Protein AF-A0A7S1MPA9-F1 (afdb_monomer)

Structure (mmCIF, N/CA/C/O backbone):
data_AF-A0A7S1MPA9-F1
#
_entry.id   AF-A0A7S1MPA9-F1
#
loop_
_atom_site.group_PDB
_atom_site.id
_atom_site.type_symbol
_atom_site.label_atom_id
_atom_site.label_alt_id
_atom_site.label_comp_id
_atom_site.label_asym_id
_atom_site.label_entity_id
_atom_site.label_seq_id
_atom_site.pdbx_PDB_ins_code
_atom_site.Cartn_x
_atom_site.Cartn_y
_atom_site.Cartn_z
_atom_site.occupancy
_atom_site.B_iso_or_equiv
_atom_site.auth_seq_id
_atom_site.auth_comp_id
_atom_site.auth_asym_id
_atom_site.auth_atom_id
_atom_site.pdbx_PDB_model_num
ATOM 1 N N . MET A 1 1 ? 17.372 5.116 -33.083 1.00 78.25 1 MET A N 1
ATOM 2 C CA . MET A 1 1 ? 16.203 4.286 -33.447 1.00 78.25 1 MET A CA 1
ATOM 3 C C . MET A 1 1 ? 15.039 4.753 -32.605 1.00 78.25 1 MET A C 1
ATOM 5 O O . MET A 1 1 ? 15.270 5.101 -31.454 1.00 78.25 1 MET A O 1
ATOM 9 N N . GLY A 1 2 ? 13.842 4.806 -33.176 1.00 79.81 2 GLY A N 1
ATOM 10 C CA . GLY A 1 2 ? 12.630 5.217 -32.470 1.00 79.81 2 GLY A CA 1
ATOM 11 C C . GLY A 1 2 ? 11.453 4.319 -32.814 1.00 79.81 2 GLY A C 1
ATOM 12 O O . GLY A 1 2 ? 11.619 3.307 -33.480 1.00 79.81 2 GLY A O 1
ATOM 13 N N . VAL A 1 3 ? 10.273 4.677 -32.331 1.00 84.25 3 VAL A N 1
ATOM 14 C CA . VAL A 1 3 ? 8.998 4.058 -32.690 1.00 84.25 3 VAL A CA 1
ATOM 15 C C . VAL A 1 3 ? 8.074 5.161 -33.171 1.00 84.25 3 VAL A C 1
ATOM 17 O O . VAL A 1 3 ? 7.999 6.219 -32.551 1.00 84.25 3 VAL A O 1
ATOM 20 N N . GLU A 1 4 ? 7.354 4.909 -34.259 1.00 84.50 4 GLU A N 1
ATOM 21 C CA . GLU A 1 4 ? 6.329 5.813 -34.779 1.00 84.50 4 GLU A CA 1
ATOM 22 C C . GLU A 1 4 ? 4.933 5.193 -34.642 1.00 84.50 4 GLU A C 1
ATOM 24 O O . GLU A 1 4 ? 4.725 4.008 -34.914 1.00 84.50 4 GLU A O 1
ATOM 29 N N . ALA A 1 5 ? 3.958 6.001 -34.221 1.00 85.81 5 ALA A N 1
ATOM 30 C CA . ALA A 1 5 ? 2.558 5.602 -34.217 1.00 85.81 5 ALA A CA 1
ATOM 31 C C . ALA A 1 5 ? 1.963 5.792 -35.616 1.00 85.81 5 ALA A C 1
ATOM 33 O O . ALA A 1 5 ? 2.010 6.889 -36.170 1.00 85.81 5 ALA A O 1
ATOM 34 N N . ARG A 1 6 ? 1.366 4.736 -36.169 1.00 83.94 6 ARG A N 1
ATOM 35 C CA . ARG A 1 6 ? 0.788 4.736 -37.518 1.00 83.94 6 ARG A CA 1
ATOM 36 C C . ARG A 1 6 ? -0.640 4.195 -37.487 1.00 83.94 6 ARG A C 1
ATOM 38 O O . ARG A 1 6 ? -0.978 3.372 -36.634 1.00 83.94 6 ARG A O 1
ATOM 45 N N . GLU A 1 7 ? -1.489 4.702 -38.370 1.00 83.62 7 GLU A N 1
ATOM 46 C CA . GLU A 1 7 ? -2.857 4.237 -38.571 1.00 83.62 7 GLU A CA 1
ATOM 47 C C . GLU A 1 7 ? -3.055 3.754 -40.003 1.00 83.62 7 GLU A C 1
ATOM 49 O O . GLU A 1 7 ? -2.502 4.308 -40.955 1.00 83.62 7 GLU A O 1
ATOM 54 N N . GLN A 1 8 ? -3.890 2.726 -40.154 1.00 80.44 8 GLN A N 1
ATOM 55 C CA . GLN A 1 8 ? -4.339 2.302 -41.468 1.00 80.44 8 GLN A CA 1
ATOM 56 C C . GLN A 1 8 ? -5.696 2.922 -41.774 1.00 80.44 8 GLN A C 1
ATOM 58 O O . GLN A 1 8 ? -6.664 2.706 -41.043 1.00 80.44 8 GLN A O 1
ATOM 63 N N . PHE A 1 9 ? -5.790 3.631 -42.890 1.00 80.19 9 PHE A N 1
ATOM 64 C CA . PHE A 1 9 ? -7.043 4.167 -43.405 1.00 80.19 9 PHE A CA 1
ATOM 65 C C . PHE A 1 9 ? -7.306 3.603 -44.802 1.00 80.19 9 PHE A C 1
ATOM 67 O O . PHE A 1 9 ? -6.406 3.133 -45.492 1.00 80.19 9 PHE A O 1
ATOM 74 N N . LYS A 1 10 ? -8.566 3.602 -45.234 1.00 83.56 10 LYS A N 1
ATOM 75 C CA . LYS A 1 10 ? -8.934 3.118 -46.566 1.00 83.56 10 LYS A CA 1
ATOM 76 C C . LYS A 1 10 ? -8.818 4.264 -47.575 1.00 83.56 10 LYS A C 1
ATOM 78 O O . LYS A 1 10 ? -9.726 5.089 -47.647 1.00 83.56 10 LYS A O 1
ATOM 83 N N . GLY A 1 11 ? -7.712 4.312 -48.310 1.00 88.94 11 GLY A N 1
ATOM 84 C CA . GLY A 1 11 ? -7.498 5.212 -49.442 1.00 88.94 11 GLY A CA 1
ATOM 85 C C . GLY A 1 11 ? -8.030 4.648 -50.765 1.00 88.94 11 GLY A C 1
ATOM 86 O O . GLY A 1 11 ? -8.609 3.556 -50.819 1.00 88.94 11 GLY A O 1
ATOM 87 N N . ASP A 1 12 ? -7.817 5.391 -51.853 1.00 90.38 12 ASP A N 1
ATOM 88 C CA . ASP A 1 12 ? -8.271 5.019 -53.204 1.00 90.38 12 ASP A CA 1
ATOM 89 C C . ASP A 1 12 ? -7.585 3.742 -53.718 1.00 90.38 12 ASP A C 1
ATOM 91 O O . ASP A 1 12 ? -8.139 3.019 -54.550 1.00 90.38 12 ASP A O 1
ATOM 95 N N . SER A 1 13 ? -6.391 3.434 -53.196 1.00 90.25 13 SER A N 1
ATOM 96 C CA . SER A 1 13 ? -5.605 2.254 -53.566 1.00 90.25 13 SER A CA 1
ATOM 97 C C . SER A 1 13 ? -5.806 1.040 -52.644 1.00 90.25 13 SER A C 1
ATOM 99 O O . SER A 1 13 ? -5.215 -0.017 -52.875 1.00 90.25 13 SER A O 1
ATOM 101 N N . GLY A 1 14 ? -6.672 1.146 -51.628 1.00 88.44 14 GLY A N 1
ATOM 102 C CA . GLY A 1 14 ? -6.902 0.101 -50.629 1.00 88.44 14 GLY A CA 1
ATOM 103 C C . GLY A 1 14 ? -6.602 0.582 -49.211 1.00 88.44 14 GLY A C 1
ATOM 104 O O . GLY A 1 14 ? -6.858 1.730 -48.877 1.00 88.44 14 GLY A O 1
ATOM 105 N N . MET A 1 15 ? -6.115 -0.308 -48.344 1.00 79.12 15 MET A N 1
ATOM 106 C CA . MET A 1 15 ? -5.653 0.099 -47.012 1.00 79.12 15 MET A CA 1
ATOM 107 C C . MET A 1 15 ? -4.280 0.757 -47.147 1.00 79.12 15 MET A C 1
ATOM 109 O O . MET A 1 15 ? -3.322 0.109 -47.566 1.00 79.12 15 MET A O 1
ATOM 113 N N . GLU A 1 16 ? -4.207 2.031 -46.799 1.00 83.06 16 GLU A N 1
ATOM 114 C CA . GLU A 1 16 ? -3.007 2.856 -46.802 1.00 83.06 16 GLU A CA 1
ATOM 115 C C . GLU A 1 16 ? -2.575 3.117 -45.360 1.00 83.06 16 GLU A C 1
ATOM 117 O O . GLU A 1 16 ? -3.397 3.175 -44.449 1.00 83.06 16 GLU A O 1
ATOM 122 N N . ASP A 1 17 ? -1.270 3.225 -45.152 1.00 80.81 17 ASP A N 1
ATOM 123 C CA . ASP A 1 17 ? -0.652 3.383 -43.841 1.00 80.81 17 ASP A CA 1
ATOM 124 C C . ASP A 1 17 ? -0.089 4.804 -43.716 1.00 80.81 17 ASP A C 1
ATOM 126 O O . ASP A 1 17 ? 0.689 5.238 -44.569 1.00 80.81 17 ASP A O 1
ATOM 130 N N . SER A 1 18 ? -0.494 5.534 -42.677 1.00 83.75 18 SER A N 1
ATOM 131 C CA . SER A 1 18 ? -0.105 6.929 -42.446 1.00 83.75 18 SER A CA 1
ATOM 132 C C . SER A 1 18 ? 0.300 7.153 -40.993 1.00 83.75 18 SER A C 1
ATOM 134 O O . SER A 1 18 ? -0.305 6.570 -40.095 1.00 83.75 18 SER A O 1
ATOM 136 N N . PRO A 1 19 ? 1.290 8.022 -40.723 1.00 85.81 19 PRO A N 1
ATOM 137 C CA . PRO A 1 19 ? 1.618 8.405 -39.359 1.00 85.81 19 PRO A CA 1
ATOM 138 C C . PRO A 1 19 ? 0.427 9.083 -38.669 1.00 85.81 19 PRO A C 1
ATOM 140 O O . PRO A 1 19 ? -0.269 9.920 -39.252 1.00 85.81 19 PRO A O 1
ATOM 143 N N . LEU A 1 20 ? 0.223 8.744 -37.398 1.00 85.31 20 LEU A N 1
ATOM 144 C CA . LEU A 1 20 ? -0.692 9.450 -36.509 1.00 85.31 20 LEU A CA 1
ATOM 145 C C . LEU A 1 20 ? -0.050 10.787 -36.128 1.00 85.31 20 LEU A C 1
ATOM 147 O O . LEU A 1 20 ? 0.868 10.845 -35.319 1.00 85.31 20 LEU A O 1
ATOM 151 N N . SER A 1 21 ? -0.548 11.881 -36.697 1.00 86.44 21 SER A N 1
ATOM 152 C CA . SER A 1 21 ? 0.024 13.225 -36.506 1.00 86.44 21 SER A CA 1
ATOM 153 C C . SER A 1 21 ? -0.517 13.976 -35.282 1.00 86.44 21 SER A C 1
ATOM 155 O O . SER A 1 21 ? -0.060 15.070 -34.949 1.00 86.44 21 SER A O 1
ATOM 157 N N . ARG A 1 22 ? -1.512 13.412 -34.594 1.00 90.25 22 ARG A N 1
ATOM 158 C CA . ARG A 1 22 ? -2.164 14.045 -33.445 1.00 90.25 22 ARG A CA 1
ATOM 159 C C . ARG A 1 22 ? -1.335 13.882 -32.171 1.00 90.25 22 ARG A C 1
ATOM 161 O O . ARG A 1 22 ? -1.352 12.819 -31.561 1.00 90.25 22 ARG A O 1
ATOM 168 N N . ALA A 1 23 ? -0.697 14.959 -31.716 1.00 91.31 23 ALA A N 1
ATOM 169 C CA . ALA A 1 23 ? 0.114 14.967 -30.490 1.00 91.31 23 ALA A CA 1
ATOM 170 C C . ALA A 1 23 ? -0.669 14.587 -29.211 1.00 91.31 23 ALA A C 1
ATOM 172 O O . ALA A 1 23 ? -0.106 14.093 -28.235 1.00 91.31 23 ALA A O 1
ATOM 173 N N . ASP A 1 24 ? -1.990 14.795 -29.185 1.00 90.56 24 ASP A N 1
ATOM 174 C CA . ASP A 1 24 ? -2.843 14.402 -28.061 1.00 90.56 24 ASP A CA 1
ATOM 175 C C . ASP A 1 24 ? -3.207 12.905 -28.063 1.00 90.56 24 ASP A C 1
ATOM 177 O O . ASP A 1 24 ? -3.719 12.401 -27.058 1.00 90.56 24 ASP A O 1
ATOM 181 N N . HIS A 1 25 ? -2.914 12.185 -29.151 1.00 87.81 25 HIS A N 1
ATOM 182 C CA . HIS A 1 25 ? -3.294 10.791 -29.333 1.00 87.81 25 HIS A CA 1
ATOM 183 C C . HIS A 1 25 ? -2.487 9.847 -28.414 1.00 87.81 25 HIS A C 1
ATOM 185 O O . HIS A 1 25 ? -1.255 9.912 -28.399 1.00 87.81 25 HIS A O 1
ATOM 191 N N . PRO A 1 26 ? -3.129 8.908 -27.685 1.00 84.50 26 PRO A N 1
ATOM 192 C CA . PRO A 1 26 ? -2.435 8.017 -26.748 1.00 84.50 26 PRO A CA 1
ATOM 193 C C . PRO A 1 26 ? -1.303 7.190 -27.370 1.00 84.50 26 PRO A C 1
ATOM 195 O O . PRO A 1 26 ? -0.265 7.014 -26.739 1.00 84.50 26 PRO A O 1
ATOM 198 N N . LEU A 1 27 ? -1.477 6.710 -28.610 1.00 83.19 27 LEU A N 1
ATOM 199 C CA . LEU A 1 27 ? -0.428 5.951 -29.306 1.00 83.19 27 LEU A CA 1
ATOM 200 C C . LEU A 1 27 ? 0.782 6.815 -29.676 1.00 83.19 27 LEU A C 1
ATOM 202 O O . LEU A 1 27 ? 1.897 6.312 -29.630 1.00 83.19 27 LEU A O 1
ATOM 206 N N . VAL A 1 28 ? 0.577 8.097 -30.003 1.00 88.00 28 VAL A N 1
ATOM 207 C CA . VAL A 1 28 ? 1.678 9.020 -30.325 1.00 88.00 28 VAL A CA 1
ATOM 208 C C . VAL A 1 28 ? 2.508 9.271 -29.072 1.00 88.00 28 VAL A C 1
ATOM 210 O O . VAL A 1 28 ? 3.709 9.033 -29.087 1.00 88.00 28 VAL A O 1
ATOM 213 N N . LYS A 1 29 ? 1.857 9.585 -27.945 1.00 89.56 29 LYS A N 1
ATOM 214 C CA . LYS A 1 29 ? 2.532 9.736 -26.644 1.00 89.56 29 LYS A CA 1
ATOM 215 C C . LYS A 1 29 ? 3.289 8.478 -26.221 1.00 89.56 29 LYS A C 1
ATOM 217 O O . LYS A 1 29 ? 4.371 8.567 -25.651 1.00 89.56 29 LYS A O 1
ATOM 222 N N . TYR A 1 30 ? 2.720 7.301 -26.487 1.00 88.38 30 TYR A N 1
ATOM 223 C CA . TYR A 1 30 ? 3.396 6.033 -26.224 1.00 88.38 30 TYR A CA 1
ATOM 224 C C . TYR A 1 30 ? 4.636 5.856 -27.107 1.00 88.38 30 TYR A C 1
ATOM 226 O O . TYR A 1 30 ? 5.687 5.486 -26.597 1.00 88.38 30 TYR A O 1
ATOM 234 N N . ALA A 1 31 ? 4.528 6.131 -28.408 1.00 87.62 31 ALA A N 1
ATOM 235 C CA . ALA A 1 31 ? 5.633 6.032 -29.357 1.00 87.62 31 ALA A CA 1
ATOM 236 C C . ALA A 1 31 ? 6.771 7.016 -29.025 1.00 87.62 31 ALA A C 1
ATOM 238 O O . ALA A 1 31 ? 7.942 6.634 -29.033 1.00 87.62 31 ALA A O 1
ATOM 239 N N . GLU A 1 32 ? 6.431 8.247 -28.639 1.00 91.44 32 GLU A N 1
ATOM 240 C CA . GLU A 1 32 ? 7.377 9.255 -28.148 1.00 91.44 32 GLU A CA 1
ATOM 241 C C . GLU A 1 32 ? 8.082 8.786 -26.870 1.00 91.44 32 GLU A C 1
ATOM 243 O O . GLU A 1 32 ? 9.310 8.782 -26.812 1.00 91.44 32 GLU A O 1
ATOM 248 N N . ALA A 1 33 ? 7.328 8.313 -25.872 1.00 91.56 33 ALA A N 1
ATOM 249 C CA . ALA A 1 33 ? 7.901 7.797 -24.630 1.00 91.56 33 ALA A CA 1
ATOM 250 C C . ALA A 1 33 ? 8.785 6.563 -24.871 1.00 91.56 33 ALA A C 1
ATOM 252 O O . ALA A 1 33 ? 9.872 6.459 -24.307 1.00 91.56 33 ALA A O 1
ATOM 253 N N . PHE A 1 34 ? 8.358 5.637 -25.734 1.00 91.81 34 PHE A N 1
ATOM 254 C CA . PHE A 1 34 ? 9.154 4.465 -26.099 1.00 91.81 34 PHE A CA 1
ATOM 255 C C . PHE A 1 34 ? 10.455 4.874 -26.792 1.00 91.81 34 PHE A C 1
ATOM 257 O O . PHE A 1 34 ? 11.503 4.316 -26.489 1.00 91.81 34 PHE A O 1
ATOM 264 N N . THR A 1 35 ? 10.397 5.853 -27.699 1.00 92.06 35 THR A N 1
ATOM 265 C CA . THR A 1 35 ? 11.577 6.395 -28.387 1.00 92.06 35 THR A CA 1
ATOM 266 C C . THR A 1 35 ? 12.540 7.052 -27.405 1.00 92.06 35 THR A C 1
ATOM 268 O O . THR A 1 35 ? 13.737 6.787 -27.462 1.00 92.06 35 THR A O 1
ATOM 271 N N . HIS A 1 36 ? 12.023 7.856 -26.473 1.00 94.94 36 HIS A N 1
ATOM 272 C CA . HIS A 1 36 ? 12.818 8.502 -25.426 1.00 94.94 36 HIS A CA 1
ATOM 273 C C . HIS A 1 36 ? 13.550 7.477 -24.548 1.00 94.94 36 HIS A C 1
ATOM 275 O O . HIS A 1 36 ? 14.749 7.596 -24.316 1.00 94.94 36 HIS A O 1
ATOM 281 N N . TYR A 1 37 ? 12.860 6.407 -24.142 1.00 95.50 37 TYR A N 1
ATOM 282 C CA . TYR A 1 37 ? 13.434 5.333 -23.325 1.00 95.50 37 TYR A CA 1
ATOM 283 C C . TYR A 1 37 ? 14.062 4.187 -24.137 1.00 95.50 37 TYR A C 1
ATOM 285 O O . TYR A 1 37 ? 14.413 3.157 -23.554 1.00 95.50 37 TYR A O 1
ATOM 293 N N . PHE A 1 38 ? 14.225 4.334 -25.457 1.00 94.12 38 PHE A N 1
ATOM 294 C CA . PHE A 1 38 ? 14.611 3.233 -26.345 1.00 94.12 38 PHE A CA 1
ATOM 295 C C . PHE A 1 38 ? 15.921 2.572 -25.917 1.00 94.12 38 PHE A C 1
ATOM 297 O O . PHE A 1 38 ? 16.005 1.348 -25.888 1.00 94.12 38 PHE A O 1
ATOM 304 N N . ASP A 1 39 ? 16.925 3.366 -25.537 1.00 95.12 39 ASP A N 1
ATOM 305 C CA . ASP A 1 39 ? 18.237 2.850 -25.146 1.00 95.12 39 ASP A CA 1
ATOM 306 C C . ASP A 1 39 ? 18.151 1.968 -23.891 1.00 95.12 39 ASP A C 1
ATOM 308 O O . ASP A 1 39 ? 18.666 0.851 -23.889 1.00 95.12 39 ASP A O 1
ATOM 312 N N . VAL A 1 40 ? 17.420 2.403 -22.860 1.00 96.81 40 VAL A N 1
ATOM 313 C CA . VAL A 1 40 ? 17.195 1.603 -21.642 1.00 96.81 40 VAL A CA 1
ATOM 314 C C . VAL A 1 40 ? 16.353 0.361 -21.940 1.00 96.81 40 VAL A C 1
ATOM 316 O O . VAL A 1 40 ? 16.627 -0.712 -21.402 1.00 96.81 40 VAL A O 1
ATOM 319 N N . ILE A 1 41 ? 15.333 0.479 -22.797 1.00 95.44 41 ILE A N 1
ATOM 320 C CA . ILE A 1 41 ? 14.491 -0.656 -23.198 1.00 95.44 41 ILE A CA 1
ATOM 321 C C . ILE A 1 41 ? 15.322 -1.688 -23.959 1.00 95.44 41 ILE A C 1
ATOM 323 O O . ILE A 1 41 ? 15.221 -2.871 -23.646 1.00 95.44 41 ILE A O 1
ATOM 327 N N . ALA A 1 42 ? 16.153 -1.261 -24.910 1.00 94.69 42 ALA A N 1
ATOM 328 C CA . ALA A 1 42 ? 17.042 -2.135 -25.663 1.00 94.69 42 ALA A CA 1
ATOM 329 C C . ALA A 1 42 ? 18.014 -2.855 -24.726 1.00 94.69 42 ALA A C 1
ATOM 331 O O . ALA A 1 42 ? 18.123 -4.071 -24.791 1.00 94.69 42 ALA A O 1
ATOM 332 N N . GLU A 1 43 ? 18.638 -2.157 -23.776 1.00 97.00 43 GLU A N 1
ATOM 333 C CA . GLU A 1 43 ? 19.522 -2.817 -22.808 1.00 97.00 43 GLU A CA 1
ATOM 334 C C . GLU A 1 43 ? 18.794 -3.744 -21.830 1.00 97.00 43 GLU A C 1
ATOM 336 O O . GLU A 1 43 ? 19.412 -4.606 -21.215 1.00 97.00 43 GLU A O 1
ATOM 341 N N . ARG A 1 44 ? 17.476 -3.624 -21.678 1.00 97.06 44 ARG A N 1
ATOM 342 C CA . ARG A 1 44 ? 16.700 -4.504 -20.799 1.00 97.06 44 ARG A CA 1
ATOM 343 C C . ARG A 1 44 ? 16.064 -5.673 -21.536 1.00 97.06 44 ARG A C 1
ATOM 345 O O . ARG A 1 44 ? 15.983 -6.752 -20.955 1.00 97.06 44 ARG A O 1
ATOM 352 N N . ARG A 1 45 ? 15.635 -5.474 -22.780 1.00 96.06 45 ARG A N 1
ATOM 353 C CA . ARG A 1 45 ? 14.877 -6.437 -23.579 1.00 96.06 45 ARG A CA 1
ATOM 354 C C . ARG A 1 45 ? 15.735 -6.998 -24.695 1.00 96.06 45 ARG A C 1
ATOM 356 O O . ARG A 1 45 ? 15.970 -6.316 -25.688 1.00 96.06 45 ARG A O 1
ATOM 363 N N . SER A 1 46 ? 16.112 -8.265 -24.567 1.00 93.62 46 SER A N 1
ATOM 364 C CA . SER A 1 46 ? 16.940 -9.001 -25.523 1.00 93.62 46 SER A CA 1
ATOM 365 C C . SER A 1 46 ? 16.403 -8.896 -26.954 1.00 93.62 46 SER A C 1
ATOM 367 O O . SER A 1 46 ? 17.138 -8.556 -27.876 1.00 93.62 46 SER A O 1
ATOM 369 N N . VAL A 1 47 ? 15.087 -9.041 -27.148 1.00 91.56 47 VAL A N 1
ATOM 370 C CA . VAL A 1 47 ? 14.467 -8.887 -28.477 1.00 91.56 47 VAL A CA 1
ATOM 371 C C . VAL A 1 47 ? 14.674 -7.488 -29.073 1.00 91.56 47 VAL A C 1
ATOM 373 O O . VAL A 1 47 ? 14.923 -7.361 -30.268 1.00 91.56 47 VAL A O 1
ATOM 376 N N . VAL A 1 48 ? 14.617 -6.433 -28.254 1.00 91.31 48 VAL A N 1
ATOM 377 C CA . VAL A 1 48 ? 14.806 -5.047 -28.710 1.00 91.31 48 VAL A CA 1
ATOM 378 C C . VAL A 1 48 ? 16.290 -4.758 -28.936 1.00 91.31 48 VAL A C 1
ATOM 380 O O . VAL A 1 48 ? 16.633 -4.113 -29.926 1.00 91.31 48 VAL A O 1
ATOM 383 N N . TYR A 1 49 ? 17.170 -5.285 -28.077 1.00 93.88 49 TYR A N 1
ATOM 384 C CA . TYR A 1 49 ? 18.619 -5.268 -28.282 1.00 93.88 49 TYR A CA 1
ATOM 385 C C . TYR A 1 49 ? 18.990 -5.888 -29.631 1.00 93.88 49 TYR A C 1
ATOM 387 O O . TYR A 1 49 ? 19.601 -5.232 -30.470 1.00 93.88 49 TYR A O 1
ATOM 395 N N . HIS A 1 50 ? 18.570 -7.128 -29.879 1.00 91.00 50 HIS A N 1
ATOM 396 C CA . HIS A 1 50 ? 18.896 -7.836 -31.112 1.00 91.00 50 HIS A CA 1
ATOM 397 C C . HIS A 1 50 ? 18.261 -7.183 -32.335 1.00 91.00 50 HIS A C 1
ATOM 399 O O . HIS A 1 50 ? 18.900 -7.126 -33.381 1.00 91.00 50 HIS A O 1
ATOM 405 N N . LEU A 1 51 ? 17.057 -6.615 -32.213 1.00 89.62 51 LEU A N 1
ATOM 406 C CA . LEU A 1 51 ? 16.459 -5.835 -33.293 1.00 89.62 51 LEU A CA 1
ATOM 407 C C . LEU A 1 51 ? 17.291 -4.586 -33.623 1.00 89.62 51 LEU A C 1
ATOM 409 O O . LEU A 1 51 ? 17.460 -4.250 -34.795 1.00 89.62 51 LEU A O 1
ATOM 413 N N . ARG A 1 52 ? 17.843 -3.917 -32.604 1.00 91.00 52 ARG A N 1
ATOM 414 C CA . ARG A 1 52 ? 18.765 -2.787 -32.778 1.00 91.00 52 ARG A CA 1
ATOM 415 C C . ARG A 1 52 ? 20.064 -3.219 -33.453 1.00 91.00 52 ARG A C 1
ATOM 417 O O . ARG A 1 52 ? 20.500 -2.554 -34.391 1.00 91.00 52 ARG A O 1
ATOM 424 N N . GLU A 1 53 ? 20.666 -4.324 -33.024 1.00 90.44 53 GLU A N 1
ATOM 425 C CA . GLU A 1 53 ? 21.896 -4.832 -33.644 1.00 90.44 53 GLU A CA 1
ATOM 426 C C . GLU A 1 53 ? 21.659 -5.325 -35.080 1.00 90.44 53 GLU A C 1
ATOM 428 O O . GLU A 1 53 ? 22.458 -5.034 -35.969 1.00 90.44 53 GLU A O 1
ATOM 433 N N . LEU A 1 54 ? 20.514 -5.959 -35.353 1.00 89.44 54 LEU A N 1
ATOM 434 C CA . LEU A 1 54 ? 20.096 -6.332 -36.704 1.00 89.44 54 LEU A CA 1
ATOM 435 C C . LEU A 1 54 ? 19.890 -5.099 -37.592 1.00 89.44 54 LEU A C 1
ATOM 437 O O . LEU A 1 54 ? 20.308 -5.110 -38.750 1.00 89.44 54 LEU A O 1
ATOM 441 N N . ALA A 1 55 ? 19.295 -4.022 -37.066 1.00 87.44 55 ALA A N 1
ATOM 442 C CA . ALA A 1 55 ? 19.154 -2.763 -37.796 1.00 87.44 55 ALA A CA 1
ATOM 443 C C . ALA A 1 55 ? 20.526 -2.197 -38.185 1.00 87.44 55 ALA A C 1
ATOM 445 O O . ALA A 1 55 ? 20.748 -1.877 -39.352 1.00 87.44 55 ALA A O 1
ATOM 446 N N . LYS A 1 56 ? 21.463 -2.126 -37.228 1.00 88.50 56 LYS A N 1
ATOM 447 C CA . LYS A 1 56 ? 22.840 -1.664 -37.470 1.00 88.50 56 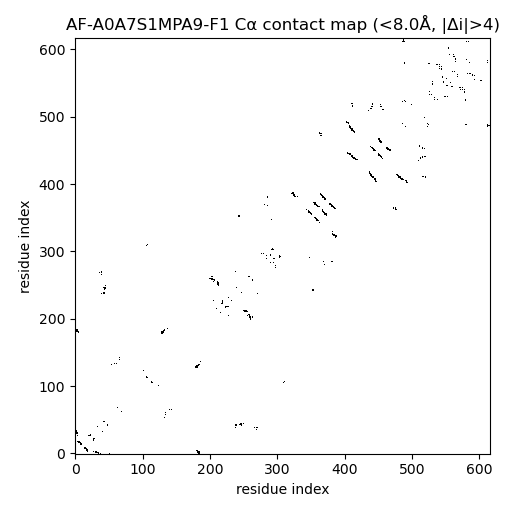LYS A CA 1
ATOM 448 C C . LYS A 1 56 ? 23.532 -2.511 -38.537 1.00 88.50 56 LYS A C 1
ATOM 450 O O . LYS A 1 56 ? 24.096 -1.958 -39.479 1.00 88.50 56 LYS A O 1
ATOM 455 N N . ALA A 1 57 ? 23.448 -3.837 -38.420 1.00 89.25 57 ALA A N 1
ATOM 456 C CA . ALA A 1 57 ? 24.026 -4.765 -39.385 1.00 89.25 57 ALA A CA 1
ATOM 457 C C . ALA A 1 57 ? 23.409 -4.593 -40.781 1.00 89.25 57 ALA A C 1
ATOM 459 O O . ALA A 1 57 ? 24.133 -4.561 -41.771 1.00 89.25 57 ALA A O 1
ATOM 460 N N . SER A 1 58 ? 22.090 -4.406 -40.865 1.00 88.12 58 SER A N 1
ATOM 461 C CA . SER A 1 58 ? 21.383 -4.217 -42.137 1.00 88.12 58 SER A CA 1
ATOM 462 C C . SER A 1 58 ? 21.745 -2.893 -42.812 1.00 88.12 58 SER A C 1
ATOM 464 O O . SER A 1 58 ? 21.949 -2.857 -44.024 1.00 88.12 58 SER A O 1
ATOM 466 N N . VAL A 1 59 ? 21.874 -1.808 -42.040 1.00 86.31 59 VAL A N 1
ATOM 467 C CA . VAL A 1 59 ? 22.340 -0.506 -42.546 1.00 86.31 59 VAL A CA 1
ATOM 468 C C . VAL A 1 59 ? 23.783 -0.603 -43.036 1.00 86.31 59 VAL A C 1
ATOM 470 O O . VAL A 1 59 ? 24.090 -0.103 -44.116 1.00 86.31 59 VAL A O 1
ATOM 473 N N . LEU A 1 60 ? 24.660 -1.283 -42.290 1.00 87.44 60 LEU A N 1
ATOM 474 C CA . LEU A 1 60 ? 26.046 -1.505 -42.699 1.00 87.44 60 LEU A CA 1
ATOM 475 C C . LEU A 1 60 ? 26.130 -2.347 -43.976 1.00 87.44 60 LEU A C 1
ATOM 477 O O . LEU A 1 60 ? 26.835 -1.970 -44.907 1.00 87.44 60 LEU A O 1
ATOM 481 N N . ALA A 1 61 ? 25.386 -3.451 -44.050 1.00 86.69 61 ALA A N 1
ATOM 482 C CA . ALA A 1 61 ? 25.324 -4.294 -45.239 1.00 86.69 61 ALA A CA 1
ATOM 483 C C . ALA A 1 61 ? 24.837 -3.493 -46.452 1.00 86.69 61 ALA A C 1
ATOM 485 O O . ALA A 1 61 ? 25.462 -3.529 -47.511 1.00 86.69 61 ALA A O 1
ATOM 486 N N . LYS A 1 62 ? 23.775 -2.696 -46.280 1.00 86.75 62 LYS A N 1
ATOM 487 C CA . LYS A 1 62 ? 23.276 -1.796 -47.319 1.00 86.75 62 LYS A CA 1
ATOM 488 C C . LYS A 1 62 ? 24.345 -0.792 -47.762 1.00 86.75 62 LYS A C 1
ATOM 490 O O . LYS A 1 62 ? 24.567 -0.647 -48.960 1.00 86.75 62 LYS A O 1
ATOM 495 N N . PHE A 1 63 ? 25.025 -0.141 -46.817 1.00 87.12 63 PHE A N 1
ATOM 496 C CA . PHE A 1 63 ? 26.114 0.793 -47.107 1.00 87.12 63 PHE A CA 1
ATOM 497 C C . PHE A 1 63 ? 27.226 0.122 -47.920 1.00 87.12 63 PHE A C 1
ATOM 499 O O . PHE A 1 63 ? 27.628 0.659 -48.944 1.00 87.12 63 PHE A O 1
ATOM 506 N N . LEU A 1 64 ? 27.697 -1.059 -47.506 1.00 86.06 64 LEU A N 1
ATOM 507 C CA . LEU A 1 64 ? 28.773 -1.783 -48.192 1.00 86.06 64 LEU A CA 1
ATOM 508 C C . LEU A 1 64 ? 28.381 -2.160 -49.627 1.00 86.06 64 LEU A C 1
ATOM 510 O O . LEU A 1 64 ? 29.184 -1.986 -50.545 1.00 86.06 64 LEU A O 1
ATOM 514 N N . MET A 1 65 ? 27.139 -2.616 -49.817 1.00 84.50 65 MET A N 1
ATOM 515 C CA . MET A 1 65 ? 26.590 -2.953 -51.131 1.00 84.50 65 MET A CA 1
ATOM 516 C C . MET A 1 65 ? 26.472 -1.719 -52.033 1.00 84.50 65 MET A C 1
ATOM 518 O O . MET A 1 65 ? 26.936 -1.743 -53.171 1.00 84.50 65 MET A O 1
ATOM 522 N N . GLU A 1 66 ? 25.896 -0.621 -51.538 1.00 85.56 66 GLU A N 1
ATOM 523 C CA . GLU A 1 66 ? 25.715 0.605 -52.329 1.00 85.56 66 GLU A CA 1
ATOM 524 C C . GLU A 1 66 ? 27.035 1.331 -52.608 1.00 85.56 66 GLU A C 1
ATOM 526 O O . GLU A 1 66 ? 27.229 1.863 -53.700 1.00 85.56 66 GLU A O 1
ATOM 531 N N . ALA A 1 67 ? 27.980 1.289 -51.669 1.00 85.94 67 ALA A N 1
ATOM 532 C CA . ALA A 1 67 ? 29.332 1.803 -51.857 1.00 85.94 67 ALA A CA 1
ATOM 533 C C . ALA A 1 67 ? 30.210 0.884 -52.729 1.00 85.94 67 ALA A C 1
ATOM 535 O O . ALA A 1 67 ? 31.362 1.226 -52.999 1.00 85.94 67 ALA A O 1
ATOM 536 N N . SER A 1 68 ? 29.684 -0.265 -53.183 1.00 88.81 68 SER A N 1
ATOM 537 C CA . SER A 1 68 ? 30.414 -1.265 -53.976 1.00 88.81 68 SER A CA 1
ATOM 538 C C . SER A 1 68 ? 31.750 -1.665 -53.335 1.00 88.81 68 SER A C 1
ATOM 540 O O . SER A 1 68 ? 32.762 -1.835 -54.021 1.00 88.81 68 SER A O 1
ATOM 542 N N . VAL A 1 69 ? 31.775 -1.780 -52.002 1.00 88.12 69 VAL A N 1
ATOM 543 C CA . VAL A 1 69 ? 32.961 -2.238 -51.275 1.00 88.12 69 VAL A CA 1
ATOM 544 C C . VAL A 1 69 ? 33.183 -3.704 -51.625 1.00 88.12 69 VAL A C 1
ATOM 546 O O . VAL A 1 69 ? 32.285 -4.527 -51.477 1.00 88.12 69 VAL A O 1
ATOM 549 N N . ASN A 1 70 ? 34.381 -4.034 -52.106 1.00 90.38 70 ASN A N 1
ATOM 550 C CA . ASN A 1 70 ? 34.723 -5.407 -52.458 1.00 90.38 70 ASN A CA 1
ATOM 551 C C . ASN A 1 70 ? 34.864 -6.243 -51.173 1.00 90.38 70 ASN A C 1
ATOM 553 O O . ASN A 1 70 ? 35.867 -6.117 -50.468 1.00 90.38 70 ASN A O 1
ATOM 557 N N . LEU A 1 71 ? 33.842 -7.037 -50.851 1.00 87.81 71 LEU A N 1
ATOM 558 C CA . LEU A 1 71 ? 33.837 -7.979 -49.731 1.00 87.81 71 LEU A CA 1
ATOM 559 C C . LEU A 1 71 ? 34.341 -9.345 -50.205 1.00 87.81 71 LEU A C 1
ATOM 561 O O . LEU A 1 71 ? 34.094 -9.741 -51.341 1.00 87.81 71 LEU A O 1
ATOM 565 N N . GLU A 1 72 ? 35.056 -10.064 -49.344 1.00 90.00 72 GLU A N 1
ATOM 566 C CA . GLU A 1 72 ? 35.490 -11.433 -49.643 1.00 90.00 72 GLU A CA 1
ATOM 567 C C . GLU A 1 72 ? 34.286 -12.387 -49.670 1.00 90.00 72 GLU A C 1
ATOM 569 O O . GLU A 1 72 ? 33.399 -12.265 -48.824 1.00 90.00 72 GLU A O 1
ATOM 574 N N . ASP A 1 73 ? 34.287 -13.371 -50.579 1.00 85.31 73 ASP A N 1
ATOM 575 C CA . ASP A 1 73 ? 33.193 -14.349 -50.753 1.00 85.31 73 ASP A CA 1
ATOM 576 C C . ASP A 1 73 ? 32.791 -15.045 -49.435 1.00 85.31 73 ASP A C 1
ATOM 578 O O . ASP A 1 73 ? 31.614 -15.294 -49.187 1.00 85.31 73 ASP A O 1
ATOM 582 N N . GLN A 1 74 ? 33.753 -15.236 -48.523 1.00 84.44 74 GLN A N 1
ATOM 583 C CA . GLN A 1 74 ? 33.533 -15.836 -47.202 1.00 84.44 74 GLN A CA 1
ATOM 584 C C . GLN A 1 74 ? 32.481 -15.099 -46.360 1.00 84.44 74 GLN A C 1
ATOM 586 O O . GLN A 1 74 ? 31.837 -15.721 -45.521 1.00 84.44 74 GLN A O 1
ATOM 591 N N . TRP A 1 75 ? 32.289 -13.789 -46.561 1.00 79.31 75 TRP A N 1
ATOM 592 C CA . TRP A 1 75 ? 31.248 -13.029 -45.860 1.00 79.31 75 TRP A CA 1
ATOM 593 C C . TRP A 1 75 ? 29.837 -13.437 -46.276 1.00 79.31 75 TRP A C 1
ATOM 595 O O . TRP A 1 75 ? 28.921 -13.363 -45.458 1.00 79.31 75 TRP A O 1
ATOM 605 N N . PHE A 1 76 ? 29.672 -13.876 -47.523 1.00 78.38 76 PHE A N 1
ATOM 606 C CA . PHE A 1 76 ? 28.408 -14.379 -48.047 1.00 78.38 76 PHE A CA 1
ATOM 607 C C . PHE A 1 76 ? 28.206 -15.849 -47.656 1.00 78.38 76 PHE A C 1
ATOM 609 O O . PHE A 1 76 ? 27.101 -16.225 -47.273 1.00 78.38 76 PHE A O 1
ATOM 616 N N . ASP A 1 77 ? 29.288 -16.633 -47.612 1.00 80.50 77 ASP A N 1
ATOM 617 C CA . ASP A 1 77 ? 29.259 -18.048 -47.212 1.00 80.50 77 ASP A CA 1
ATOM 618 C C . ASP A 1 77 ? 28.939 -18.259 -45.715 1.00 80.50 77 ASP A C 1
ATOM 620 O O . ASP A 1 77 ? 28.527 -19.347 -45.310 1.00 80.50 77 ASP A O 1
ATOM 624 N N . MET A 1 78 ? 29.099 -17.236 -44.860 1.00 71.25 78 MET A N 1
ATOM 625 C CA . MET A 1 78 ? 28.723 -17.317 -43.437 1.00 71.25 78 MET A CA 1
ATOM 626 C C . MET A 1 78 ? 27.217 -17.549 -43.223 1.00 71.25 78 MET A C 1
ATOM 628 O O . MET A 1 78 ? 26.838 -18.091 -42.183 1.00 71.25 78 MET A O 1
ATOM 632 N N . ALA A 1 79 ? 26.364 -17.149 -44.174 1.00 63.31 79 ALA A N 1
ATOM 633 C CA . ALA A 1 79 ? 24.917 -17.353 -44.086 1.00 63.31 79 ALA A CA 1
ATOM 634 C C . ALA A 1 79 ? 24.522 -18.826 -44.311 1.00 63.31 79 ALA A C 1
ATOM 636 O O . ALA A 1 79 ? 23.646 -19.335 -43.615 1.00 63.31 79 ALA A O 1
ATOM 637 N N . ASP A 1 80 ? 25.234 -19.527 -45.197 1.00 58.94 80 ASP A N 1
ATOM 638 C CA . ASP A 1 80 ? 24.929 -20.907 -45.607 1.00 58.94 80 ASP A CA 1
ATOM 639 C C . ASP A 1 80 ? 25.305 -21.956 -44.536 1.00 58.94 80 ASP A C 1
ATOM 641 O O . ASP A 1 80 ? 24.916 -23.122 -44.607 1.00 58.94 80 ASP A O 1
ATOM 645 N N . GLY A 1 81 ? 26.061 -21.565 -43.503 1.00 58.56 81 GLY A N 1
ATOM 646 C CA . GLY A 1 81 ? 26.446 -22.445 -42.393 1.00 58.56 81 GLY A CA 1
ATOM 647 C C . GLY A 1 81 ? 25.354 -22.679 -41.339 1.00 58.56 81 GLY A C 1
ATOM 648 O O . GLY A 1 81 ? 25.501 -23.575 -40.501 1.00 58.56 81 GLY A O 1
ATOM 649 N N . VAL A 1 82 ? 24.272 -21.891 -41.353 1.00 57.22 82 VAL A N 1
ATOM 650 C CA . VAL A 1 82 ? 23.222 -21.912 -40.312 1.00 57.22 82 VAL A CA 1
ATOM 651 C C . VAL A 1 82 ? 22.149 -22.981 -40.575 1.00 57.22 82 VAL A C 1
ATOM 653 O O . VAL A 1 82 ? 21.481 -23.417 -39.638 1.00 57.22 82 VAL A O 1
ATOM 656 N N . ASP A 1 83 ? 22.079 -23.525 -41.794 1.00 54.25 83 ASP A N 1
ATOM 657 C CA . ASP A 1 83 ? 21.093 -24.536 -42.228 1.00 54.25 83 ASP A CA 1
ATOM 658 C C . ASP A 1 83 ? 21.194 -25.901 -41.508 1.00 54.25 83 ASP A C 1
ATOM 660 O O . ASP A 1 83 ? 20.411 -26.817 -41.763 1.00 54.25 83 ASP A O 1
ATOM 664 N N . THR A 1 84 ? 22.156 -26.081 -40.595 1.00 52.34 84 THR A N 1
ATOM 665 C CA . THR A 1 84 ? 22.365 -27.351 -39.875 1.00 52.34 84 THR A CA 1
ATOM 666 C C . THR A 1 84 ? 21.744 -27.407 -38.479 1.00 52.34 84 THR A C 1
ATOM 668 O O . THR A 1 84 ? 21.676 -28.493 -37.895 1.00 52.34 84 THR A O 1
ATOM 671 N N . VAL A 1 85 ? 21.237 -26.292 -37.943 1.00 53.75 85 VAL A N 1
ATOM 672 C CA . VAL A 1 85 ? 20.402 -26.322 -36.734 1.00 53.75 85 VAL A CA 1
ATOM 673 C C . VAL A 1 85 ? 18.979 -26.594 -37.198 1.00 53.75 85 VAL A C 1
ATOM 675 O O . VAL A 1 85 ? 18.353 -25.723 -37.788 1.00 53.75 85 VAL A O 1
ATOM 678 N N . GLY A 1 86 ? 18.516 -27.834 -37.012 1.00 54.59 86 GLY A N 1
ATOM 679 C CA . GLY A 1 86 ? 17.261 -28.340 -37.567 1.00 54.59 86 GLY A CA 1
ATOM 680 C C . GLY A 1 86 ? 16.131 -27.308 -37.553 1.00 54.59 86 GLY A C 1
ATOM 681 O O . GLY A 1 86 ? 15.708 -26.850 -36.495 1.00 54.59 86 GLY A O 1
ATOM 682 N N . GLU A 1 87 ? 15.628 -27.007 -38.749 1.00 48.66 87 GLU A N 1
ATOM 683 C CA . GLU A 1 87 ? 14.541 -26.072 -39.084 1.00 48.66 87 GLU A CA 1
ATOM 684 C C . GLU A 1 87 ? 13.255 -26.270 -38.244 1.00 48.66 87 GLU A C 1
ATOM 686 O O . GLU A 1 87 ? 12.370 -25.422 -38.234 1.00 48.66 87 GLU A O 1
ATOM 691 N N . ALA A 1 88 ? 13.162 -27.376 -37.500 1.00 50.75 88 ALA A N 1
ATOM 692 C CA . ALA A 1 88 ? 12.034 -27.748 -36.657 1.00 50.75 88 ALA A CA 1
ATOM 693 C C . ALA A 1 88 ? 11.974 -27.053 -35.279 1.00 50.75 88 ALA A C 1
ATOM 695 O O . ALA A 1 88 ? 10.908 -27.087 -34.674 1.00 50.75 88 ALA A O 1
ATOM 696 N N . ASP A 1 89 ? 13.051 -26.430 -34.777 1.00 53.50 89 ASP A N 1
ATOM 697 C CA . ASP A 1 89 ? 13.075 -25.915 -33.388 1.00 53.50 89 ASP A CA 1
ATOM 698 C C . ASP A 1 89 ? 13.065 -24.377 -33.251 1.00 53.50 89 ASP A C 1
ATOM 700 O O . ASP A 1 89 ? 12.949 -23.878 -32.131 1.00 53.50 89 ASP A O 1
ATOM 704 N N . LEU A 1 90 ? 13.177 -23.597 -34.339 1.00 51.62 90 LEU A N 1
ATOM 705 C CA . LEU A 1 90 ? 13.452 -22.151 -34.224 1.00 51.62 90 LEU A CA 1
ATOM 706 C C . LEU A 1 90 ? 12.329 -21.174 -34.614 1.00 51.62 90 LEU A C 1
ATOM 708 O O . LEU A 1 90 ? 12.462 -19.999 -34.275 1.00 51.62 90 LEU A O 1
ATOM 712 N N . VAL A 1 91 ? 11.232 -21.565 -35.278 1.00 47.28 91 VAL A N 1
ATOM 713 C CA . VAL A 1 91 ? 10.281 -20.554 -35.807 1.00 47.28 91 VAL A CA 1
ATOM 714 C C . VAL A 1 91 ? 8.814 -21.018 -35.881 1.00 47.28 91 VAL A C 1
ATOM 716 O O . VAL A 1 91 ? 8.203 -20.928 -36.938 1.00 47.28 91 VAL A O 1
ATOM 719 N N . ASP A 1 92 ? 8.201 -21.445 -34.775 1.00 39.16 92 ASP A N 1
ATOM 720 C CA . ASP A 1 92 ? 6.719 -21.515 -34.711 1.00 39.16 92 ASP A CA 1
ATOM 721 C C . ASP A 1 92 ? 6.089 -20.522 -33.719 1.00 39.16 92 ASP A C 1
ATOM 723 O O . ASP A 1 92 ? 4.917 -20.172 -33.853 1.00 39.16 92 ASP A O 1
ATOM 727 N N . ASP A 1 93 ? 6.871 -19.948 -32.802 1.00 44.62 93 ASP A N 1
ATOM 728 C CA . ASP A 1 93 ? 6.374 -18.996 -31.803 1.00 44.62 93 ASP A CA 1
ATOM 729 C C . ASP A 1 93 ? 6.871 -17.570 -32.079 1.00 44.62 93 ASP A C 1
ATOM 731 O O . ASP A 1 93 ? 7.446 -16.917 -31.209 1.00 44.62 93 ASP A O 1
ATOM 735 N N . VAL A 1 94 ? 6.630 -17.024 -33.281 1.00 43.69 94 VAL A N 1
ATOM 736 C CA . VAL A 1 94 ? 6.588 -15.553 -33.398 1.00 43.69 94 VAL A CA 1
ATOM 737 C C . VAL A 1 94 ? 5.453 -15.110 -32.476 1.00 43.69 94 VAL A C 1
ATOM 739 O O . VAL A 1 94 ? 4.310 -15.474 -32.763 1.00 43.69 94 VAL A O 1
ATOM 742 N N . PRO A 1 95 ? 5.705 -14.363 -31.381 1.00 40.12 95 PRO A N 1
ATOM 743 C CA . PRO A 1 95 ? 4.664 -14.029 -30.423 1.00 40.12 95 PRO A CA 1
ATOM 744 C C . PRO A 1 95 ? 3.624 -13.157 -31.117 1.00 40.12 95 PRO A C 1
ATOM 746 O O . PRO A 1 95 ? 3.777 -11.945 -31.273 1.00 40.12 95 PRO A O 1
ATOM 749 N N . GLN A 1 96 ? 2.555 -13.788 -31.584 1.00 41.59 96 GLN A N 1
ATOM 750 C CA . GLN A 1 96 ? 1.437 -13.087 -32.166 1.00 41.59 96 GLN A CA 1
ATOM 751 C C . GLN A 1 96 ? 0.794 -12.306 -31.023 1.00 41.59 96 GLN A C 1
ATOM 753 O O . GLN A 1 96 ? 0.190 -12.875 -30.113 1.00 41.59 96 GLN A O 1
ATOM 758 N N . LEU A 1 97 ? 0.906 -10.977 -31.072 1.00 44.62 97 LEU A N 1
ATOM 759 C CA . LEU A 1 97 ? 0.260 -10.039 -30.143 1.00 44.62 97 LEU A CA 1
ATOM 760 C C . LEU A 1 97 ? -1.286 -10.154 -30.134 1.00 44.62 97 LEU A C 1
ATOM 762 O O . LEU A 1 97 ? -1.956 -9.371 -29.464 1.00 44.62 97 LEU A O 1
ATOM 766 N N . TRP A 1 98 ? -1.870 -11.155 -30.810 1.00 43.16 98 TRP A N 1
ATOM 767 C CA . TRP A 1 98 ? -3.300 -11.482 -30.838 1.00 43.16 98 TRP A CA 1
ATOM 768 C C . TRP A 1 98 ? -3.918 -11.804 -29.470 1.00 43.16 98 TRP A C 1
ATOM 770 O O . TRP A 1 98 ? -5.140 -11.851 -29.348 1.00 43.16 98 TRP A O 1
ATOM 780 N N . ASN A 1 99 ? -3.125 -11.910 -28.405 1.00 37.06 99 ASN A N 1
ATOM 781 C CA . ASN A 1 99 ? -3.625 -12.169 -27.061 1.00 37.06 99 ASN A CA 1
ATOM 782 C C . ASN A 1 99 ? -3.741 -10.902 -26.194 1.00 37.06 99 ASN A C 1
ATOM 784 O O . ASN A 1 99 ? -3.154 -10.853 -25.114 1.00 37.06 99 ASN A O 1
ATOM 788 N N . LYS A 1 100 ? -4.537 -9.893 -26.596 1.00 43.69 100 LYS A N 1
ATOM 789 C CA . LYS A 1 100 ? -5.213 -8.998 -25.623 1.00 43.69 100 LYS A CA 1
ATOM 790 C C . LYS A 1 100 ? -6.408 -8.204 -26.184 1.00 43.69 100 LYS A C 1
ATOM 792 O O . LYS A 1 100 ? -6.280 -7.107 -26.706 1.00 43.69 100 LYS A O 1
ATOM 797 N N . ARG A 1 101 ? -7.585 -8.792 -25.928 1.00 47.38 101 ARG A N 1
ATOM 798 C CA . ARG A 1 101 ? -8.871 -8.201 -25.496 1.00 47.38 101 ARG A CA 1
ATOM 799 C C . ARG A 1 101 ? -9.408 -7.004 -26.294 1.00 47.38 101 ARG A C 1
ATOM 801 O O . ARG A 1 101 ? -9.219 -5.852 -25.919 1.00 47.38 101 ARG A O 1
ATOM 808 N N . CYS A 1 102 ? -10.247 -7.311 -27.284 1.00 39.06 102 CYS A N 1
ATOM 809 C CA . CYS A 1 102 ? -11.342 -6.420 -27.660 1.00 39.06 102 CYS A CA 1
ATOM 810 C C . CYS A 1 102 ? -12.258 -6.241 -26.439 1.00 39.06 102 CYS A C 1
ATOM 812 O O . CYS A 1 102 ? -12.872 -7.204 -25.976 1.00 39.06 102 CYS A O 1
ATOM 814 N N . TYR A 1 103 ? -12.338 -5.027 -25.898 1.00 47.69 103 TYR A N 1
ATOM 815 C CA . TYR A 1 103 ? -13.371 -4.671 -24.932 1.00 47.69 103 TYR A CA 1
ATOM 816 C C . TYR A 1 103 ? -14.678 -4.502 -25.707 1.00 47.69 103 TYR A C 1
ATOM 818 O O . TYR A 1 103 ? -14.948 -3.439 -26.258 1.00 47.69 103 TYR A O 1
ATOM 826 N N . ALA A 1 104 ? -15.482 -5.560 -25.795 1.00 50.16 104 ALA A N 1
ATOM 827 C CA . ALA A 1 104 ? -16.884 -5.373 -26.132 1.00 50.16 104 ALA A CA 1
ATOM 828 C C . ALA A 1 104 ? -17.533 -4.663 -24.939 1.00 50.16 104 ALA A C 1
ATOM 830 O O . ALA A 1 104 ? -17.510 -5.178 -23.819 1.00 50.16 104 ALA A O 1
ATOM 831 N N . GLN A 1 105 ? -18.072 -3.464 -25.158 1.00 49.44 105 GLN A N 1
ATOM 832 C CA . GLN A 1 105 ? -18.901 -2.781 -24.172 1.00 49.44 105 GLN A CA 1
ATOM 833 C C . GLN A 1 105 ? -20.212 -3.570 -24.046 1.00 49.44 105 GLN A C 1
ATOM 835 O O . GLN A 1 105 ? -21.185 -3.305 -24.746 1.00 49.44 105 GLN A O 1
ATOM 840 N N . LEU A 1 106 ? -20.207 -4.605 -23.205 1.00 56.75 106 LEU A N 1
ATOM 841 C CA . LEU A 1 106 ? -21.372 -5.447 -22.954 1.00 56.75 106 LEU A CA 1
ATOM 842 C C . LEU A 1 106 ? -22.393 -4.636 -22.153 1.00 56.75 106 LEU A C 1
ATOM 844 O O . LEU A 1 106 ? -22.221 -4.418 -20.955 1.00 56.75 106 LEU A O 1
ATOM 848 N N . ARG A 1 107 ? -23.458 -4.179 -22.816 1.00 56.88 107 ARG A N 1
ATOM 849 C CA . ARG A 1 107 ? -24.620 -3.600 -22.138 1.00 56.88 107 ARG A CA 1
ATOM 850 C C . ARG A 1 107 ? -25.550 -4.731 -21.713 1.00 56.88 107 ARG A C 1
ATOM 852 O O . ARG A 1 107 ? -26.076 -5.469 -22.544 1.00 56.88 107 ARG A O 1
ATOM 859 N N . VAL A 1 108 ? -25.737 -4.873 -20.406 1.00 62.66 108 VAL A N 1
ATOM 860 C CA . VAL A 1 108 ? -26.709 -5.804 -19.824 1.00 62.66 108 VAL A CA 1
ATOM 861 C C . VAL A 1 108 ? -27.876 -4.979 -19.301 1.00 62.66 108 VAL A C 1
ATOM 863 O O . VAL A 1 108 ? -27.681 -4.116 -18.448 1.00 62.66 108 VAL A O 1
ATOM 866 N N . GLN A 1 109 ? -29.080 -5.238 -19.800 1.00 67.06 109 GLN A N 1
ATOM 867 C CA . GLN A 1 109 ? -30.310 -4.593 -19.345 1.00 67.06 109 GLN A CA 1
ATOM 868 C C . GLN A 1 109 ? -31.343 -5.696 -19.072 1.00 67.06 109 GLN A C 1
ATOM 870 O O . GLN A 1 109 ? -31.507 -6.623 -19.862 1.00 67.06 109 GLN A O 1
ATOM 875 N N . ASP A 1 110 ? -31.941 -5.658 -17.878 1.00 75.56 110 ASP A N 1
ATOM 876 C CA . ASP A 1 110 ? -32.921 -6.637 -17.373 1.00 75.56 110 ASP A CA 1
ATOM 877 C C . ASP A 1 110 ? -32.451 -8.106 -17.374 1.00 75.56 110 ASP A C 1
ATOM 879 O O . ASP A 1 110 ? -33.219 -9.037 -17.604 1.00 75.56 110 ASP A O 1
ATOM 883 N N . GLY A 1 111 ? -31.158 -8.335 -17.118 1.00 75.56 111 GLY A N 1
ATOM 884 C CA . GLY A 1 111 ? -30.563 -9.679 -17.108 1.00 75.56 111 GLY A CA 1
ATOM 885 C C . GLY A 1 111 ? -30.339 -10.288 -18.499 1.00 75.56 111 GLY A C 1
ATOM 886 O O . GLY A 1 111 ? -29.782 -11.381 -18.591 1.00 75.56 111 GLY A O 1
ATOM 887 N N . GLY A 1 112 ? -30.707 -9.580 -19.573 1.00 65.38 112 GLY A N 1
ATOM 888 C CA . GLY A 1 112 ? -30.377 -9.915 -20.956 1.00 65.38 112 GLY A CA 1
ATOM 889 C C . GLY A 1 112 ? -29.193 -9.095 -21.474 1.00 65.38 112 GLY A C 1
ATOM 890 O O . GLY A 1 112 ? -29.065 -7.905 -21.184 1.00 65.38 112 GLY A O 1
ATOM 891 N N . MET A 1 113 ? -28.308 -9.719 -22.256 1.00 62.22 113 MET A N 1
ATOM 892 C CA . MET A 1 113 ? -27.325 -8.980 -23.056 1.00 62.22 113 MET A CA 1
ATOM 893 C C . MET A 1 113 ? -28.068 -8.333 -24.224 1.00 62.22 113 MET A C 1
ATOM 895 O O . MET A 1 113 ? -28.562 -9.040 -25.103 1.00 62.22 113 MET A O 1
ATOM 899 N N . ILE A 1 114 ? -28.189 -7.007 -24.210 1.00 64.38 114 ILE A N 1
ATOM 900 C CA . ILE A 1 114 ? -28.851 -6.279 -25.289 1.00 64.38 114 ILE A CA 1
ATOM 901 C C . ILE A 1 114 ? -27.813 -6.011 -26.378 1.00 64.38 114 ILE A C 1
ATOM 903 O O . ILE A 1 114 ? -26.785 -5.391 -26.123 1.00 64.38 114 ILE A O 1
ATOM 907 N N . ASP A 1 115 ? -28.133 -6.476 -27.586 1.00 56.00 115 ASP A N 1
ATOM 908 C CA . ASP A 1 115 ? -27.510 -6.095 -28.859 1.00 56.00 115 ASP A CA 1
ATOM 909 C C . ASP A 1 115 ? -26.242 -6.849 -29.318 1.00 56.00 115 ASP A C 1
ATOM 911 O O . ASP A 1 115 ? -25.195 -6.257 -29.585 1.00 56.00 115 ASP A O 1
ATOM 915 N N . MET A 1 116 ? -26.349 -8.175 -29.493 1.00 55.12 116 MET A N 1
ATOM 916 C CA . MET A 1 116 ? -25.394 -8.920 -30.339 1.00 55.12 116 MET A CA 1
ATOM 917 C C . MET A 1 116 ? -25.797 -8.973 -31.823 1.00 55.12 116 MET A C 1
ATOM 919 O O . MET A 1 116 ? -24.934 -9.192 -32.668 1.00 55.12 116 MET A O 1
ATOM 923 N N . GLU A 1 117 ? -27.079 -8.797 -32.164 1.00 51.19 117 GLU A N 1
ATOM 924 C CA . GLU A 1 117 ? -27.569 -9.077 -33.526 1.00 51.19 117 GLU A CA 1
ATOM 925 C C . GLU A 1 117 ? -27.666 -7.849 -34.450 1.00 51.19 117 GLU A C 1
ATOM 927 O O . GLU A 1 117 ? -27.585 -8.034 -35.664 1.00 51.19 117 GLU A O 1
ATOM 932 N N . ALA A 1 118 ? -27.757 -6.603 -33.951 1.00 53.94 118 ALA A N 1
ATOM 933 C CA . ALA A 1 118 ? -27.802 -5.415 -34.823 1.00 53.94 118 ALA A CA 1
ATOM 934 C C . ALA A 1 118 ? -26.432 -4.727 -35.026 1.00 53.94 118 ALA A C 1
ATOM 936 O O . ALA A 1 118 ? -26.295 -3.843 -35.872 1.00 53.94 118 ALA A O 1
ATOM 937 N N . SER A 1 119 ? -25.392 -5.163 -34.309 1.00 47.56 119 SER A N 1
ATOM 938 C CA . SER A 1 119 ? -24.057 -4.548 -34.256 1.00 47.56 119 SER A CA 1
ATOM 939 C C . SER A 1 119 ? -22.985 -5.261 -35.108 1.00 47.56 119 SER A C 1
ATOM 941 O O . SER A 1 119 ? -21.789 -5.026 -34.944 1.00 47.56 119 SER A O 1
ATOM 943 N N . LEU A 1 120 ? -23.390 -6.050 -36.114 1.00 45.91 120 LEU A N 1
ATOM 944 C CA . LEU A 1 120 ? -22.511 -6.705 -37.112 1.00 45.91 120 LEU A CA 1
ATOM 945 C C . LEU A 1 120 ? -21.681 -5.739 -37.996 1.00 45.91 120 LEU A C 1
ATOM 947 O O . LEU A 1 120 ? -20.967 -6.179 -38.894 1.00 45.91 120 LEU A O 1
ATOM 951 N N . GLY A 1 121 ? -21.752 -4.428 -37.743 1.00 46.69 121 GLY A N 1
ATOM 952 C CA . GLY A 1 121 ? -20.945 -3.386 -38.382 1.00 46.69 121 GLY A CA 1
ATOM 953 C C . GLY A 1 121 ? -19.965 -2.664 -37.450 1.00 46.69 121 GLY A C 1
ATOM 954 O O . GLY A 1 121 ? -19.437 -1.623 -37.838 1.00 46.69 121 GLY A O 1
ATOM 955 N N . VAL A 1 122 ? -19.719 -3.149 -36.226 1.00 48.38 122 VAL A N 1
ATOM 956 C CA . VAL A 1 122 ? -18.651 -2.581 -35.388 1.00 48.38 122 VAL A CA 1
ATOM 957 C C . VAL A 1 122 ? -17.314 -2.986 -36.002 1.00 48.38 122 VAL A C 1
ATOM 959 O O . VAL A 1 122 ? -16.861 -4.115 -35.844 1.00 48.38 122 VAL A O 1
ATOM 962 N N . SER A 1 123 ? -16.709 -2.057 -36.746 1.00 46.41 123 SER A N 1
ATOM 963 C CA . SER A 1 123 ? -15.340 -2.149 -37.254 1.00 46.41 123 SER A CA 1
ATOM 964 C C . SER A 1 123 ? -14.401 -2.550 -36.114 1.00 46.41 123 SER A C 1
ATOM 966 O O . SER A 1 123 ? -14.026 -1.730 -35.270 1.00 46.41 123 SER A O 1
ATOM 968 N N . THR A 1 124 ? -14.047 -3.832 -36.050 1.00 44.16 124 THR A N 1
ATOM 969 C CA . THR A 1 124 ? -12.979 -4.325 -35.188 1.00 44.16 124 THR A CA 1
ATOM 970 C C . THR A 1 124 ? -11.679 -3.734 -35.711 1.00 44.16 124 THR A C 1
ATOM 972 O O . THR A 1 124 ? -11.141 -4.195 -36.717 1.00 44.16 124 THR A O 1
ATOM 975 N N . HIS A 1 125 ? -11.190 -2.690 -35.047 1.00 48.38 125 HIS A N 1
ATOM 976 C CA . HIS A 1 125 ? -9.876 -2.131 -35.325 1.00 48.38 125 HIS A CA 1
ATOM 977 C C . HIS A 1 125 ? -8.842 -3.102 -34.750 1.00 48.38 125 HIS A C 1
ATOM 979 O O . HIS A 1 125 ? -8.578 -3.116 -33.549 1.00 48.38 125 HIS A O 1
ATOM 985 N N . GLY A 1 126 ? -8.316 -3.983 -35.600 1.00 48.81 126 GLY A N 1
ATOM 986 C CA . GLY A 1 126 ? -7.160 -4.801 -35.259 1.00 48.81 126 GLY A CA 1
ATOM 987 C C . GLY A 1 126 ? -5.909 -3.931 -35.277 1.00 48.81 126 GLY A C 1
ATOM 988 O O . GLY A 1 126 ? -5.604 -3.322 -36.298 1.00 48.81 126 GLY A O 1
ATOM 989 N N . VAL A 1 127 ? -5.183 -3.868 -34.161 1.00 51.66 127 VAL A N 1
ATOM 990 C CA . VAL A 1 127 ? -3.823 -3.318 -34.146 1.00 51.66 127 VAL A CA 1
ATOM 991 C C . VAL A 1 127 ? -2.894 -4.434 -34.603 1.00 51.66 127 VAL A C 1
ATOM 993 O O . VAL A 1 127 ? -2.755 -5.448 -33.920 1.00 51.66 127 VAL A O 1
ATOM 996 N N . TYR A 1 128 ? -2.287 -4.276 -35.773 1.00 53.88 128 TYR A N 1
ATOM 997 C CA . TYR A 1 128 ? -1.331 -5.237 -36.309 1.00 53.88 128 TYR A CA 1
ATOM 998 C C . TYR A 1 128 ? 0.090 -4.709 -36.093 1.00 53.88 128 TYR A C 1
ATOM 1000 O O . TYR A 1 128 ? 0.424 -3.610 -36.525 1.00 53.88 128 TYR A O 1
ATOM 1008 N N . GLY A 1 129 ? 0.917 -5.489 -35.396 1.00 56.75 129 GLY A N 1
ATOM 1009 C CA . GLY A 1 129 ? 2.339 -5.205 -35.212 1.00 56.75 129 GLY A CA 1
ATOM 1010 C C . GLY A 1 129 ? 3.187 -5.880 -36.293 1.00 56.75 129 GLY A C 1
ATOM 1011 O O . GLY A 1 129 ? 2.921 -7.013 -36.676 1.00 56.75 129 GLY A O 1
ATOM 1012 N N . GLY A 1 130 ? 4.222 -5.192 -36.756 1.00 64.19 130 GLY A N 1
ATOM 1013 C CA . GLY A 1 130 ? 5.234 -5.634 -37.714 1.00 64.19 130 GLY A CA 1
ATOM 1014 C C . GLY A 1 130 ? 6.372 -4.617 -37.688 1.00 64.19 130 GLY A C 1
ATOM 1015 O O . GLY A 1 130 ? 6.104 -3.457 -37.402 1.00 64.19 130 GLY A O 1
ATOM 1016 N N . VAL A 1 131 ? 7.621 -5.024 -37.909 1.00 68.56 131 VAL A N 1
ATOM 1017 C CA . VAL A 1 131 ? 8.762 -4.097 -37.863 1.00 68.56 131 VAL A CA 1
ATOM 1018 C C . VAL A 1 131 ? 9.167 -3.710 -39.278 1.00 68.56 131 VAL A C 1
ATOM 1020 O O . VAL A 1 131 ? 9.503 -4.582 -40.077 1.00 68.56 131 VAL A O 1
ATOM 1023 N N . GLN A 1 132 ? 9.160 -2.414 -39.590 1.00 74.12 132 GLN A N 1
ATOM 1024 C CA . GLN A 1 132 ? 9.744 -1.891 -40.825 1.00 74.12 132 GLN A CA 1
ATOM 1025 C C . GLN A 1 132 ? 11.028 -1.129 -40.482 1.00 74.12 132 GLN A C 1
ATOM 1027 O O . GLN A 1 132 ? 11.003 -0.168 -39.722 1.00 74.12 132 GLN A O 1
ATOM 1032 N N . PHE A 1 133 ? 12.161 -1.557 -41.049 1.00 74.62 133 PHE A N 1
ATOM 1033 C CA . PHE A 1 133 ? 13.443 -0.859 -40.872 1.00 74.62 133 PHE A CA 1
ATOM 1034 C C . PHE A 1 133 ? 13.552 0.415 -41.722 1.00 74.62 133 PHE A C 1
ATOM 1036 O O . PHE A 1 133 ? 14.462 1.205 -41.516 1.00 74.62 133 PHE A O 1
ATOM 1043 N N . GLY A 1 134 ? 12.674 0.595 -42.713 1.00 74.88 134 GLY A N 1
ATOM 1044 C CA . GLY A 1 134 ? 12.708 1.751 -43.612 1.00 74.88 134 GLY A CA 1
ATOM 1045 C C . GLY A 1 134 ? 13.933 1.781 -44.528 1.00 74.88 134 GLY A C 1
ATOM 1046 O O . GLY A 1 134 ? 14.230 2.820 -45.102 1.00 74.88 134 GLY A O 1
ATOM 1047 N N . LEU A 1 135 ? 14.657 0.660 -44.682 1.00 79.00 135 LEU A N 1
ATOM 1048 C CA . LEU A 1 135 ? 15.881 0.604 -45.489 1.00 79.00 135 LEU A CA 1
ATOM 1049 C C . LEU A 1 135 ? 15.651 1.088 -46.922 1.00 79.00 135 LEU A C 1
ATOM 1051 O O . LEU A 1 135 ? 16.562 1.636 -47.518 1.00 79.00 135 LEU A O 1
ATOM 1055 N N . ASP A 1 136 ? 14.451 0.929 -47.468 1.00 79.69 136 ASP A N 1
ATOM 1056 C CA . ASP A 1 136 ? 14.037 1.412 -48.785 1.00 79.69 136 ASP A CA 1
ATOM 1057 C C . ASP A 1 136 ? 14.048 2.944 -48.933 1.00 79.69 136 ASP A C 1
ATOM 1059 O O . ASP A 1 136 ? 14.121 3.437 -50.055 1.00 79.69 136 ASP A O 1
ATOM 1063 N N . ARG A 1 137 ? 14.024 3.697 -47.827 1.00 74.94 137 ARG A N 1
ATOM 1064 C CA . ARG A 1 137 ? 13.983 5.169 -47.822 1.00 74.94 137 ARG A CA 1
ATOM 1065 C C . ARG A 1 137 ? 15.364 5.833 -47.867 1.00 74.94 137 ARG A C 1
ATOM 1067 O O . ARG A 1 137 ? 15.449 7.020 -48.162 1.00 74.94 137 ARG A O 1
ATOM 1074 N N . PHE A 1 138 ? 16.439 5.088 -47.599 1.00 70.75 138 PHE A N 1
ATOM 1075 C CA . PHE A 1 138 ? 17.811 5.616 -47.628 1.00 70.75 138 PHE A CA 1
ATOM 1076 C C . PHE A 1 138 ? 18.418 5.484 -49.021 1.00 70.75 138 PHE A C 1
ATOM 1078 O O . PHE A 1 138 ? 18.484 4.378 -49.541 1.00 70.75 138 PHE A O 1
ATOM 1085 N N . GLU A 1 139 ? 18.964 6.554 -49.586 1.00 69.25 139 GLU A N 1
ATOM 1086 C CA . GLU A 1 139 ? 19.933 6.461 -50.684 1.00 69.25 139 GLU A CA 1
ATOM 1087 C C . GLU A 1 139 ? 21.331 6.659 -50.090 1.00 69.25 139 GLU A C 1
ATOM 1089 O O . GLU A 1 139 ? 21.764 7.783 -49.848 1.00 69.25 139 GLU A O 1
ATOM 1094 N N . VAL A 1 140 ? 22.036 5.570 -49.787 1.00 66.44 140 VAL A N 1
ATOM 1095 C CA . VAL A 1 140 ? 23.367 5.614 -49.163 1.00 66.44 140 VAL A CA 1
ATOM 1096 C C . VAL A 1 140 ? 24.460 5.831 -50.226 1.00 66.44 140 VAL A C 1
ATOM 1098 O O . VAL A 1 140 ? 25.495 6.433 -49.950 1.00 66.44 140 VAL A O 1
ATOM 1101 N N . GLY A 1 141 ? 24.215 5.412 -51.472 1.00 57.50 141 GLY A N 1
ATOM 1102 C CA . GLY A 1 141 ? 25.195 5.447 -52.565 1.00 57.50 141 GLY A CA 1
ATOM 1103 C C . GLY A 1 141 ? 25.313 6.744 -53.382 1.00 57.50 141 GLY A C 1
ATOM 1104 O O . GLY A 1 141 ? 26.273 6.886 -54.139 1.00 57.50 141 GLY A O 1
ATOM 1105 N N . ALA A 1 142 ? 24.394 7.711 -53.275 1.00 56.50 142 ALA A N 1
ATOM 1106 C CA . ALA A 1 142 ? 24.352 8.835 -54.228 1.00 56.50 142 ALA A CA 1
ATOM 1107 C C . ALA A 1 142 ? 25.465 9.894 -54.036 1.00 56.50 142 ALA A C 1
ATOM 1109 O O . ALA A 1 142 ? 25.692 10.721 -54.920 1.00 56.50 142 ALA A O 1
ATOM 1110 N N . GLY A 1 143 ? 26.173 9.876 -52.900 1.00 55.41 143 GLY A N 1
ATOM 1111 C CA . GLY A 1 143 ? 27.126 10.921 -52.506 1.00 55.41 143 GLY A CA 1
ATOM 1112 C C . GLY A 1 143 ? 28.609 10.544 -52.538 1.00 55.41 143 GLY A C 1
ATOM 1113 O O . GLY A 1 143 ? 29.431 11.380 -52.163 1.00 55.41 143 GLY A O 1
ATOM 1114 N N . ALA A 1 144 ? 28.985 9.326 -52.951 1.00 52.19 144 ALA A N 1
ATOM 1115 C CA . ALA A 1 144 ? 30.385 8.899 -52.960 1.00 52.19 144 ALA A CA 1
ATOM 1116 C C . ALA A 1 144 ? 31.200 9.695 -54.000 1.00 52.19 144 ALA A C 1
ATOM 1118 O O . ALA A 1 144 ? 31.343 9.310 -55.161 1.00 52.19 144 ALA A O 1
ATOM 1119 N N . VAL A 1 145 ? 31.740 10.838 -53.570 1.00 49.72 145 VAL A N 1
ATOM 1120 C CA . VAL A 1 145 ? 32.745 11.611 -54.297 1.00 49.72 145 VAL A CA 1
ATOM 1121 C C . VAL A 1 145 ? 33.905 10.671 -54.589 1.00 49.72 145 VAL A C 1
ATOM 1123 O O . VAL A 1 145 ? 34.558 10.180 -53.670 1.00 49.72 145 VAL A O 1
ATOM 1126 N N . ALA A 1 146 ? 34.142 10.412 -55.875 1.00 44.66 146 ALA A N 1
ATOM 1127 C CA . ALA A 1 146 ? 35.257 9.610 -56.350 1.00 44.66 146 ALA A CA 1
ATOM 1128 C C . ALA A 1 146 ? 36.564 10.134 -55.737 1.00 44.66 146 ALA A C 1
ATOM 1130 O O . ALA A 1 146 ? 37.108 11.157 -56.165 1.00 44.66 146 ALA A O 1
ATOM 1131 N N . VAL A 1 147 ? 37.070 9.433 -54.721 1.00 46.91 147 VAL A N 1
ATOM 1132 C CA . VAL A 1 147 ? 38.403 9.676 -54.181 1.00 46.91 147 VAL A CA 1
ATOM 1133 C C . VAL A 1 147 ? 39.368 9.356 -55.317 1.00 46.91 147 VAL A C 1
ATOM 1135 O O . VAL A 1 147 ? 39.560 8.200 -55.685 1.00 46.91 147 VAL A O 1
ATOM 1138 N N . SER A 1 148 ? 39.912 10.403 -55.940 1.00 44.41 148 SER A N 1
ATOM 1139 C CA . SER A 1 148 ? 40.879 10.303 -57.033 1.00 44.41 148 SER A CA 1
ATOM 1140 C C . SER A 1 148 ? 42.177 9.681 -56.517 1.00 44.41 148 SER A C 1
ATOM 1142 O O . SER A 1 148 ? 43.107 10.376 -56.116 1.00 44.41 148 SER A O 1
ATOM 1144 N N . GLY A 1 149 ? 42.221 8.350 -56.510 1.00 40.88 149 GLY A N 1
ATOM 1145 C CA . GLY A 1 149 ? 43.401 7.538 -56.255 1.00 40.88 149 GLY A CA 1
ATOM 1146 C C . GLY A 1 149 ? 44.092 7.169 -57.566 1.00 40.88 149 GLY A C 1
ATOM 1147 O O . GLY A 1 149 ? 43.522 6.502 -58.421 1.00 40.88 149 GLY A O 1
ATOM 1148 N N . VAL A 1 150 ? 45.320 7.660 -57.706 1.00 40.44 150 VAL A N 1
ATOM 1149 C CA . VAL A 1 150 ? 46.328 7.441 -58.754 1.00 40.44 150 VAL A CA 1
ATOM 1150 C C . VAL A 1 150 ? 46.151 6.168 -59.604 1.00 40.44 150 VAL A C 1
ATOM 1152 O O . VAL A 1 150 ? 46.291 5.041 -59.142 1.00 40.44 150 VAL A O 1
ATOM 1155 N N . SER A 1 151 ? 45.953 6.394 -60.905 1.00 40.00 151 SER A N 1
ATOM 1156 C CA . SER A 1 151 ? 45.950 5.399 -61.980 1.00 40.00 151 SER A CA 1
ATOM 1157 C C . SER A 1 151 ? 47.335 4.769 -62.194 1.00 40.00 151 SER A C 1
ATOM 1159 O O . SER A 1 151 ? 48.200 5.378 -62.829 1.00 40.00 151 SER A O 1
ATOM 1161 N N . THR A 1 152 ? 47.507 3.502 -61.821 1.00 36.97 152 THR A N 1
ATOM 1162 C CA . THR A 1 152 ? 48.473 2.593 -62.460 1.00 36.97 152 THR A CA 1
ATOM 1163 C C . THR A 1 152 ? 47.736 1.673 -63.430 1.00 36.97 152 THR A C 1
ATOM 1165 O O . THR A 1 152 ? 47.004 0.764 -63.053 1.00 36.97 152 THR A O 1
ATOM 1168 N N . ARG A 1 153 ? 47.928 1.938 -64.727 1.00 38.47 153 ARG A N 1
ATOM 1169 C CA . ARG A 1 153 ? 47.423 1.111 -65.826 1.00 38.47 153 ARG A CA 1
ATOM 1170 C C . ARG A 1 153 ? 48.152 -0.230 -65.848 1.00 38.47 153 ARG A C 1
ATOM 1172 O O . ARG A 1 153 ? 49.330 -0.269 -66.193 1.00 38.47 153 ARG A O 1
ATOM 1179 N N . VAL A 1 154 ? 47.426 -1.316 -65.613 1.00 36.97 154 VAL A N 1
ATOM 1180 C CA . VAL A 1 154 ? 47.743 -2.637 -66.166 1.00 36.97 154 VAL A CA 1
ATOM 1181 C C . VAL A 1 154 ? 46.440 -3.223 -66.698 1.00 36.97 154 VAL A C 1
ATOM 1183 O O . VAL A 1 154 ? 45.474 -3.384 -65.960 1.00 36.97 154 VAL A O 1
ATOM 1186 N N . ALA A 1 155 ? 46.397 -3.477 -68.003 1.00 42.78 155 ALA A N 1
ATOM 1187 C CA . ALA A 1 155 ? 45.294 -4.173 -68.650 1.00 42.78 155 ALA A CA 1
ATOM 1188 C C . ALA A 1 155 ? 45.370 -5.678 -68.352 1.00 42.78 155 ALA A C 1
ATOM 1190 O O . ALA A 1 155 ? 46.468 -6.237 -68.414 1.00 42.78 155 ALA A O 1
ATOM 1191 N N . PRO A 1 156 ? 44.226 -6.358 -68.177 1.00 42.44 156 PRO A N 1
ATOM 1192 C CA . PRO A 1 156 ? 44.133 -7.768 -68.507 1.00 42.44 156 PRO A CA 1
ATOM 1193 C C . PRO A 1 156 ? 43.132 -8.029 -69.636 1.00 42.44 156 PRO A C 1
ATOM 1195 O O . PRO A 1 156 ? 42.103 -7.369 -69.783 1.00 42.44 156 PRO A O 1
ATOM 1198 N N . LEU A 1 157 ? 43.496 -9.022 -70.446 1.00 35.44 157 LEU A N 1
ATOM 1199 C CA . LEU A 1 157 ? 42.696 -9.595 -71.514 1.00 35.44 157 LEU A CA 1
ATOM 1200 C C . LEU A 1 157 ? 41.382 -10.176 -70.983 1.00 35.44 157 LEU A C 1
ATOM 1202 O O . LEU A 1 157 ? 41.354 -10.890 -69.983 1.00 35.44 157 LEU A O 1
ATOM 1206 N N . SER A 1 158 ? 40.321 -9.933 -71.747 1.00 33.78 158 SER A N 1
ATOM 1207 C CA . SER A 1 158 ? 39.019 -10.576 -71.629 1.00 33.78 158 SER A CA 1
ATOM 1208 C C . SER A 1 158 ? 39.096 -12.090 -71.841 1.00 33.78 158 SER A C 1
ATOM 1210 O O . SER A 1 158 ? 39.410 -12.561 -72.934 1.00 33.78 158 SER A O 1
ATOM 1212 N N . THR A 1 159 ? 38.662 -12.845 -70.839 1.00 34.25 159 THR A N 1
ATOM 1213 C CA . THR A 1 159 ? 38.030 -14.155 -71.017 1.00 34.25 159 THR A CA 1
ATOM 1214 C C . THR A 1 159 ? 36.622 -14.069 -70.446 1.00 34.25 159 THR A C 1
ATOM 1216 O O . THR A 1 159 ? 36.410 -14.041 -69.238 1.00 34.25 159 THR A O 1
ATOM 1219 N N . ALA A 1 160 ? 35.647 -13.980 -71.350 1.00 32.97 160 ALA A N 1
ATOM 1220 C CA . ALA A 1 160 ? 34.232 -14.006 -71.030 1.00 32.97 160 ALA A CA 1
ATOM 1221 C C . ALA A 1 160 ? 33.861 -15.369 -70.426 1.00 32.97 160 ALA A C 1
ATOM 1223 O O . ALA A 1 160 ? 33.889 -16.391 -71.113 1.00 32.97 160 ALA A O 1
ATOM 1224 N N . ARG A 1 161 ? 33.490 -15.376 -69.146 1.00 29.92 161 ARG A N 1
ATOM 1225 C CA . ARG A 1 161 ? 32.603 -16.389 -68.575 1.00 29.92 161 ARG A CA 1
ATOM 1226 C C . ARG A 1 161 ? 31.276 -15.702 -68.291 1.00 29.92 161 ARG A C 1
ATOM 1228 O O . ARG A 1 161 ? 31.203 -14.799 -67.469 1.00 29.92 161 ARG A O 1
ATOM 1235 N N . TYR A 1 162 ? 30.264 -16.116 -69.045 1.00 29.25 162 TYR A N 1
ATOM 1236 C CA . TYR A 1 162 ? 28.857 -15.888 -68.745 1.00 29.25 162 TYR A CA 1
ATOM 1237 C C . TYR A 1 162 ? 28.590 -16.498 -67.362 1.00 29.25 162 TYR A C 1
ATOM 1239 O O . TYR A 1 162 ? 28.590 -17.720 -67.223 1.00 29.25 162 TYR A O 1
ATOM 1247 N N . ILE A 1 163 ? 28.447 -15.653 -66.344 1.00 30.64 163 ILE A N 1
ATOM 1248 C CA . ILE A 1 163 ? 27.765 -16.011 -65.104 1.00 30.64 163 ILE A CA 1
ATOM 1249 C C . ILE A 1 163 ? 26.391 -15.372 -65.228 1.00 30.64 163 ILE A C 1
ATOM 1251 O O . ILE A 1 163 ? 26.260 -14.154 -65.350 1.00 30.64 163 ILE A O 1
ATOM 1255 N N . ASP A 1 164 ? 25.405 -16.251 -65.320 1.00 27.27 164 ASP A N 1
ATOM 1256 C CA . ASP A 1 164 ? 23.982 -15.962 -65.341 1.00 27.27 164 ASP A CA 1
ATOM 1257 C C . ASP A 1 164 ? 23.644 -15.162 -64.075 1.00 27.27 164 ASP A C 1
ATOM 1259 O O . ASP A 1 164 ? 23.855 -15.636 -62.958 1.00 27.27 164 ASP A O 1
ATOM 1263 N N . GLN A 1 165 ? 23.204 -13.913 -64.236 1.00 29.45 165 GLN A N 1
ATOM 1264 C CA . GLN A 1 165 ? 22.642 -13.153 -63.124 1.00 29.45 165 GLN A CA 1
ATOM 1265 C C . GLN A 1 165 ? 21.336 -13.846 -62.722 1.00 29.45 165 GLN A C 1
ATOM 1267 O O . GLN A 1 165 ? 20.453 -13.975 -63.574 1.00 29.45 165 GLN A O 1
ATOM 1272 N N . PRO A 1 166 ? 21.139 -14.256 -61.457 1.00 26.67 166 PRO A N 1
ATOM 1273 C CA . PRO A 1 166 ? 19.813 -14.638 -61.017 1.00 26.67 166 PRO A CA 1
ATOM 1274 C C . PRO A 1 166 ? 18.931 -13.389 -61.081 1.00 26.67 166 PRO A C 1
ATOM 1276 O O . PRO A 1 166 ? 19.046 -12.463 -60.279 1.00 26.67 166 PRO A O 1
ATOM 1279 N N . HIS A 1 167 ? 18.051 -13.354 -62.079 1.00 26.39 167 HIS A N 1
ATOM 1280 C CA . HIS A 1 167 ? 16.916 -12.452 -62.110 1.00 26.39 167 HIS A CA 1
ATOM 1281 C C . HIS A 1 167 ? 16.076 -12.715 -60.856 1.00 26.39 167 HIS A C 1
ATOM 1283 O O . HIS A 1 167 ? 15.280 -13.652 -60.815 1.00 26.39 167 HIS A O 1
ATOM 1289 N N . LEU A 1 168 ? 16.248 -11.879 -59.830 1.00 27.47 168 LEU A N 1
ATOM 1290 C CA . LEU A 1 168 ? 15.283 -11.736 -58.748 1.00 27.47 168 LEU A CA 1
ATOM 1291 C C . LEU A 1 168 ? 13.960 -11.301 -59.381 1.00 27.47 168 LEU A C 1
ATOM 1293 O O . LEU A 1 168 ? 13.762 -10.146 -59.759 1.00 27.47 168 LEU A O 1
ATOM 1297 N N . VAL A 1 169 ? 13.071 -12.271 -59.569 1.00 25.98 169 VAL A N 1
ATOM 1298 C CA . VAL A 1 169 ? 11.709 -12.037 -60.029 1.00 25.98 169 VAL A CA 1
ATOM 1299 C C . VAL A 1 169 ? 11.017 -11.220 -58.935 1.00 25.98 169 VAL A C 1
ATOM 1301 O O . VAL A 1 169 ? 10.957 -11.687 -57.796 1.00 25.98 169 VAL A O 1
ATOM 1304 N N . PRO A 1 170 ? 10.491 -10.014 -59.219 1.00 30.25 170 PRO A N 1
ATOM 1305 C CA . PRO A 1 170 ? 9.713 -9.292 -58.230 1.00 30.25 170 PRO A CA 1
ATOM 1306 C C . PRO A 1 170 ? 8.479 -10.136 -57.922 1.00 30.25 170 PRO A C 1
ATOM 1308 O O . PRO A 1 170 ? 7.665 -10.419 -58.806 1.00 30.25 170 PRO A O 1
ATOM 1311 N N . PHE A 1 171 ? 8.369 -10.566 -56.669 1.00 28.66 171 PHE A N 1
ATOM 1312 C CA . PHE A 1 171 ? 7.239 -11.319 -56.145 1.00 28.66 171 PHE A CA 1
ATOM 1313 C C . PHE A 1 171 ? 5.980 -10.438 -56.248 1.00 28.66 171 PHE A C 1
ATOM 1315 O O . PHE A 1 171 ? 5.639 -9.684 -55.341 1.00 28.66 171 PHE A O 1
ATOM 1322 N N . LYS A 1 172 ? 5.288 -10.477 -57.394 1.00 31.80 172 LYS A N 1
ATOM 1323 C CA . LYS A 1 172 ? 3.967 -9.860 -57.591 1.00 31.80 172 LYS A CA 1
ATOM 1324 C C . LYS A 1 172 ? 2.908 -10.734 -56.916 1.00 31.80 172 LYS A C 1
ATOM 1326 O O . LYS A 1 172 ? 2.099 -11.381 -57.573 1.00 31.80 172 LYS A O 1
ATOM 1331 N N . GLY A 1 173 ? 2.924 -10.754 -55.587 1.00 32.84 173 GLY A N 1
ATOM 1332 C CA . GLY A 1 173 ? 1.761 -11.158 -54.809 1.00 32.84 173 GLY A CA 1
ATOM 1333 C C . GLY A 1 173 ? 0.675 -10.094 -54.963 1.00 32.84 173 GLY A C 1
ATOM 1334 O O . GLY A 1 173 ? 0.943 -8.904 -54.811 1.00 32.84 173 GLY A O 1
ATOM 1335 N N . THR A 1 174 ? -0.548 -10.498 -55.295 1.00 34.09 174 THR A N 1
ATOM 1336 C CA . THR A 1 174 ? -1.731 -9.629 -55.269 1.00 34.09 174 THR A CA 1
ATOM 1337 C C . THR A 1 174 ? -1.890 -9.055 -53.861 1.00 34.09 174 THR A C 1
ATOM 1339 O O . THR A 1 174 ? -2.262 -9.770 -52.930 1.00 34.09 174 THR A O 1
ATOM 1342 N N . GLY A 1 175 ? -1.518 -7.783 -53.710 1.00 39.03 175 GLY A N 1
ATOM 1343 C CA . GLY A 1 175 ? -1.294 -7.125 -52.431 1.00 39.03 175 GLY A CA 1
ATOM 1344 C C . GLY A 1 175 ? -2.559 -6.988 -51.598 1.00 39.03 175 GLY A C 1
ATOM 1345 O O . GLY A 1 175 ? -3.353 -6.073 -51.792 1.00 39.03 175 GLY A O 1
ATOM 1346 N N . ARG A 1 176 ? -2.694 -7.839 -50.581 1.00 41.62 176 ARG A N 1
ATOM 1347 C CA . ARG A 1 176 ? -3.174 -7.329 -49.297 1.00 41.62 176 ARG A CA 1
ATOM 1348 C C . ARG A 1 176 ? -2.073 -6.411 -48.782 1.00 41.62 176 ARG A C 1
ATOM 1350 O O . ARG A 1 176 ? -0.935 -6.862 -48.674 1.00 41.62 176 ARG A O 1
ATOM 1357 N N . ALA A 1 177 ? -2.391 -5.144 -48.521 1.00 46.91 177 ALA A N 1
ATOM 1358 C CA . ALA A 1 177 ? -1.480 -4.251 -47.819 1.00 46.91 177 ALA A CA 1
ATOM 1359 C C . ALA A 1 177 ? -1.108 -4.936 -46.499 1.00 46.91 177 ALA A C 1
ATOM 1361 O O . ALA A 1 177 ? -1.950 -5.072 -45.610 1.00 46.91 177 ALA A O 1
ATOM 1362 N N . ALA A 1 178 ? 0.109 -5.483 -46.435 1.00 50.53 178 ALA A N 1
ATOM 1363 C CA . ALA A 1 178 ? 0.624 -6.108 -45.231 1.00 50.53 178 ALA A CA 1
ATOM 1364 C C . ALA A 1 178 ? 0.555 -5.049 -44.141 1.00 50.53 178 ALA A C 1
ATOM 1366 O O . ALA A 1 178 ? 1.014 -3.925 -44.352 1.00 50.53 178 ALA A O 1
ATOM 1367 N N . ALA A 1 179 ? -0.102 -5.368 -43.033 1.00 43.75 179 ALA A N 1
ATOM 1368 C CA . ALA A 1 179 ? -0.254 -4.400 -41.975 1.00 43.75 179 ALA A CA 1
ATOM 1369 C C . ALA A 1 179 ? 1.136 -4.040 -41.436 1.00 43.75 179 ALA A C 1
ATOM 1371 O O . ALA A 1 179 ? 1.905 -4.914 -41.035 1.00 43.75 179 ALA A O 1
ATOM 1372 N N . ARG A 1 180 ? 1.482 -2.759 -41.557 1.00 54.22 180 ARG A N 1
ATOM 1373 C CA . ARG A 1 180 ? 2.792 -2.217 -41.203 1.00 54.22 180 ARG A CA 1
ATOM 1374 C C . ARG A 1 180 ? 2.678 -1.760 -39.756 1.00 54.22 180 ARG A C 1
ATOM 1376 O O . ARG A 1 180 ? 1.802 -0.963 -39.450 1.00 54.22 180 ARG A O 1
ATOM 1383 N N . GLY A 1 181 ? 3.459 -2.352 -38.859 1.00 58.41 181 GLY A N 1
ATOM 1384 C CA . GLY A 1 181 ? 3.416 -1.986 -37.445 1.00 58.41 181 GLY A CA 1
ATOM 1385 C C . GLY A 1 181 ? 4.436 -0.906 -37.097 1.00 58.41 181 GLY A C 1
ATOM 1386 O O . GLY A 1 181 ? 4.453 0.159 -37.698 1.00 58.41 181 GLY A O 1
ATOM 1387 N N . VAL A 1 182 ? 5.269 -1.194 -36.097 1.00 61.31 182 VAL A N 1
ATOM 1388 C CA . VAL A 1 182 ? 6.334 -0.336 -35.573 1.00 61.31 182 VAL A CA 1
ATOM 1389 C C . VAL A 1 182 ? 7.381 -0.025 -36.654 1.00 61.31 182 VAL A C 1
ATOM 1391 O O . VAL A 1 182 ? 8.141 -0.898 -37.074 1.00 61.31 182 VAL A O 1
ATOM 1394 N N . ASP A 1 183 ? 7.439 1.235 -37.081 1.00 65.50 183 ASP A N 1
ATOM 1395 C CA . ASP A 1 183 ? 8.537 1.781 -37.888 1.00 65.50 183 ASP A CA 1
ATOM 1396 C C . ASP A 1 183 ? 9.676 2.202 -36.948 1.00 65.50 183 ASP A C 1
ATOM 1398 O O . ASP A 1 183 ? 9.440 2.934 -35.982 1.00 65.50 183 ASP A O 1
ATOM 1402 N N . LEU A 1 184 ? 10.898 1.724 -37.212 1.00 67.00 184 LEU A N 1
ATOM 1403 C CA . LEU A 1 184 ? 12.075 2.058 -36.401 1.00 67.00 184 LEU A CA 1
ATOM 1404 C C . LEU A 1 184 ? 12.642 3.460 -36.677 1.00 67.00 184 LEU A C 1
ATOM 1406 O O . LEU A 1 184 ? 13.626 3.852 -36.034 1.00 67.00 184 LEU A O 1
ATOM 1410 N N . ASN A 1 185 ? 12.024 4.181 -37.623 1.00 69.06 185 ASN A N 1
ATOM 1411 C CA . ASN A 1 185 ? 12.360 5.519 -38.095 1.00 69.06 185 ASN A CA 1
ATOM 1412 C C . ASN A 1 185 ? 13.873 5.747 -38.132 1.00 69.06 185 ASN A C 1
ATOM 1414 O O . ASN A 1 185 ? 14.464 6.425 -37.285 1.00 69.06 185 ASN A O 1
ATOM 1418 N N . LEU A 1 186 ? 14.512 5.133 -39.123 1.00 71.44 186 LEU A N 1
ATOM 1419 C CA . LEU A 1 186 ? 15.926 5.358 -39.376 1.00 71.44 186 LEU A CA 1
ATOM 1420 C C . LEU A 1 186 ? 16.165 6.695 -40.106 1.00 71.44 186 LEU A C 1
ATOM 1422 O O . LEU A 1 186 ? 17.319 7.034 -40.330 1.00 71.44 186 LEU A O 1
ATOM 1426 N N . ASP A 1 187 ? 15.119 7.447 -40.498 1.00 69.94 187 ASP A N 1
ATOM 1427 C CA . ASP A 1 187 ? 15.192 8.549 -41.484 1.00 69.94 187 ASP A CA 1
ATOM 1428 C C . ASP A 1 187 ? 16.051 9.730 -40.985 1.00 69.94 187 ASP A C 1
ATOM 1430 O O . ASP A 1 187 ? 16.515 10.562 -41.761 1.00 69.94 187 ASP A O 1
ATOM 1434 N N . GLN A 1 188 ? 16.312 9.779 -39.675 1.00 69.69 188 GLN A N 1
ATOM 1435 C CA . GLN A 1 188 ? 17.200 10.750 -39.028 1.00 69.69 188 GLN A CA 1
ATOM 1436 C C . GLN A 1 188 ? 18.687 10.360 -39.082 1.00 69.69 188 GLN A C 1
ATOM 1438 O O . GLN A 1 188 ? 19.548 11.147 -38.688 1.00 69.69 188 GLN A O 1
ATOM 1443 N N . PHE A 1 189 ? 19.011 9.145 -39.526 1.00 69.69 189 PHE A N 1
ATOM 1444 C CA . PHE A 1 189 ? 20.378 8.648 -39.582 1.00 69.69 189 PHE A CA 1
ATOM 1445 C C . PHE A 1 189 ? 21.059 9.120 -40.870 1.00 69.69 189 PHE A C 1
ATOM 1447 O O . PHE A 1 189 ? 20.834 8.576 -41.950 1.00 69.69 189 PHE A O 1
ATOM 1454 N N . ASN A 1 190 ? 21.894 10.155 -40.757 1.00 69.38 190 ASN A N 1
ATOM 1455 C CA . ASN A 1 190 ? 22.610 10.705 -41.899 1.00 69.38 190 ASN A CA 1
ATOM 1456 C C . ASN A 1 190 ? 23.984 10.034 -42.087 1.00 69.38 190 ASN A C 1
ATOM 1458 O O . ASN A 1 190 ? 24.900 10.255 -41.300 1.00 69.38 190 ASN A O 1
ATOM 1462 N N . LEU A 1 191 ? 24.131 9.253 -43.161 1.00 69.62 191 LEU A N 1
ATOM 1463 C CA . LEU A 1 191 ? 25.399 8.640 -43.583 1.00 69.62 191 LEU A CA 1
ATOM 1464 C C . LEU A 1 191 ? 26.186 9.485 -44.599 1.00 69.62 191 LEU A C 1
ATOM 1466 O O . LEU A 1 191 ? 27.275 9.083 -45.007 1.00 69.62 191 LEU A O 1
ATOM 1470 N N . SER A 1 192 ? 25.662 10.639 -45.030 1.00 71.69 192 SER A N 1
ATOM 1471 C CA . SER A 1 192 ? 26.315 11.471 -46.048 1.00 71.69 192 SER A CA 1
ATOM 1472 C C . SER A 1 192 ? 27.610 12.118 -45.554 1.00 71.69 192 SER A C 1
ATOM 1474 O O . SER A 1 192 ? 28.448 12.516 -46.359 1.00 71.69 192 SER A O 1
ATOM 1476 N N . GLU A 1 193 ? 27.781 12.238 -44.237 1.00 70.06 193 GLU A N 1
ATOM 1477 C CA . GLU A 1 193 ? 28.969 12.804 -43.608 1.00 70.06 193 GLU A CA 1
ATOM 1478 C C . GLU A 1 193 ? 29.725 11.706 -42.859 1.00 70.06 193 GLU A C 1
ATOM 1480 O O . GLU A 1 193 ? 29.395 11.343 -41.731 1.00 70.06 193 GLU A O 1
ATOM 1485 N N . ALA A 1 194 ? 30.771 11.167 -43.489 1.00 64.31 194 ALA A N 1
ATOM 1486 C CA . ALA A 1 194 ? 31.707 10.275 -42.818 1.00 64.31 194 ALA A CA 1
ATOM 1487 C C . ALA A 1 194 ? 32.528 11.078 -41.795 1.00 64.31 194 ALA A C 1
ATOM 1489 O O . ALA A 1 194 ? 33.596 11.611 -42.104 1.00 64.31 194 ALA A O 1
ATOM 1490 N N . ALA A 1 195 ? 32.023 11.192 -40.569 1.00 67.88 195 ALA A N 1
ATOM 1491 C CA . ALA A 1 195 ? 32.788 11.748 -39.468 1.00 67.88 195 ALA A CA 1
ATOM 1492 C C . ALA A 1 195 ? 33.850 10.728 -39.033 1.00 67.88 195 ALA A C 1
ATOM 1494 O O . ALA A 1 195 ? 33.527 9.599 -38.658 1.00 67.88 195 ALA A O 1
ATOM 1495 N N . GLN A 1 196 ? 35.130 11.116 -39.057 1.00 68.25 196 GLN A N 1
ATOM 1496 C CA . GLN A 1 196 ? 36.148 10.377 -38.313 1.00 68.25 196 GLN A CA 1
ATOM 1497 C C . GLN A 1 196 ? 35.810 10.517 -36.830 1.00 68.25 196 GLN A C 1
ATOM 1499 O O . GLN A 1 196 ? 36.091 11.549 -36.220 1.00 68.25 196 GLN A O 1
ATOM 1504 N N . ALA A 1 197 ? 35.168 9.496 -36.262 1.00 64.50 197 ALA A N 1
ATOM 1505 C CA . ALA A 1 197 ? 34.951 9.433 -34.831 1.00 64.50 197 ALA A CA 1
ATOM 1506 C C . ALA A 1 197 ? 36.328 9.441 -34.158 1.00 64.50 197 ALA A C 1
ATOM 1508 O O . ALA A 1 197 ? 37.133 8.525 -34.352 1.00 64.50 197 ALA A O 1
ATOM 1509 N N . ALA A 1 198 ? 36.623 10.499 -33.397 1.00 75.44 198 ALA A N 1
ATOM 1510 C CA . ALA A 1 198 ? 37.734 10.455 -32.459 1.00 75.44 198 ALA A CA 1
ATOM 1511 C C . ALA A 1 198 ? 37.542 9.211 -31.575 1.00 75.44 198 ALA A C 1
ATOM 1513 O O . ALA A 1 198 ? 36.390 8.889 -31.265 1.00 75.44 198 ALA A O 1
ATOM 1514 N N . PRO A 1 199 ? 38.616 8.492 -31.197 1.00 76.69 199 PRO A N 1
ATOM 1515 C CA . PRO A 1 199 ? 38.490 7.324 -30.336 1.00 76.69 199 PRO A CA 1
ATOM 1516 C C . PRO A 1 199 ? 37.706 7.739 -29.094 1.00 76.69 199 PRO A C 1
ATOM 1518 O O . PRO A 1 199 ? 38.177 8.561 -28.308 1.00 76.69 199 PRO A O 1
ATOM 1521 N N . ALA A 1 200 ? 36.473 7.239 -28.985 1.00 77.50 200 ALA A N 1
ATOM 1522 C CA . ALA A 1 200 ? 35.586 7.613 -27.903 1.00 77.50 200 ALA A CA 1
ATOM 1523 C C . ALA A 1 200 ? 36.265 7.210 -26.595 1.00 77.50 200 ALA A C 1
ATOM 1525 O O . ALA A 1 200 ? 36.701 6.067 -26.436 1.00 77.50 200 ALA A O 1
ATOM 1526 N N . GLU A 1 201 ? 36.401 8.161 -25.673 1.00 88.25 201 GLU A N 1
ATOM 1527 C CA . GLU A 1 201 ? 36.923 7.853 -24.349 1.00 88.25 201 GLU A CA 1
ATOM 1528 C C . GLU A 1 201 ? 35.968 6.848 -23.692 1.00 88.25 201 GLU A C 1
ATOM 1530 O O . GLU A 1 201 ? 34.809 7.161 -23.408 1.00 88.25 201 GLU A O 1
ATOM 1535 N N . SER A 1 202 ? 36.451 5.621 -23.492 1.00 87.69 202 SER A N 1
ATOM 1536 C CA . SER A 1 202 ? 35.736 4.597 -22.734 1.00 87.69 202 SER A CA 1
ATOM 1537 C C . SER A 1 202 ? 35.746 5.009 -21.267 1.00 87.69 202 SER A C 1
ATOM 1539 O O . SER A 1 202 ? 36.805 5.024 -20.640 1.00 87.69 202 SER A O 1
ATOM 1541 N N . VAL A 1 203 ? 34.579 5.348 -20.724 1.00 92.75 203 VAL A N 1
ATOM 1542 C CA . VAL A 1 203 ? 34.430 5.788 -19.327 1.00 92.75 203 VAL A CA 1
ATOM 1543 C C . VAL A 1 203 ? 34.012 4.634 -18.425 1.00 92.75 203 VAL A C 1
ATOM 1545 O O . VAL A 1 203 ? 34.449 4.577 -17.279 1.00 92.75 203 VAL A O 1
ATOM 1548 N N . GLY A 1 204 ? 33.218 3.692 -18.941 1.00 89.50 204 GLY A N 1
ATOM 1549 C CA . GLY A 1 204 ? 32.765 2.540 -18.164 1.00 89.50 204 GLY A CA 1
ATOM 1550 C C . GLY A 1 204 ? 33.918 1.608 -17.781 1.00 89.50 204 GLY A C 1
ATOM 1551 O O . GLY A 1 204 ? 34.706 1.189 -18.634 1.00 89.50 204 GLY A O 1
ATOM 1552 N N . SER A 1 205 ? 33.984 1.214 -16.506 1.00 92.31 205 SER A N 1
ATOM 1553 C CA . SER A 1 205 ? 34.938 0.208 -16.004 1.00 92.31 205 SER A CA 1
ATOM 1554 C C . SER A 1 205 ? 34.698 -1.201 -16.566 1.00 92.31 205 SER A C 1
ATOM 1556 O O . SER A 1 205 ? 35.528 -2.089 -16.375 1.00 92.31 205 SER A O 1
ATOM 1558 N N . TRP A 1 206 ? 33.602 -1.401 -17.307 1.00 91.88 206 TRP A N 1
ATOM 1559 C CA . TRP A 1 206 ? 33.284 -2.615 -18.062 1.00 91.88 206 TRP A CA 1
ATOM 1560 C C . TRP A 1 206 ? 33.706 -2.540 -19.547 1.00 91.88 206 TRP A C 1
ATOM 1562 O O . TRP A 1 206 ? 33.099 -3.187 -20.396 1.00 91.88 206 TRP A O 1
ATOM 1572 N N . GLY A 1 207 ? 34.748 -1.759 -19.865 1.00 83.38 207 GLY A N 1
ATOM 1573 C CA . GLY A 1 207 ? 35.300 -1.595 -21.222 1.00 83.38 207 GLY A CA 1
ATOM 1574 C C . GLY A 1 207 ? 35.864 -2.879 -21.852 1.00 83.38 207 GLY A C 1
ATOM 1575 O O . GLY A 1 207 ? 35.736 -3.944 -21.278 1.00 83.38 207 GLY A O 1
ATOM 1576 N N . PRO A 1 208 ? 36.538 -2.829 -23.013 1.00 67.69 208 PRO A N 1
ATOM 1577 C CA . PRO A 1 208 ? 36.848 -3.994 -23.868 1.00 67.69 208 PRO A CA 1
ATOM 1578 C C . PRO A 1 208 ? 37.654 -5.153 -23.243 1.00 67.69 208 PRO A C 1
ATOM 1580 O O . PRO A 1 208 ? 37.735 -6.224 -23.837 1.00 67.69 208 PRO A O 1
ATOM 1583 N N . SER A 1 209 ? 38.238 -4.985 -22.052 1.00 67.81 209 SER A N 1
ATOM 1584 C CA . SER A 1 209 ? 38.786 -6.096 -21.255 1.00 67.81 209 SER A CA 1
ATOM 1585 C C . SER A 1 209 ? 37.743 -6.787 -20.369 1.00 67.81 209 SER A C 1
ATOM 1587 O O . SER A 1 209 ? 38.097 -7.621 -19.534 1.00 67.81 209 SER A O 1
ATOM 1589 N N . ALA A 1 210 ? 36.484 -6.370 -20.457 1.00 69.19 210 ALA A N 1
ATOM 1590 C CA . ALA A 1 210 ? 35.437 -6.787 -19.562 1.00 69.19 210 ALA A CA 1
ATOM 1591 C C . ALA A 1 210 ? 35.045 -8.220 -19.812 1.00 69.19 210 ALA A C 1
ATOM 1593 O O . ALA A 1 210 ? 35.135 -8.789 -20.898 1.00 69.19 210 ALA A O 1
ATOM 1594 N N . VAL A 1 211 ? 34.593 -8.789 -18.717 1.00 82.88 211 VAL A N 1
ATOM 1595 C CA . VAL A 1 211 ? 34.087 -10.130 -18.667 1.00 82.88 211 VAL A CA 1
ATOM 1596 C C . VAL A 1 211 ? 32.752 -10.138 -19.407 1.00 82.88 211 VAL A C 1
ATOM 1598 O O . VAL A 1 211 ? 31.830 -9.439 -19.004 1.00 82.88 211 VAL A O 1
ATOM 1601 N N . VAL A 1 212 ? 32.688 -10.880 -20.511 1.00 90.38 212 VAL A N 1
ATOM 1602 C CA . VAL A 1 212 ? 31.492 -11.074 -21.346 1.00 90.38 212 VAL A CA 1
ATOM 1603 C C . VAL A 1 212 ? 30.727 -12.304 -20.843 1.00 90.38 212 VAL A C 1
ATOM 1605 O O . VAL A 1 212 ? 31.278 -13.129 -20.104 1.00 90.38 212 VAL A O 1
ATOM 1608 N N . GLY A 1 213 ? 29.454 -12.425 -21.212 1.00 93.19 213 GLY A N 1
ATOM 1609 C CA . GLY A 1 213 ? 28.693 -13.644 -20.969 1.00 93.19 213 GLY A CA 1
ATOM 1610 C C . GLY A 1 213 ? 28.386 -13.904 -19.491 1.00 93.19 213 GLY A C 1
ATOM 1611 O O . GLY A 1 213 ? 28.125 -12.985 -18.709 1.00 93.19 213 GLY A O 1
ATOM 1612 N N . SER A 1 214 ? 28.447 -15.169 -19.059 1.00 92.81 214 SER A N 1
ATOM 1613 C CA . SER A 1 214 ? 28.021 -15.553 -17.699 1.00 92.81 214 SER A CA 1
ATOM 1614 C C . SER A 1 214 ? 28.881 -14.948 -16.593 1.00 92.81 214 SER A C 1
ATOM 1616 O O . SER A 1 214 ? 28.433 -14.747 -15.457 1.00 92.81 214 SER A O 1
ATOM 1618 N N . ALA A 1 215 ? 30.139 -14.659 -16.909 1.00 93.50 215 ALA A N 1
ATOM 1619 C CA . ALA A 1 215 ? 31.079 -14.148 -15.940 1.00 93.50 215 ALA A CA 1
ATOM 1620 C C . ALA A 1 215 ? 30.849 -12.643 -15.660 1.00 93.50 215 ALA A C 1
ATOM 1622 O O . ALA A 1 215 ? 31.142 -12.208 -14.544 1.00 93.50 215 ALA A O 1
ATOM 1623 N N . PHE A 1 216 ? 30.205 -11.895 -16.573 1.00 95.25 216 PHE A N 1
ATOM 1624 C CA . PHE A 1 216 ? 29.665 -10.554 -16.303 1.00 95.25 216 PHE A CA 1
ATOM 1625 C C . PHE A 1 216 ? 28.645 -10.603 -15.158 1.00 95.25 216 PHE A C 1
ATOM 1627 O O . PHE A 1 216 ? 28.757 -9.904 -14.149 1.00 95.25 216 PHE A O 1
ATOM 1634 N N . TRP A 1 217 ? 27.669 -11.508 -15.272 1.00 95.06 217 TRP A N 1
ATOM 1635 C CA . TRP A 1 217 ? 26.565 -11.624 -14.321 1.00 95.06 217 TRP A CA 1
ATOM 1636 C C . TRP A 1 217 ? 27.013 -12.035 -12.923 1.00 95.06 217 TRP A C 1
ATOM 1638 O O . TRP A 1 217 ? 26.461 -11.546 -11.936 1.00 95.06 217 TRP A O 1
ATOM 1648 N N . LYS A 1 218 ? 28.044 -12.884 -12.829 1.00 93.69 218 LYS A N 1
ATOM 1649 C CA . LYS A 1 218 ? 28.660 -13.259 -11.547 1.00 93.69 218 LYS A CA 1
ATOM 1650 C C . LYS A 1 218 ? 29.223 -12.045 -10.811 1.00 93.69 218 LYS A C 1
ATOM 1652 O O . LYS A 1 218 ? 29.097 -11.982 -9.594 1.00 93.69 218 LYS A O 1
ATOM 1657 N N . GLN A 1 219 ? 29.799 -11.080 -11.528 1.00 94.25 219 GLN A N 1
ATOM 1658 C CA . GLN A 1 219 ? 30.338 -9.854 -10.928 1.00 94.25 219 GLN A CA 1
ATOM 1659 C C . GLN A 1 219 ? 29.245 -8.879 -10.480 1.00 94.25 219 GLN A C 1
ATOM 1661 O O . GLN A 1 219 ? 29.462 -8.105 -9.551 1.00 94.25 219 GLN A O 1
ATOM 1666 N N . LEU A 1 220 ? 28.063 -8.939 -11.100 1.00 93.88 220 LEU A N 1
ATOM 1667 C CA . LEU A 1 220 ? 26.929 -8.075 -10.766 1.00 93.88 220 LEU A CA 1
ATOM 1668 C C . LEU A 1 220 ? 26.118 -8.565 -9.548 1.00 93.88 220 LEU A C 1
ATOM 1670 O O . LEU A 1 220 ? 25.243 -7.844 -9.060 1.00 93.88 220 LEU A O 1
ATOM 1674 N N . GLY A 1 221 ? 26.396 -9.777 -9.056 1.00 91.31 221 GLY A N 1
ATOM 1675 C CA . GLY A 1 221 ? 25.715 -10.380 -7.909 1.00 91.31 221 GLY A CA 1
ATOM 1676 C C . GLY A 1 221 ? 25.850 -9.568 -6.606 1.00 91.31 221 GLY A C 1
ATOM 1677 O O . GLY A 1 221 ? 26.777 -8.767 -6.466 1.00 91.31 221 GLY A O 1
ATOM 1678 N N . PRO A 1 222 ? 24.934 -9.764 -5.637 1.00 87.69 222 PRO A N 1
ATOM 1679 C CA . PRO A 1 222 ? 24.928 -9.019 -4.373 1.00 87.69 222 PRO A CA 1
ATOM 1680 C C . PRO A 1 222 ? 26.166 -9.294 -3.505 1.00 87.69 222 PRO A C 1
ATOM 1682 O O . PRO A 1 222 ? 26.647 -8.383 -2.837 1.00 87.69 222 PRO A O 1
ATOM 1685 N N . ASP A 1 223 ? 26.713 -10.511 -3.571 1.00 86.56 223 ASP A N 1
ATOM 1686 C CA . ASP A 1 223 ? 27.828 -10.966 -2.726 1.00 86.56 223 ASP A CA 1
ATOM 1687 C C . ASP A 1 223 ? 29.197 -10.913 -3.429 1.00 86.56 223 ASP A C 1
ATOM 1689 O O . ASP A 1 223 ? 30.213 -11.337 -2.874 1.00 86.56 223 ASP A O 1
ATOM 1693 N N . ALA A 1 224 ? 29.248 -10.434 -4.674 1.00 82.81 224 ALA A N 1
ATOM 1694 C CA . ALA A 1 224 ? 30.473 -10.444 -5.459 1.00 82.81 224 ALA A CA 1
ATOM 1695 C C . ALA A 1 224 ? 31.385 -9.267 -5.089 1.00 82.81 224 ALA A C 1
ATOM 1697 O O . ALA A 1 224 ? 30.951 -8.113 -5.038 1.00 82.81 224 ALA A O 1
ATOM 1698 N N . SER A 1 225 ? 32.683 -9.539 -4.921 1.00 84.38 225 SER A N 1
ATOM 1699 C CA . SER A 1 225 ? 33.718 -8.505 -4.999 1.00 84.38 225 SER A CA 1
ATOM 1700 C C . SER A 1 225 ? 33.768 -7.994 -6.442 1.00 84.38 225 SER A C 1
ATOM 1702 O O . SER A 1 225 ? 34.484 -8.541 -7.283 1.00 84.38 225 SER A O 1
ATOM 1704 N N . SER A 1 226 ? 32.913 -7.018 -6.744 1.00 81.50 226 SER A N 1
ATOM 1705 C CA . SER A 1 226 ? 32.753 -6.446 -8.079 1.00 81.50 226 SER A CA 1
ATOM 1706 C C . SER A 1 226 ? 34.079 -5.875 -8.579 1.00 81.50 226 SER A C 1
ATOM 1708 O O . SER A 1 226 ? 34.735 -5.114 -7.872 1.00 81.50 226 SER A O 1
ATOM 1710 N N . VAL A 1 227 ? 34.451 -6.230 -9.811 1.00 91.44 227 VAL A N 1
ATOM 1711 C CA . VAL A 1 227 ? 35.578 -5.609 -10.528 1.00 91.44 227 VAL A CA 1
ATOM 1712 C C . VAL A 1 227 ? 35.188 -4.213 -11.029 1.00 91.44 227 VAL A C 1
ATOM 1714 O O . VAL A 1 227 ? 36.053 -3.363 -11.226 1.00 91.44 227 VAL A O 1
ATOM 1717 N N . PHE A 1 228 ? 33.886 -3.956 -11.188 1.00 93.38 228 PHE A N 1
ATOM 1718 C CA . PHE A 1 228 ? 33.363 -2.654 -11.587 1.00 93.38 228 PHE A CA 1
ATOM 1719 C C . PHE A 1 228 ? 33.540 -1.618 -10.481 1.00 93.38 228 PHE A C 1
ATOM 1721 O O . PHE A 1 228 ? 33.388 -1.929 -9.292 1.00 93.38 228 PHE A O 1
ATOM 1728 N N . ALA A 1 229 ? 33.775 -0.371 -10.892 1.00 94.06 229 ALA A N 1
ATOM 1729 C CA . ALA A 1 229 ? 33.692 0.779 -10.003 1.00 94.06 229 ALA A CA 1
ATOM 1730 C C . ALA A 1 229 ? 32.318 0.827 -9.308 1.00 94.06 229 ALA A C 1
ATOM 1732 O O . ALA A 1 229 ? 31.319 0.348 -9.841 1.00 94.06 229 ALA A O 1
ATOM 1733 N N . SER A 1 230 ? 32.253 1.403 -8.104 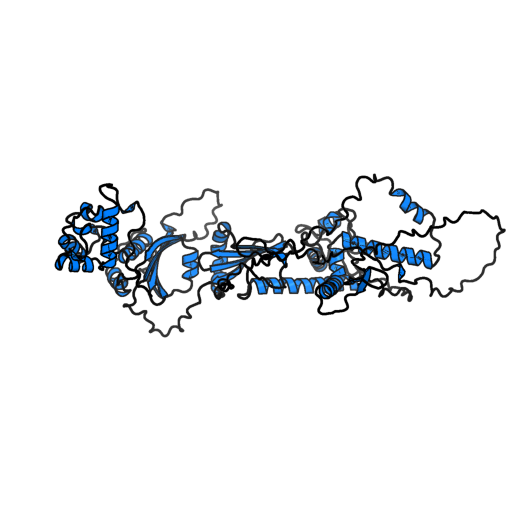1.00 94.00 230 SER A N 1
ATOM 1734 C CA . SER A 1 230 ? 31.021 1.407 -7.295 1.00 94.00 230 SER A CA 1
ATOM 1735 C C . SER A 1 230 ? 29.826 2.035 -8.026 1.00 94.00 230 SER A C 1
ATOM 1737 O O . SER A 1 230 ? 28.730 1.472 -7.999 1.00 94.00 230 SER A O 1
ATOM 1739 N N . GLU A 1 231 ? 30.040 3.165 -8.705 1.00 95.56 231 GLU A N 1
ATOM 1740 C CA . GLU A 1 231 ? 28.988 3.860 -9.463 1.00 95.56 231 GLU A CA 1
ATOM 1741 C C . GLU A 1 231 ? 28.534 3.046 -10.679 1.00 95.56 231 GLU A C 1
ATOM 1743 O O . GLU A 1 231 ? 27.340 2.828 -10.869 1.00 95.56 231 GLU A O 1
ATOM 1748 N N . ASP A 1 232 ? 29.480 2.480 -11.424 1.00 95.31 232 ASP A N 1
ATOM 1749 C CA . ASP A 1 232 ? 29.211 1.601 -12.563 1.00 95.31 232 ASP A CA 1
ATOM 1750 C C . ASP A 1 232 ? 28.431 0.350 -12.147 1.00 95.31 232 ASP A C 1
ATOM 1752 O O . ASP A 1 232 ? 27.440 -0.023 -12.771 1.00 95.31 232 ASP A O 1
ATOM 1756 N N . ALA A 1 233 ? 28.817 -0.280 -11.036 1.00 94.62 233 ALA A N 1
ATOM 1757 C CA . ALA A 1 233 ? 28.101 -1.425 -10.489 1.00 94.62 233 ALA A CA 1
ATOM 1758 C C . ALA A 1 233 ? 26.664 -1.052 -10.091 1.00 94.62 233 ALA A C 1
ATOM 1760 O O . ALA A 1 233 ? 25.745 -1.852 -10.266 1.00 94.62 233 ALA A O 1
ATOM 1761 N N . LYS A 1 234 ? 26.448 0.150 -9.541 1.00 95.12 234 LYS A N 1
ATOM 1762 C CA . LYS A 1 234 ? 25.112 0.654 -9.195 1.00 95.12 234 LYS A CA 1
ATOM 1763 C C . LYS A 1 234 ? 24.269 0.884 -10.453 1.00 95.12 234 LYS A C 1
ATOM 1765 O O . LYS A 1 234 ? 23.131 0.414 -10.492 1.00 95.12 234 LYS A O 1
ATOM 1770 N N . LEU A 1 235 ? 24.839 1.524 -11.475 1.00 96.75 235 LEU A N 1
ATOM 1771 C CA . LEU A 1 235 ? 24.202 1.749 -12.773 1.00 96.75 235 LEU A CA 1
ATOM 1772 C C . LEU A 1 235 ? 23.802 0.421 -13.430 1.00 96.75 235 LEU A C 1
ATOM 1774 O O . LEU A 1 235 ? 22.632 0.216 -13.742 1.00 96.75 235 LEU A O 1
ATOM 1778 N N . LEU A 1 236 ? 24.741 -0.520 -13.562 1.00 96.75 236 LEU A N 1
ATOM 1779 C CA . LEU A 1 236 ? 24.507 -1.820 -14.195 1.00 96.75 236 LEU A CA 1
ATOM 1780 C C . LEU A 1 236 ? 23.486 -2.668 -13.421 1.00 96.75 236 LEU A C 1
ATOM 1782 O O . LEU A 1 236 ? 22.676 -3.360 -14.035 1.00 96.75 236 LEU A O 1
ATOM 1786 N N . ARG A 1 237 ? 23.459 -2.606 -12.081 1.00 95.31 237 ARG A N 1
ATOM 1787 C CA . ARG A 1 237 ? 22.425 -3.294 -11.282 1.00 95.31 237 ARG A CA 1
ATOM 1788 C C . ARG A 1 237 ? 21.038 -2.700 -11.511 1.00 95.31 237 ARG A C 1
ATOM 1790 O O . ARG A 1 237 ? 20.070 -3.455 -11.573 1.00 95.31 237 ARG A O 1
ATOM 1797 N N . ALA A 1 238 ? 20.940 -1.376 -11.631 1.00 95.50 238 ALA A N 1
ATOM 1798 C CA . ALA A 1 238 ? 19.683 -0.696 -11.934 1.00 95.50 238 ALA A CA 1
ATOM 1799 C C . ALA A 1 238 ? 19.211 -0.975 -13.372 1.00 95.50 238 ALA A C 1
ATOM 1801 O O . ALA A 1 238 ? 18.018 -1.190 -13.605 1.00 95.50 238 ALA A O 1
ATOM 1802 N N . LEU A 1 239 ? 20.143 -1.020 -14.327 1.00 97.06 239 LEU A N 1
ATOM 1803 C CA . LEU A 1 239 ? 19.865 -1.343 -15.722 1.00 97.06 239 LEU A CA 1
ATOM 1804 C C . LEU A 1 239 ? 19.377 -2.790 -15.856 1.00 97.06 239 LEU A C 1
ATOM 1806 O O . LEU A 1 239 ? 18.280 -3.019 -16.358 1.00 97.06 239 LEU A O 1
ATOM 1810 N N . PHE A 1 240 ? 20.120 -3.749 -15.301 1.00 96.69 240 PHE A N 1
ATOM 1811 C CA . PHE A 1 240 ? 19.843 -5.184 -15.394 1.00 96.69 240 PHE A CA 1
ATOM 1812 C C . PHE A 1 240 ? 19.102 -5.744 -14.172 1.00 96.69 240 PHE A C 1
ATOM 1814 O O . PHE A 1 240 ? 19.453 -6.809 -13.643 1.00 96.69 240 PHE A O 1
ATOM 1821 N N . ASN A 1 241 ? 18.068 -5.040 -13.706 1.00 95.00 241 ASN A N 1
ATOM 1822 C CA . ASN A 1 241 ? 17.159 -5.564 -12.685 1.00 95.00 241 ASN A CA 1
ATOM 1823 C C . ASN A 1 241 ? 16.481 -6.851 -13.217 1.00 95.00 241 ASN A C 1
ATOM 1825 O O . ASN A 1 241 ? 15.890 -6.794 -14.295 1.00 95.00 241 ASN A O 1
ATOM 1829 N N . PRO A 1 242 ? 16.512 -7.987 -12.490 1.00 94.56 242 PRO A N 1
ATOM 1830 C CA . PRO A 1 242 ? 15.949 -9.264 -12.950 1.00 94.56 242 PRO A CA 1
ATOM 1831 C C . PRO A 1 242 ? 14.460 -9.259 -13.337 1.00 94.56 242 PRO A C 1
ATOM 1833 O O . PRO A 1 242 ? 14.012 -10.168 -14.023 1.00 94.56 242 PRO A O 1
ATOM 1836 N N . HIS A 1 243 ? 13.669 -8.277 -12.893 1.00 92.06 243 HIS A N 1
ATOM 1837 C CA . HIS A 1 243 ? 12.265 -8.138 -13.305 1.00 92.06 243 HIS A CA 1
ATOM 1838 C C . HIS A 1 243 ? 12.068 -7.245 -14.531 1.00 92.06 243 HIS A C 1
ATOM 1840 O O . HIS A 1 243 ? 11.090 -7.403 -15.264 1.00 92.06 243 HIS A O 1
ATOM 1846 N N . LEU A 1 244 ? 12.998 -6.317 -14.761 1.00 94.19 244 LEU A N 1
ATOM 1847 C CA . LEU A 1 244 ? 12.942 -5.397 -15.894 1.00 94.19 244 LEU A CA 1
ATOM 1848 C C . LEU A 1 244 ? 13.683 -5.937 -17.108 1.00 94.19 244 LEU A C 1
ATOM 1850 O O . LEU A 1 244 ? 13.300 -5.603 -18.228 1.00 94.19 244 LEU A O 1
ATOM 1854 N N . SER A 1 245 ? 14.718 -6.749 -16.882 1.00 96.31 245 SER A N 1
ATOM 1855 C CA . SER A 1 245 ? 15.605 -7.239 -17.922 1.00 96.31 245 SER A CA 1
ATOM 1856 C C . SER A 1 245 ? 15.588 -8.754 -18.057 1.00 96.31 245 SER A C 1
ATOM 1858 O O . SER A 1 245 ? 15.819 -9.469 -17.085 1.00 96.31 245 SER A O 1
ATOM 1860 N N . ASP A 1 246 ? 15.386 -9.212 -19.289 1.00 96.75 246 ASP A N 1
ATOM 1861 C CA . ASP A 1 246 ? 15.530 -10.611 -19.710 1.00 96.75 246 ASP A CA 1
ATOM 1862 C C . ASP A 1 246 ? 16.901 -10.891 -20.357 1.00 96.75 246 ASP A C 1
ATOM 1864 O O . ASP A 1 246 ? 17.246 -12.043 -20.591 1.00 96.75 246 ASP A O 1
ATOM 1868 N N . ARG A 1 247 ? 17.755 -9.874 -20.555 1.00 96.38 247 ARG A N 1
ATOM 1869 C CA . ARG A 1 247 ? 19.110 -10.048 -21.121 1.00 96.38 247 ARG A CA 1
ATOM 1870 C C . ARG A 1 247 ? 20.020 -10.963 -20.299 1.00 96.38 247 ARG A C 1
ATOM 1872 O O . ARG A 1 247 ? 21.031 -11.441 -20.799 1.00 96.38 247 ARG A O 1
ATOM 1879 N N . ARG A 1 248 ? 19.673 -11.243 -19.039 1.00 94.81 248 ARG A N 1
ATOM 1880 C CA . ARG A 1 248 ? 20.372 -12.243 -18.213 1.00 94.81 248 ARG A CA 1
ATOM 1881 C C . ARG A 1 248 ? 20.245 -13.657 -18.778 1.00 94.81 248 ARG A C 1
ATOM 1883 O O . ARG A 1 248 ? 21.167 -14.453 -18.602 1.00 94.81 248 ARG A O 1
ATOM 1890 N N . ASP A 1 249 ? 19.150 -13.936 -19.478 1.00 94.94 249 ASP A N 1
ATOM 1891 C CA . ASP A 1 249 ? 18.865 -15.241 -20.073 1.00 94.94 249 ASP A CA 1
ATOM 1892 C C . ASP A 1 249 ? 19.721 -15.500 -21.326 1.00 94.94 249 ASP A C 1
ATOM 1894 O O . ASP A 1 249 ? 19.875 -16.646 -21.739 1.00 94.94 249 ASP A O 1
ATOM 1898 N N . GLU A 1 250 ? 20.374 -14.465 -21.876 1.00 94.12 250 GLU A N 1
ATOM 1899 C CA . GLU A 1 250 ? 21.348 -14.587 -22.974 1.00 94.12 250 GLU A CA 1
ATOM 1900 C C . GLU A 1 250 ? 22.606 -15.376 -22.561 1.00 94.12 250 GLU A C 1
ATOM 1902 O O . GLU A 1 250 ? 23.344 -15.876 -23.409 1.00 94.12 250 GLU A O 1
ATOM 1907 N N . GLY A 1 251 ? 22.876 -15.522 -21.260 1.00 94.00 251 GLY A N 1
ATOM 1908 C CA . GLY A 1 251 ? 23.961 -16.371 -20.770 1.00 94.00 251 GLY A CA 1
ATOM 1909 C C . GLY A 1 251 ? 25.327 -15.965 -21.329 1.00 94.00 251 GLY A C 1
ATOM 1910 O O . GLY A 1 251 ? 25.814 -14.878 -21.030 1.00 94.00 251 GLY A O 1
ATOM 1911 N N . GLU A 1 252 ? 25.961 -16.849 -22.106 1.00 94.25 252 GLU A N 1
ATOM 1912 C CA . GLU A 1 252 ? 27.299 -16.626 -22.677 1.00 94.25 252 GLU A CA 1
ATOM 1913 C C . GLU A 1 252 ? 27.314 -15.715 -23.910 1.00 94.25 252 GLU A C 1
ATOM 1915 O O . GLU A 1 252 ? 28.359 -15.146 -24.218 1.00 94.25 252 GLU A O 1
ATOM 1920 N N . VAL A 1 253 ? 26.181 -15.543 -24.600 1.00 92.12 253 VAL A N 1
ATOM 1921 C CA . VAL A 1 253 ? 26.100 -14.649 -25.771 1.00 92.12 253 VAL A CA 1
ATOM 1922 C C . VAL A 1 253 ? 25.797 -13.201 -25.385 1.00 92.12 253 VAL A C 1
ATOM 1924 O O . VAL A 1 253 ? 25.712 -12.336 -26.254 1.00 92.12 253 VAL A O 1
ATOM 1927 N N . PHE A 1 254 ? 25.661 -12.924 -24.085 1.00 95.38 254 PHE A N 1
ATOM 1928 C CA . PHE A 1 254 ? 25.418 -11.581 -23.581 1.00 95.38 254 PHE A CA 1
ATOM 1929 C C . PHE A 1 254 ? 26.574 -10.636 -23.914 1.00 95.38 254 PHE A C 1
ATOM 1931 O O . PHE A 1 254 ? 27.713 -10.862 -23.500 1.00 95.38 254 PHE A O 1
ATOM 1938 N N . ILE A 1 255 ? 26.244 -9.526 -24.573 1.00 94.12 255 ILE A N 1
ATOM 1939 C CA . ILE A 1 255 ? 27.160 -8.422 -24.872 1.00 94.12 255 ILE A CA 1
ATOM 1940 C C . ILE A 1 255 ? 26.806 -7.222 -23.975 1.00 94.12 255 ILE A C 1
ATOM 1942 O O . ILE A 1 255 ? 25.645 -6.786 -24.003 1.00 94.12 255 ILE A O 1
ATOM 1946 N N . PRO A 1 256 ? 27.770 -6.674 -23.201 1.00 95.44 256 PRO A N 1
ATOM 1947 C CA . PRO A 1 256 ? 27.520 -5.543 -22.314 1.00 95.44 256 PRO A CA 1
ATOM 1948 C C . PRO A 1 256 ? 27.226 -4.243 -23.088 1.00 95.44 256 PRO A C 1
ATOM 1950 O O . PRO A 1 256 ? 27.570 -4.140 -24.268 1.00 95.44 256 PRO A O 1
ATOM 1953 N N . PRO A 1 257 ? 26.618 -3.237 -22.432 1.00 95.50 257 PRO A N 1
ATOM 1954 C CA . PRO A 1 257 ? 26.357 -1.936 -23.042 1.00 95.50 257 PRO A CA 1
ATOM 1955 C C . PRO A 1 257 ? 27.650 -1.234 -23.479 1.00 95.50 257 PRO A C 1
ATOM 1957 O O . PRO A 1 257 ? 28.702 -1.422 -22.860 1.00 95.50 257 PRO A O 1
ATOM 1960 N N . ASP A 1 258 ? 27.545 -0.375 -24.494 1.00 93.25 258 ASP A N 1
ATOM 1961 C CA . ASP A 1 258 ? 28.641 0.478 -24.970 1.00 93.25 258 ASP A CA 1
ATOM 1962 C C . ASP A 1 258 ? 29.230 1.324 -23.816 1.00 93.25 258 ASP A C 1
ATOM 1964 O O . ASP A 1 258 ? 28.499 1.822 -22.956 1.00 93.25 258 ASP A O 1
ATOM 1968 N N . THR A 1 259 ? 30.560 1.456 -23.759 1.00 94.88 259 THR A N 1
ATOM 1969 C CA . THR A 1 259 ? 31.271 2.177 -22.686 1.00 94.88 259 THR A CA 1
ATOM 1970 C C . THR A 1 259 ? 31.651 3.613 -23.022 1.00 94.88 259 THR A C 1
ATOM 1972 O O . THR A 1 259 ? 32.334 4.267 -22.223 1.00 94.88 259 THR A O 1
ATOM 1975 N N . SER A 1 260 ? 31.243 4.118 -24.184 1.00 92.62 260 SER A N 1
ATOM 1976 C CA . SER A 1 260 ? 31.419 5.516 -24.565 1.00 92.62 260 SER A CA 1
ATOM 1977 C C . SER A 1 260 ? 30.760 6.445 -23.546 1.00 92.62 260 SER A C 1
ATOM 1979 O O . SER A 1 260 ? 29.657 6.189 -23.058 1.00 92.62 260 SER A O 1
ATOM 1981 N N . ARG A 1 261 ? 31.448 7.551 -23.225 1.00 93.25 261 ARG A N 1
ATOM 1982 C CA . ARG A 1 261 ? 30.968 8.549 -22.253 1.00 93.25 261 ARG A CA 1
ATOM 1983 C C . ARG A 1 261 ? 29.524 8.970 -22.520 1.00 93.25 261 ARG A C 1
ATOM 1985 O O . ARG A 1 261 ? 28.706 8.916 -21.611 1.00 93.25 261 ARG A O 1
ATOM 1992 N N . GLU A 1 262 ? 29.225 9.351 -23.761 1.00 93.31 262 GLU A N 1
ATOM 1993 C CA . GLU A 1 262 ? 27.910 9.873 -24.142 1.00 93.31 262 GLU A CA 1
ATOM 1994 C C . GLU A 1 262 ? 26.795 8.852 -23.889 1.00 93.31 262 GLU A C 1
ATOM 1996 O O . GLU A 1 262 ? 25.742 9.200 -23.356 1.00 93.31 262 GLU A O 1
ATOM 2001 N N . TYR A 1 263 ? 27.028 7.582 -24.232 1.00 93.81 263 TYR A N 1
ATOM 2002 C CA . TYR A 1 263 ? 26.029 6.536 -24.045 1.00 93.81 263 TYR A CA 1
ATOM 2003 C C . TYR A 1 263 ? 25.798 6.227 -22.564 1.00 93.81 263 TYR A C 1
ATOM 2005 O O . TYR A 1 263 ? 24.654 6.122 -22.123 1.00 93.81 263 TYR A O 1
ATOM 2013 N N . VAL A 1 264 ? 26.876 6.143 -21.780 1.00 95.50 264 VAL A N 1
ATOM 2014 C CA . VAL A 1 264 ? 26.799 5.910 -20.332 1.00 95.50 264 VAL A CA 1
ATOM 2015 C C . VAL A 1 264 ? 26.099 7.068 -19.618 1.00 95.50 264 VAL A C 1
ATOM 2017 O O . VAL A 1 264 ? 25.217 6.827 -18.796 1.00 95.50 264 VAL A O 1
ATOM 2020 N N . GLU A 1 265 ? 26.435 8.317 -19.952 1.00 96.00 265 GLU A N 1
ATOM 2021 C CA . GLU A 1 265 ? 25.775 9.510 -19.403 1.00 96.00 265 GLU A CA 1
ATOM 2022 C C . GLU A 1 265 ? 24.285 9.538 -19.760 1.00 96.00 265 GLU A C 1
ATOM 2024 O O . GLU A 1 265 ? 23.447 9.784 -18.891 1.00 96.00 265 GLU A O 1
ATOM 2029 N N . ARG A 1 266 ? 23.932 9.202 -21.008 1.00 96.25 266 ARG A N 1
ATOM 2030 C CA . ARG A 1 266 ? 22.534 9.110 -21.448 1.00 96.25 266 ARG A CA 1
ATOM 2031 C C . ARG A 1 266 ? 21.764 8.023 -20.698 1.00 96.25 266 ARG A C 1
ATOM 2033 O O . ARG A 1 266 ? 20.669 8.291 -20.209 1.00 96.25 266 ARG A O 1
ATOM 2040 N N . LEU A 1 267 ? 22.323 6.816 -20.576 1.00 97.19 267 LEU A N 1
ATOM 2041 C CA . LEU A 1 267 ? 21.710 5.732 -19.801 1.00 97.19 267 LEU A CA 1
ATOM 2042 C C . LEU A 1 267 ? 21.532 6.123 -18.330 1.00 97.19 267 LEU A C 1
ATOM 2044 O O . LEU A 1 267 ? 20.490 5.823 -17.750 1.00 97.19 267 LEU A O 1
ATOM 2048 N N . SER A 1 268 ? 22.518 6.804 -17.738 1.00 97.19 268 SER A N 1
ATOM 2049 C CA . SER A 1 268 ? 22.417 7.315 -16.369 1.00 97.19 268 SER A CA 1
ATOM 2050 C C . SER A 1 268 ? 21.260 8.302 -16.233 1.00 97.19 268 SER A C 1
ATOM 2052 O O . SER A 1 268 ? 20.414 8.111 -15.364 1.00 97.19 268 SER A O 1
ATOM 2054 N N . GLY A 1 269 ? 21.159 9.289 -17.131 1.00 97.81 269 GLY A N 1
ATOM 2055 C CA . GLY A 1 269 ? 20.064 10.264 -17.127 1.00 97.81 269 GLY A CA 1
ATOM 2056 C C . GLY A 1 269 ? 18.682 9.614 -17.261 1.00 97.81 269 GLY A C 1
ATOM 2057 O O . GLY A 1 269 ? 17.783 9.903 -16.474 1.00 97.81 269 GLY A O 1
ATOM 2058 N N . LEU A 1 270 ? 18.519 8.657 -18.182 1.00 97.44 270 LEU A N 1
ATOM 2059 C CA . LEU A 1 270 ? 17.253 7.927 -18.348 1.00 97.44 270 LEU A CA 1
ATOM 2060 C C . LEU A 1 270 ? 16.883 7.092 -17.107 1.00 97.44 270 LEU A C 1
ATOM 2062 O O . LEU A 1 270 ? 15.708 6.978 -16.756 1.00 97.44 270 LEU A O 1
ATOM 2066 N N . LEU A 1 271 ? 17.870 6.500 -16.427 1.00 96.94 271 LEU A N 1
ATOM 2067 C CA . LEU A 1 271 ? 17.647 5.744 -15.190 1.00 96.94 271 LEU A CA 1
ATOM 2068 C C . LEU A 1 271 ? 17.358 6.646 -13.983 1.00 96.94 271 LEU A C 1
ATOM 2070 O O . LEU A 1 271 ? 16.629 6.226 -13.081 1.00 96.94 271 LEU A O 1
ATOM 2074 N N . GLU A 1 272 ? 17.899 7.864 -13.956 1.00 97.25 272 GLU A N 1
ATOM 2075 C CA . GLU A 1 272 ? 17.556 8.888 -12.965 1.00 97.25 272 GLU A CA 1
ATOM 2076 C C . GLU A 1 272 ? 16.102 9.341 -13.125 1.00 97.25 272 GLU A C 1
ATOM 2078 O O . GLU A 1 272 ? 15.361 9.331 -12.141 1.00 97.25 272 GLU A O 1
ATOM 2083 N N . GLU A 1 273 ? 15.659 9.627 -14.354 1.00 97.19 273 GLU A N 1
ATOM 2084 C CA . GLU A 1 273 ? 14.253 9.938 -14.650 1.00 97.19 273 GLU A CA 1
ATOM 2085 C C . GLU A 1 273 ? 13.311 8.806 -14.209 1.00 97.19 273 GLU A C 1
ATOM 2087 O O . GLU A 1 273 ? 12.301 9.044 -13.540 1.00 97.19 273 GLU A O 1
ATOM 2092 N N . GLU A 1 274 ? 13.653 7.552 -14.526 1.00 95.81 274 GLU A N 1
ATOM 2093 C CA . GLU A 1 274 ? 12.897 6.387 -14.056 1.00 95.81 274 GLU A CA 1
ATOM 2094 C C . GLU A 1 274 ? 12.880 6.310 -12.519 1.00 95.81 274 GLU A C 1
ATOM 2096 O O . GLU A 1 274 ? 11.864 5.953 -11.915 1.00 95.81 274 GLU A O 1
ATOM 2101 N N . GLY A 1 275 ? 14.000 6.645 -11.876 1.00 96.06 275 GLY A N 1
ATOM 2102 C CA . GLY A 1 275 ? 14.108 6.772 -10.426 1.00 96.06 275 GLY A CA 1
ATOM 2103 C C . GLY A 1 275 ? 13.115 7.789 -9.864 1.00 96.06 275 GLY A C 1
ATOM 2104 O O . GLY A 1 275 ? 12.374 7.459 -8.939 1.00 96.06 275 GLY A O 1
ATOM 2105 N N . THR A 1 276 ? 13.018 8.972 -10.476 1.00 96.94 276 THR A N 1
ATOM 2106 C CA . THR A 1 276 ? 12.044 10.005 -10.094 1.00 96.94 276 THR A CA 1
ATOM 2107 C C . THR A 1 276 ? 10.605 9.507 -10.232 1.00 96.94 276 THR A C 1
ATOM 2109 O O . THR A 1 276 ? 9.798 9.707 -9.327 1.00 96.94 276 THR A O 1
ATOM 2112 N N . ILE A 1 277 ? 10.267 8.792 -11.311 1.00 95.38 277 ILE A N 1
ATOM 2113 C CA . ILE A 1 277 ? 8.926 8.199 -11.476 1.00 95.38 277 ILE A CA 1
ATOM 2114 C C . ILE A 1 277 ? 8.646 7.167 -10.374 1.00 95.38 277 ILE A C 1
ATOM 2116 O O . ILE A 1 277 ? 7.544 7.122 -9.821 1.00 95.38 277 ILE A O 1
ATOM 2120 N N . ARG A 1 278 ? 9.639 6.342 -10.015 1.00 95.88 278 ARG A N 1
ATOM 2121 C CA . ARG A 1 278 ? 9.526 5.377 -8.910 1.00 95.88 278 ARG A CA 1
ATOM 2122 C C . ARG A 1 278 ? 9.314 6.068 -7.565 1.00 95.88 278 ARG A C 1
ATOM 2124 O O . ARG A 1 278 ? 8.547 5.552 -6.754 1.00 95.88 278 ARG A O 1
ATOM 2131 N N . GLU A 1 279 ? 9.960 7.200 -7.314 1.00 97.44 279 GLU A N 1
ATOM 2132 C CA . GLU A 1 279 ? 9.756 8.008 -6.105 1.00 97.44 279 GLU A CA 1
ATOM 2133 C C . GLU A 1 279 ? 8.353 8.617 -6.077 1.00 97.44 279 GLU A C 1
ATOM 2135 O O . GLU A 1 279 ? 7.610 8.359 -5.133 1.00 97.44 279 GLU A O 1
ATOM 2140 N N . GLN A 1 280 ? 7.929 9.284 -7.154 1.00 97.81 280 GLN A N 1
ATOM 2141 C CA . GLN A 1 280 ? 6.579 9.848 -7.286 1.00 97.81 280 GLN A CA 1
ATOM 2142 C C . GLN A 1 280 ? 5.487 8.792 -7.087 1.00 97.81 280 GLN A C 1
ATOM 2144 O O . GLN A 1 280 ? 4.466 9.037 -6.446 1.00 97.81 280 GLN A O 1
ATOM 2149 N N . ARG A 1 281 ? 5.699 7.581 -7.614 1.00 97.44 281 ARG A N 1
ATOM 2150 C CA . ARG A 1 281 ? 4.788 6.449 -7.422 1.00 97.44 281 ARG A CA 1
ATOM 2151 C C . ARG A 1 281 ? 4.686 6.051 -5.950 1.00 97.44 281 ARG A C 1
ATOM 2153 O O . ARG A 1 281 ? 3.586 5.788 -5.466 1.00 97.44 281 ARG A O 1
ATOM 2160 N N . GLN A 1 282 ? 5.816 5.982 -5.247 1.00 98.12 282 GLN A N 1
ATOM 2161 C CA . GLN A 1 282 ? 5.832 5.687 -3.816 1.00 98.12 282 GLN A CA 1
ATOM 2162 C C . GLN A 1 282 ? 5.152 6.807 -3.028 1.00 98.12 282 GLN A C 1
ATOM 2164 O O . GLN A 1 282 ? 4.298 6.510 -2.206 1.00 98.12 282 GLN A O 1
ATOM 2169 N N . GLU A 1 283 ? 5.455 8.071 -3.310 1.00 98.00 283 GLU A N 1
ATOM 2170 C CA . GLU A 1 283 ? 4.822 9.225 -2.662 1.00 98.00 283 GLU A CA 1
ATOM 2171 C C . GLU A 1 283 ? 3.305 9.225 -2.852 1.00 98.00 283 GLU A C 1
ATOM 2173 O O . GLU A 1 283 ? 2.568 9.304 -1.870 1.00 98.00 283 GLU A O 1
ATOM 2178 N N . LEU A 1 284 ? 2.829 9.033 -4.088 1.00 97.56 284 LEU A N 1
ATOM 2179 C CA . LEU A 1 284 ? 1.402 8.922 -4.371 1.00 97.56 284 LEU A CA 1
ATOM 2180 C C . LEU A 1 284 ? 0.796 7.751 -3.591 1.00 97.56 284 LEU A C 1
ATOM 2182 O O . LEU A 1 284 ? -0.187 7.948 -2.880 1.00 97.56 284 LEU A O 1
ATOM 2186 N N . PHE A 1 285 ? 1.414 6.564 -3.627 1.00 98.00 285 PHE A N 1
ATOM 2187 C CA . PHE A 1 285 ? 0.968 5.405 -2.844 1.00 98.00 285 PHE A CA 1
ATOM 2188 C C . PHE A 1 285 ? 0.971 5.649 -1.330 1.00 98.00 285 PHE A C 1
ATOM 2190 O O . PHE A 1 285 ? 0.248 4.973 -0.608 1.00 98.00 285 PHE A O 1
ATOM 2197 N N . LEU A 1 286 ? 1.772 6.576 -0.813 1.00 97.69 286 LEU A N 1
ATOM 2198 C CA . LEU A 1 286 ? 1.834 6.922 0.610 1.00 97.69 286 LEU A CA 1
ATOM 2199 C C . LEU A 1 286 ? 1.020 8.172 0.959 1.00 97.69 286 LEU A C 1
ATOM 2201 O O . LEU A 1 286 ? 1.070 8.608 2.105 1.00 97.69 286 LEU A O 1
ATOM 2205 N N . SER A 1 287 ? 0.254 8.712 0.010 1.00 97.19 287 SER A N 1
ATOM 2206 C CA . SER A 1 287 ? -0.653 9.846 0.208 1.00 97.19 287 SER A CA 1
ATOM 2207 C C . SER A 1 287 ? -2.101 9.397 0.414 1.00 97.19 287 SER A C 1
ATOM 2209 O O . SER A 1 287 ? -2.531 8.368 -0.105 1.00 97.19 287 SER A O 1
ATOM 2211 N N . ASP A 1 288 ? -2.891 10.187 1.125 1.00 95.31 288 ASP A N 1
ATOM 2212 C CA . ASP A 1 288 ? -4.341 9.994 1.262 1.00 95.31 288 ASP A CA 1
ATOM 2213 C C . ASP A 1 288 ? -5.093 10.043 -0.085 1.00 95.31 288 ASP A C 1
ATOM 2215 O O . ASP A 1 288 ? -6.142 9.418 -0.219 1.00 95.31 288 ASP A O 1
ATOM 2219 N N . ALA A 1 289 ? -4.521 10.686 -1.109 1.00 95.62 289 ALA A N 1
ATOM 2220 C CA . ALA A 1 289 ? -5.076 10.764 -2.462 1.00 95.62 289 ALA A CA 1
ATOM 2221 C C . ALA A 1 289 ? -5.063 9.435 -3.247 1.00 95.62 289 ALA A C 1
ATOM 2223 O O . ALA A 1 289 ? -5.756 9.309 -4.261 1.00 95.62 289 ALA A O 1
ATOM 2224 N N . PHE A 1 290 ? -4.278 8.437 -2.828 1.00 96.31 290 PHE A N 1
ATOM 2225 C CA . PHE A 1 290 ? -4.255 7.141 -3.508 1.00 96.31 290 PHE A CA 1
ATOM 2226 C C . PHE A 1 290 ? -5.531 6.334 -3.254 1.00 96.31 290 PHE A C 1
ATOM 2228 O O . PHE A 1 290 ? -5.881 6.030 -2.112 1.00 96.31 290 PHE A O 1
ATOM 2235 N N . SER A 1 291 ? -6.163 5.897 -4.346 1.00 94.50 291 SER A N 1
ATOM 2236 C CA . SER A 1 291 ? -7.320 5.002 -4.347 1.00 94.50 291 SER A CA 1
ATOM 2237 C C . SER A 1 291 ? -6.938 3.620 -4.876 1.00 94.50 291 SER A C 1
ATOM 2239 O O . SER A 1 291 ? -6.336 3.488 -5.942 1.00 94.50 291 SER A O 1
ATOM 2241 N N . MET A 1 292 ? -7.361 2.568 -4.172 1.00 94.25 292 MET A N 1
ATOM 2242 C CA . MET A 1 292 ? -7.149 1.178 -4.595 1.00 94.25 292 MET A CA 1
ATOM 2243 C C . MET A 1 292 ? -7.900 0.838 -5.894 1.00 94.25 292 MET A C 1
ATOM 2245 O O . MET A 1 292 ? -7.456 -0.015 -6.660 1.00 94.25 292 MET A O 1
ATOM 2249 N N . GLN A 1 293 ? -9.032 1.500 -6.146 1.00 92.06 293 GLN A N 1
ATOM 2250 C CA . GLN A 1 293 ? -9.886 1.305 -7.318 1.00 92.06 293 GLN A CA 1
ATOM 2251 C C . GLN A 1 293 ? -9.370 2.098 -8.522 1.00 92.06 293 GLN A C 1
ATOM 2253 O O . GLN A 1 293 ? -9.419 1.612 -9.655 1.00 92.06 293 GLN A O 1
ATOM 2258 N N . LYS A 1 294 ? -8.828 3.296 -8.266 1.00 93.06 294 LYS A N 1
ATOM 2259 C CA . LYS A 1 294 ? -8.256 4.188 -9.278 1.00 93.06 294 LYS A CA 1
ATOM 2260 C C . LYS A 1 294 ? -6.862 4.682 -8.852 1.00 93.06 294 LYS A C 1
ATOM 2262 O O . LYS A 1 294 ? -6.722 5.842 -8.473 1.00 93.06 294 LYS A O 1
ATOM 2267 N N . PRO A 1 295 ? -5.822 3.833 -8.969 1.00 95.00 295 PRO A N 1
ATOM 2268 C CA . PRO A 1 295 ? -4.458 4.155 -8.527 1.00 95.00 295 PRO A CA 1
ATOM 2269 C C . PRO A 1 295 ? -3.848 5.405 -9.174 1.00 95.00 295 PRO A C 1
ATOM 2271 O O . PRO A 1 295 ? -2.984 6.048 -8.588 1.00 95.00 295 PRO A O 1
ATOM 2274 N N . GLY A 1 296 ? -4.289 5.751 -10.386 1.00 94.19 296 GLY A N 1
ATOM 2275 C CA . GLY A 1 296 ? -3.756 6.865 -11.168 1.00 94.19 296 GLY A CA 1
ATOM 2276 C C . GLY A 1 296 ? -2.742 6.429 -12.235 1.00 94.19 296 GLY A C 1
ATOM 2277 O O . GLY A 1 296 ? -2.429 5.244 -12.353 1.00 94.19 296 GLY A O 1
ATOM 2278 N N . PRO A 1 297 ? -2.242 7.379 -13.046 1.00 94.25 297 PRO A N 1
ATOM 2279 C CA . PRO A 1 297 ? -1.424 7.093 -14.230 1.00 94.25 297 PRO A CA 1
ATOM 2280 C C . PRO A 1 297 ? 0.015 6.659 -13.915 1.00 94.25 297 PRO A C 1
ATOM 2282 O O . PRO A 1 297 ? 0.679 6.110 -14.786 1.00 94.25 297 PRO A O 1
ATOM 2285 N N . LEU A 1 298 ? 0.502 6.886 -12.688 1.00 95.81 298 LEU A N 1
ATOM 2286 C CA . LEU A 1 298 ? 1.846 6.463 -12.262 1.00 95.81 298 LEU A CA 1
ATOM 2287 C C . LEU A 1 298 ? 1.957 4.949 -12.020 1.00 95.81 298 LEU A C 1
ATOM 2289 O O . LEU A 1 298 ? 3.059 4.434 -11.816 1.00 95.81 298 LEU A O 1
ATOM 2293 N N . PHE A 1 299 ? 0.829 4.238 -12.017 1.00 95.81 299 PHE A N 1
ATOM 2294 C CA . PHE A 1 299 ? 0.757 2.802 -11.778 1.00 95.81 299 PHE A CA 1
ATOM 2295 C C . PHE A 1 299 ? 0.350 2.049 -13.046 1.00 95.81 299 PHE A C 1
ATOM 2297 O O . PHE A 1 299 ? -0.307 2.618 -13.923 1.00 95.81 299 PHE A O 1
ATOM 2304 N N . PRO A 1 300 ? 0.675 0.747 -13.140 1.00 93.94 300 PRO A N 1
ATOM 2305 C CA . PRO A 1 300 ? 0.221 -0.082 -14.244 1.00 93.94 300 PRO A CA 1
ATOM 2306 C C . PRO A 1 300 ? -1.298 -0.009 -14.412 1.00 93.94 300 PRO A C 1
ATOM 2308 O O . PRO A 1 300 ? -2.055 -0.188 -13.457 1.00 93.94 300 PRO A O 1
ATOM 2311 N N . THR A 1 301 ? -1.760 0.172 -15.647 1.00 87.31 301 THR A N 1
ATOM 2312 C CA . THR A 1 301 ? -3.197 0.245 -15.967 1.00 87.31 301 THR A CA 1
ATOM 2313 C C . THR A 1 301 ? -3.962 -1.014 -15.554 1.00 87.31 301 THR A C 1
ATOM 2315 O O . THR A 1 301 ? -5.154 -0.949 -15.274 1.00 87.31 301 THR A O 1
ATOM 2318 N N . SER A 1 302 ? -3.275 -2.154 -15.430 1.00 90.31 302 SER A N 1
ATOM 2319 C CA . SER A 1 302 ? -3.832 -3.410 -14.917 1.00 90.31 302 SER A CA 1
ATOM 2320 C C . SER A 1 302 ? -4.190 -3.388 -13.426 1.00 90.31 302 SER A C 1
ATOM 2322 O O . SER A 1 302 ? -4.775 -4.354 -12.933 1.00 90.31 302 SER A O 1
ATOM 2324 N N . TRP A 1 303 ? -3.794 -2.351 -12.682 1.00 93.75 303 TRP A N 1
ATOM 2325 C CA . TRP A 1 303 ? -4.186 -2.177 -11.284 1.00 93.75 303 TRP A CA 1
ATOM 2326 C C . TRP A 1 303 ? -5.573 -1.557 -11.143 1.00 93.75 303 TRP A C 1
ATOM 2328 O O . TRP A 1 303 ? -6.258 -1.860 -10.168 1.00 93.75 303 TRP A O 1
ATOM 2338 N N . ALA A 1 304 ? -5.996 -0.735 -12.108 1.00 90.44 304 ALA A N 1
ATOM 2339 C CA . ALA A 1 304 ? -7.359 -0.229 -12.146 1.00 90.44 304 ALA A CA 1
ATOM 2340 C C . ALA A 1 304 ? -8.334 -1.396 -12.371 1.00 90.44 304 ALA A C 1
ATOM 2342 O O . ALA A 1 304 ? -8.061 -2.315 -13.154 1.00 90.44 304 ALA A O 1
ATOM 2343 N N . GLN A 1 305 ? -9.472 -1.385 -11.674 1.00 83.62 305 GLN A N 1
ATOM 2344 C CA . GLN A 1 305 ? -10.506 -2.392 -11.900 1.00 83.62 305 GLN A CA 1
ATOM 2345 C C . GLN A 1 305 ? -11.035 -2.244 -13.333 1.00 83.62 305 GLN A C 1
ATOM 2347 O O . GLN A 1 305 ? -11.579 -1.215 -13.712 1.00 83.62 305 GLN A O 1
ATOM 2352 N N . SER A 1 306 ? -10.825 -3.274 -14.155 1.00 68.88 306 SER A N 1
ATOM 2353 C CA . SER A 1 306 ? -11.109 -3.235 -15.600 1.00 68.88 306 SER A CA 1
ATOM 2354 C C . SER A 1 306 ? -12.592 -3.389 -15.958 1.00 68.88 306 SER A C 1
ATOM 2356 O O . SER A 1 306 ? -12.936 -3.363 -17.137 1.00 68.88 306 SER A O 1
ATOM 2358 N N . PHE A 1 307 ? -13.469 -3.556 -14.968 1.00 65.06 307 PHE A N 1
ATOM 2359 C CA . PHE A 1 307 ? -14.901 -3.730 -15.171 1.00 65.06 307 PHE A CA 1
ATOM 2360 C C . PHE A 1 307 ? -15.682 -2.837 -14.209 1.00 65.06 307 PHE A C 1
ATOM 2362 O O . PHE A 1 307 ? -15.913 -3.170 -13.053 1.00 65.06 307 PHE A O 1
ATOM 2369 N N . GLU A 1 308 ? -16.142 -1.705 -14.719 1.00 57.28 308 GLU A N 1
ATOM 2370 C CA . GLU A 1 308 ? -17.292 -1.016 -14.153 1.00 57.28 308 GLU A CA 1
ATOM 2371 C C . GLU A 1 308 ? -18.509 -1.587 -14.885 1.00 57.28 308 GLU A C 1
ATOM 2373 O O . GLU A 1 308 ? -18.891 -1.120 -15.960 1.00 57.28 308 GLU A O 1
ATOM 2378 N N . ILE A 1 309 ? -19.049 -2.707 -14.384 1.00 58.50 309 ILE A N 1
ATOM 2379 C CA . ILE A 1 309 ? -20.318 -3.228 -14.901 1.00 58.50 309 ILE A CA 1
ATOM 2380 C C . ILE A 1 309 ? -21.359 -2.188 -14.513 1.00 58.50 309 ILE A C 1
ATOM 2382 O O . ILE A 1 309 ? -21.830 -2.174 -13.378 1.00 58.50 309 ILE A O 1
ATOM 2386 N N . THR A 1 310 ? -21.698 -1.315 -15.457 1.00 52.12 310 THR A N 1
ATOM 2387 C CA . THR A 1 310 ? -22.788 -0.349 -15.351 1.00 52.12 310 THR A CA 1
ATOM 2388 C C . THR A 1 310 ? -24.096 -1.138 -15.350 1.00 52.12 310 THR A C 1
ATOM 2390 O O . THR A 1 310 ? -24.810 -1.224 -16.346 1.00 52.12 310 THR A O 1
ATOM 2393 N N . LYS A 1 311 ? -24.400 -1.811 -14.235 1.00 53.56 311 LYS A N 1
ATOM 2394 C CA . LYS A 1 311 ? -25.772 -2.215 -13.940 1.00 53.56 311 LYS A CA 1
ATOM 2395 C C . LYS A 1 311 ? -26.547 -0.909 -13.874 1.00 53.56 311 LYS A C 1
ATOM 2397 O O . LYS A 1 311 ? -26.161 -0.050 -13.099 1.00 53.56 311 LYS A O 1
ATOM 2402 N N . GLY A 1 312 ? -27.575 -0.748 -14.704 1.00 57.81 312 GLY A N 1
ATOM 2403 C CA . GLY A 1 312 ? -28.335 0.497 -14.880 1.00 57.81 312 GLY A CA 1
ATOM 2404 C C . GLY A 1 312 ? -29.101 1.022 -13.655 1.00 57.81 312 GLY A C 1
ATOM 2405 O O . GLY A 1 312 ? -30.097 1.711 -13.834 1.00 57.81 312 GLY A O 1
ATOM 2406 N N . GLN A 1 313 ? -28.678 0.700 -12.433 1.00 54.69 313 GLN A N 1
ATOM 2407 C CA . GLN A 1 313 ? -28.953 1.547 -11.281 1.00 54.69 313 GLN A CA 1
ATOM 2408 C C . GLN A 1 313 ? -28.037 2.766 -11.382 1.00 54.69 313 GLN A C 1
ATOM 2410 O O . GLN A 1 313 ? -26.867 2.629 -11.745 1.00 54.69 313 GLN A O 1
ATOM 2415 N N . GLU A 1 314 ? -28.583 3.954 -11.112 1.00 58.56 314 GLU A N 1
ATOM 2416 C CA . GLU A 1 314 ? -27.762 5.152 -10.948 1.00 58.56 314 GLU A CA 1
ATOM 2417 C C . GLU A 1 314 ? -26.575 4.811 -10.044 1.00 58.56 314 GLU A C 1
ATOM 2419 O O . GLU A 1 314 ? -26.769 4.058 -9.085 1.00 58.56 314 GLU A O 1
ATOM 2424 N N . PRO A 1 315 ? -25.357 5.269 -10.382 1.00 57.53 315 PRO A N 1
ATOM 2425 C CA . PRO A 1 315 ? -24.175 4.963 -9.601 1.00 57.53 315 PRO A CA 1
ATOM 2426 C C . PRO A 1 315 ? -24.428 5.449 -8.176 1.00 57.53 315 PRO A C 1
ATOM 2428 O O . PRO A 1 315 ? -24.329 6.644 -7.905 1.00 57.53 315 PRO A O 1
ATOM 2431 N N . GLU A 1 316 ? -24.794 4.528 -7.278 1.00 56.56 316 GLU A N 1
ATOM 2432 C CA . GLU A 1 316 ? -24.643 4.750 -5.848 1.00 56.56 316 GLU A CA 1
ATOM 2433 C C . GLU A 1 316 ? -23.201 5.199 -5.699 1.00 56.56 316 GLU A C 1
ATOM 2435 O O . GLU A 1 316 ? -22.294 4.470 -6.121 1.00 56.56 316 GLU A O 1
ATOM 2440 N N . GLU A 1 317 ? -23.014 6.448 -5.257 1.00 60.09 317 GLU A N 1
ATOM 2441 C CA . GLU A 1 317 ? -21.694 7.056 -5.213 1.00 60.09 317 GLU A CA 1
ATOM 2442 C C . GLU A 1 317 ? -20.739 6.041 -4.585 1.00 60.09 317 GLU A C 1
ATOM 2444 O O . GLU A 1 317 ? -21.020 5.573 -3.474 1.00 60.09 317 GLU A O 1
ATOM 2449 N N . PRO A 1 318 ? -19.684 5.623 -5.314 1.00 56.72 318 PRO A N 1
ATOM 2450 C CA . PRO A 1 318 ? -18.842 4.510 -4.906 1.00 56.72 318 PRO A CA 1
ATOM 2451 C C . PRO A 1 318 ? -18.411 4.784 -3.480 1.00 56.72 318 PRO A C 1
ATOM 2453 O O . PRO A 1 318 ? -17.767 5.817 -3.286 1.00 56.72 318 PRO A O 1
ATOM 2456 N N . CYS A 1 319 ? -18.847 3.920 -2.538 1.00 48.69 319 CYS A N 1
ATOM 2457 C CA . CYS A 1 319 ? -18.781 4.133 -1.089 1.00 48.69 319 CYS A CA 1
ATOM 2458 C C . CYS A 1 319 ? -17.591 5.019 -0.785 1.00 48.69 319 CYS A C 1
ATOM 2460 O O . CYS A 1 319 ? -16.461 4.539 -0.921 1.00 48.69 319 CYS A O 1
ATOM 2462 N N . GLN A 1 320 ? -17.862 6.313 -0.545 1.00 57.44 320 GLN A N 1
ATOM 2463 C CA . GLN A 1 320 ? -16.829 7.339 -0.505 1.00 57.44 320 GLN A CA 1
ATOM 2464 C C . GLN A 1 320 ? -15.729 6.785 0.377 1.00 57.44 320 GLN A C 1
ATOM 2466 O O . GLN A 1 320 ? -15.981 6.479 1.543 1.00 57.44 320 GLN A O 1
ATOM 2471 N N . THR A 1 321 ? -14.569 6.518 -0.228 1.00 60.84 321 THR A N 1
ATOM 2472 C CA . THR A 1 321 ? -13.416 5.997 0.504 1.00 60.84 321 THR A CA 1
ATOM 2473 C C . THR A 1 321 ? -13.207 7.020 1.603 1.00 60.84 321 THR A C 1
ATOM 2475 O O . THR A 1 321 ? -12.860 8.158 1.285 1.00 60.84 321 THR A O 1
ATOM 2478 N N . GLY A 1 322 ? -13.594 6.669 2.836 1.00 72.62 322 GLY A N 1
ATOM 2479 C CA . GLY A 1 322 ? -13.713 7.639 3.918 1.00 72.62 322 GLY A CA 1
ATOM 2480 C C . GLY A 1 322 ? -12.422 8.435 3.994 1.00 72.62 322 GLY A C 1
ATOM 2481 O O . GLY A 1 322 ? -11.357 7.854 3.774 1.00 72.62 322 GLY A O 1
ATOM 2482 N N . LEU A 1 323 ? -12.529 9.749 4.207 1.00 90.12 323 LEU A N 1
ATOM 2483 C CA . LEU A 1 323 ? -11.384 10.655 4.249 1.00 90.12 323 LEU A CA 1
ATOM 2484 C C . LEU A 1 323 ? -10.292 10.017 5.121 1.00 90.12 323 LEU A C 1
ATOM 2486 O O . LEU A 1 323 ? -10.485 9.814 6.316 1.00 90.12 323 LEU A O 1
ATOM 2490 N N . LEU A 1 324 ? -9.194 9.584 4.497 1.00 94.25 324 LEU A N 1
ATOM 2491 C CA . LEU A 1 324 ? -8.125 8.890 5.202 1.00 94.25 324 LEU A CA 1
ATOM 2492 C C . LEU A 1 324 ? -7.268 9.932 5.907 1.00 94.25 324 LEU A C 1
ATOM 2494 O O . LEU A 1 324 ? -6.748 10.845 5.274 1.00 94.25 324 LEU A O 1
ATOM 2498 N N . HIS A 1 325 ? -7.070 9.770 7.209 1.00 93.44 325 HIS A N 1
ATOM 2499 C CA . HIS A 1 325 ? -6.282 10.705 8.005 1.00 93.44 325 HIS A CA 1
ATOM 2500 C C . HIS A 1 325 ? -4.875 10.146 8.233 1.00 93.44 325 HIS A C 1
ATOM 2502 O O . HIS A 1 325 ? -4.758 9.074 8.832 1.00 93.44 325 HIS A O 1
ATOM 2508 N N . PRO A 1 326 ? -3.797 10.822 7.786 1.00 95.00 326 PRO A N 1
ATOM 2509 C CA . PRO A 1 326 ? -2.428 10.367 8.022 1.00 95.00 326 PRO A CA 1
ATOM 2510 C C . PRO A 1 326 ? -2.109 10.258 9.519 1.00 95.00 326 PRO A C 1
ATOM 2512 O O . PRO A 1 326 ? -2.402 11.167 10.293 1.00 95.00 326 PRO A O 1
ATOM 2515 N N . ARG A 1 327 ? -1.466 9.158 9.929 1.00 94.00 327 ARG A N 1
ATOM 2516 C CA . ARG A 1 327 ? -1.100 8.871 11.329 1.00 94.00 327 ARG A CA 1
ATOM 2517 C C . ARG A 1 327 ? 0.403 8.617 11.502 1.00 94.00 327 ARG A C 1
ATOM 2519 O O . ARG A 1 327 ? 0.823 7.491 11.788 1.00 94.00 327 ARG A O 1
ATOM 2526 N N . PRO A 1 328 ? 1.252 9.644 11.305 1.00 95.12 328 PRO A N 1
ATOM 2527 C CA . PRO A 1 328 ? 2.703 9.497 11.429 1.00 95.12 328 PRO A CA 1
ATOM 2528 C C . PRO A 1 328 ? 3.147 9.137 12.856 1.00 95.12 328 PRO A C 1
ATOM 2530 O O . PRO A 1 328 ? 4.232 8.583 13.033 1.00 95.12 328 PRO A O 1
ATOM 2533 N N . ASP A 1 329 ? 2.307 9.388 13.863 1.00 91.62 329 ASP A N 1
ATOM 2534 C CA . ASP A 1 329 ? 2.531 9.024 15.263 1.00 91.62 329 ASP A CA 1
ATOM 2535 C C . ASP A 1 329 ? 2.778 7.517 15.463 1.00 91.62 329 ASP A C 1
ATOM 2537 O O . ASP A 1 329 ? 3.567 7.133 16.328 1.00 91.62 329 ASP A O 1
ATOM 2541 N N . TYR A 1 330 ? 2.220 6.656 14.603 1.00 92.38 330 TYR A N 1
ATOM 2542 C CA . TYR A 1 330 ? 2.433 5.205 14.680 1.00 92.38 330 TYR A CA 1
ATOM 2543 C C . TYR A 1 330 ? 3.749 4.713 14.071 1.00 92.38 330 TYR A C 1
ATOM 2545 O O . TYR A 1 330 ? 4.089 3.537 14.223 1.00 92.38 330 TYR A O 1
ATOM 2553 N N . MET A 1 331 ? 4.548 5.580 13.441 1.00 94.44 331 MET A N 1
ATOM 2554 C CA . MET A 1 331 ? 5.855 5.175 12.904 1.00 94.44 331 MET A CA 1
ATOM 2555 C C . MET A 1 331 ? 6.813 4.671 13.991 1.00 94.44 331 MET A C 1
ATOM 2557 O O . MET A 1 331 ? 7.622 3.778 13.738 1.00 94.44 331 MET A O 1
ATOM 2561 N N . GLY A 1 332 ? 6.684 5.168 15.226 1.00 91.25 332 GLY A N 1
ATOM 2562 C CA . GLY A 1 332 ? 7.434 4.655 16.377 1.00 91.25 332 GLY A CA 1
ATOM 2563 C C . GLY A 1 332 ? 7.025 3.240 16.811 1.00 91.25 332 GLY A C 1
ATOM 2564 O O . GLY A 1 332 ? 7.780 2.565 17.508 1.00 91.25 332 GLY A O 1
ATOM 2565 N N . GLU A 1 333 ? 5.857 2.760 16.376 1.00 91.38 333 GLU A N 1
ATOM 2566 C CA . GLU A 1 333 ? 5.267 1.479 16.779 1.00 91.38 333 GLU A CA 1
ATOM 2567 C C . GLU A 1 333 ? 5.328 0.398 15.687 1.00 91.38 333 GLU A C 1
ATOM 2569 O O . GLU A 1 333 ? 4.772 -0.686 15.861 1.00 91.38 333 GLU A O 1
ATOM 2574 N N . VAL A 1 334 ? 6.053 0.635 14.585 1.00 93.62 334 VAL A N 1
ATOM 2575 C CA . VAL A 1 334 ? 6.164 -0.277 13.424 1.00 93.62 334 VAL A CA 1
ATOM 2576 C C . VAL A 1 334 ? 6.433 -1.735 13.814 1.00 93.62 334 VAL A C 1
ATOM 2578 O O . VAL A 1 334 ? 5.877 -2.647 13.204 1.00 93.62 334 VAL A O 1
ATOM 2581 N N . GLN A 1 335 ? 7.244 -1.983 14.848 1.00 92.38 335 GLN A N 1
ATOM 2582 C CA . GLN A 1 335 ? 7.564 -3.346 15.292 1.00 92.38 335 GLN A CA 1
ATOM 2583 C C . GLN A 1 335 ? 6.338 -4.127 15.787 1.00 92.38 335 GLN A C 1
ATOM 2585 O O . GLN A 1 335 ? 6.252 -5.327 15.537 1.00 92.38 335 GLN A O 1
ATOM 2590 N N . ARG A 1 336 ? 5.364 -3.459 16.422 1.00 88.62 336 ARG A N 1
ATOM 2591 C CA . ARG A 1 336 ? 4.112 -4.098 16.864 1.00 88.62 336 ARG A CA 1
ATOM 2592 C C . ARG A 1 336 ? 3.270 -4.536 15.672 1.00 88.62 336 ARG A C 1
ATOM 2594 O O . ARG A 1 336 ? 2.745 -5.646 15.653 1.00 88.62 336 ARG A O 1
ATOM 2601 N N . PHE A 1 337 ? 3.200 -3.689 14.648 1.00 93.00 337 PHE A N 1
ATOM 2602 C CA . PHE A 1 337 ? 2.437 -3.983 13.440 1.00 93.00 337 PHE A CA 1
ATOM 2603 C C . PHE A 1 337 ? 3.074 -5.089 12.601 1.00 93.00 337 PHE A C 1
ATOM 2605 O O . PHE A 1 337 ? 2.332 -5.881 12.034 1.00 93.00 337 PHE A O 1
ATOM 2612 N N . LYS A 1 338 ? 4.410 -5.229 12.572 1.00 93.25 338 LYS A N 1
ATOM 2613 C CA . LYS A 1 338 ? 5.070 -6.319 11.824 1.00 93.25 338 LYS A CA 1
ATOM 2614 C C . LYS A 1 338 ? 4.494 -7.701 12.158 1.00 93.25 338 LYS A C 1
ATOM 2616 O O . LYS A 1 338 ? 4.267 -8.487 11.247 1.00 93.25 338 LYS A O 1
ATOM 2621 N N . GLN A 1 339 ? 4.218 -7.989 13.431 1.00 87.94 339 GLN A N 1
ATOM 2622 C CA . GLN A 1 339 ? 3.626 -9.274 13.832 1.00 87.94 339 GLN A CA 1
ATOM 2623 C C . GLN A 1 339 ? 2.180 -9.425 13.352 1.00 87.94 339 GLN A C 1
ATOM 2625 O O . GLN A 1 339 ? 1.794 -10.495 12.886 1.00 87.94 339 GLN A O 1
ATOM 2630 N N . VAL A 1 340 ? 1.394 -8.350 13.427 1.00 89.75 340 VAL A N 1
ATOM 2631 C CA . VAL A 1 340 ? -0.003 -8.349 12.978 1.00 89.75 340 VAL A CA 1
ATOM 2632 C C . VAL A 1 340 ? -0.093 -8.534 11.465 1.00 89.75 340 VAL A C 1
ATOM 2634 O O . VAL A 1 340 ? -0.882 -9.363 11.005 1.00 89.75 340 VAL A O 1
ATOM 2637 N N . LEU A 1 341 ? 0.763 -7.851 10.697 1.00 95.06 341 LEU A N 1
ATOM 2638 C CA . LEU A 1 341 ? 0.797 -7.948 9.236 1.00 95.06 341 LEU A CA 1
ATOM 2639 C C . LEU A 1 341 ? 1.112 -9.367 8.748 1.00 95.06 341 LEU A C 1
ATOM 2641 O O . LEU A 1 341 ? 0.520 -9.806 7.771 1.00 95.06 341 LEU A O 1
ATOM 2645 N N . VAL A 1 342 ? 1.955 -10.127 9.459 1.00 93.81 342 VAL A N 1
ATOM 2646 C CA . VAL A 1 342 ? 2.244 -11.536 9.116 1.00 93.81 342 VAL A CA 1
ATOM 2647 C C . VAL A 1 342 ? 0.982 -12.408 9.141 1.00 93.81 342 VAL A C 1
ATOM 2649 O O . VAL A 1 342 ? 0.872 -13.354 8.365 1.00 93.81 342 VAL A O 1
ATOM 2652 N N . SER A 1 343 ? 0.023 -12.094 10.015 1.00 90.19 343 SER A N 1
ATOM 2653 C CA . SER A 1 343 ? -1.245 -12.828 10.134 1.00 90.19 343 SER A CA 1
ATOM 2654 C C . SER A 1 343 ? -2.414 -12.215 9.358 1.00 90.19 343 SER A C 1
ATOM 2656 O O . SER A 1 343 ? -3.482 -12.823 9.299 1.00 90.19 343 SER A O 1
ATOM 2658 N N . THR A 1 344 ? -2.236 -11.026 8.776 1.00 94.44 344 THR A N 1
ATOM 2659 C CA . THR A 1 344 ? -3.313 -10.264 8.129 1.00 94.44 344 THR A CA 1
ATOM 2660 C C . THR A 1 344 ? -3.219 -10.400 6.615 1.00 94.44 344 THR A C 1
ATOM 2662 O O . THR A 1 344 ? -2.150 -10.234 6.034 1.00 94.44 344 THR A O 1
ATOM 2665 N N . VAL A 1 345 ? -4.341 -10.682 5.950 1.00 96.88 345 VAL A N 1
ATOM 2666 C CA . VAL A 1 345 ? -4.396 -10.689 4.482 1.00 96.88 345 VAL A CA 1
ATOM 2667 C C . VAL A 1 345 ? -4.519 -9.242 3.992 1.00 96.88 345 VAL A C 1
ATOM 2669 O O . VAL A 1 345 ? -5.417 -8.539 4.455 1.00 96.88 345 VAL A O 1
ATOM 2672 N N . PRO A 1 346 ? -3.649 -8.770 3.082 1.00 97.69 346 PRO A N 1
ATOM 2673 C CA . PRO A 1 346 ? -3.750 -7.413 2.555 1.00 97.69 346 PRO A CA 1
ATOM 2674 C C . PRO A 1 346 ? -5.025 -7.240 1.713 1.00 97.69 346 PRO A C 1
ATOM 2676 O O . PRO A 1 346 ? -5.337 -8.094 0.880 1.00 97.69 346 PRO A O 1
ATOM 2679 N N . SER A 1 347 ? -5.739 -6.123 1.892 1.00 96.19 347 SER A N 1
ATOM 2680 C CA . SER A 1 347 ? -6.898 -5.758 1.060 1.00 96.19 347 SER A CA 1
ATOM 2681 C C . SER A 1 347 ? -6.475 -5.294 -0.338 1.00 96.19 347 SER A C 1
ATOM 2683 O O . SER A 1 347 ? -7.222 -5.440 -1.308 1.00 96.19 347 SER A O 1
ATOM 2685 N N . PHE A 1 348 ? -5.233 -4.828 -0.474 1.00 96.75 348 PHE A N 1
ATOM 2686 C CA . PHE A 1 348 ? -4.595 -4.531 -1.751 1.00 96.75 348 PHE A CA 1
ATOM 2687 C C . PHE A 1 348 ? -3.195 -5.120 -1.788 1.00 96.75 348 PHE A C 1
ATOM 2689 O O . PHE A 1 348 ? -2.402 -4.894 -0.880 1.00 96.75 348 PHE A O 1
ATOM 2696 N N . ASP A 1 349 ? -2.869 -5.835 -2.859 1.00 97.81 349 ASP A N 1
ATOM 2697 C CA . ASP A 1 349 ? -1.550 -6.425 -3.057 1.00 97.81 349 ASP A CA 1
ATOM 2698 C C . ASP A 1 349 ? -1.233 -6.479 -4.548 1.00 97.81 349 ASP A C 1
ATOM 2700 O O . ASP A 1 349 ? -1.806 -7.274 -5.303 1.00 97.81 349 ASP A O 1
ATOM 2704 N N . LYS A 1 350 ? -0.358 -5.578 -4.992 1.00 97.50 350 LYS A N 1
ATOM 2705 C CA . LYS A 1 350 ? -0.005 -5.440 -6.403 1.00 97.50 350 LYS A CA 1
ATOM 2706 C C . LYS A 1 350 ? 1.495 -5.259 -6.584 1.00 97.50 350 LYS A C 1
ATOM 2708 O O . LYS A 1 350 ? 2.203 -4.801 -5.690 1.00 97.50 350 LYS A O 1
ATOM 2713 N N . ARG A 1 351 ? 1.976 -5.638 -7.769 1.00 97.06 351 ARG A N 1
ATOM 2714 C CA . ARG A 1 351 ? 3.376 -5.500 -8.183 1.00 97.06 351 ARG A CA 1
ATOM 2715 C C . ARG A 1 351 ? 3.487 -4.625 -9.419 1.00 97.06 351 ARG A C 1
ATOM 2717 O O . ARG A 1 351 ? 2.628 -4.699 -10.303 1.00 97.06 351 ARG A O 1
ATOM 2724 N N . THR A 1 352 ? 4.515 -3.795 -9.440 1.00 96.25 352 THR A N 1
ATOM 2725 C CA . THR A 1 352 ? 4.938 -3.014 -10.602 1.00 96.25 352 THR A CA 1
ATOM 2726 C C . THR A 1 352 ? 5.907 -3.823 -11.459 1.00 96.25 352 THR A C 1
ATOM 2728 O O . THR A 1 352 ? 6.383 -4.890 -11.063 1.00 96.25 352 THR A O 1
ATOM 2731 N N . GLU A 1 353 ? 6.171 -3.327 -12.661 1.00 92.44 353 GLU A N 1
ATOM 2732 C CA . GLU A 1 353 ? 7.073 -3.911 -13.654 1.00 92.44 353 GLU A CA 1
ATOM 2733 C C . GLU A 1 353 ? 8.502 -4.125 -13.135 1.00 92.44 353 GLU A C 1
ATOM 2735 O O . GLU A 1 353 ? 9.139 -5.113 -13.488 1.00 92.44 353 GLU A O 1
ATOM 2740 N N . ASP A 1 354 ? 8.978 -3.263 -12.237 1.00 92.81 354 ASP A N 1
ATOM 2741 C CA . ASP A 1 354 ? 10.293 -3.351 -11.587 1.00 92.81 354 ASP A CA 1
ATOM 2742 C C . ASP A 1 354 ? 10.354 -4.352 -10.422 1.00 92.81 354 ASP A C 1
ATOM 2744 O O . ASP A 1 354 ? 11.396 -4.520 -9.783 1.00 92.81 354 ASP A O 1
ATOM 2748 N N . GLY A 1 355 ? 9.240 -5.035 -10.150 1.00 95.38 355 GLY A N 1
ATOM 2749 C CA . GLY A 1 355 ? 9.110 -6.017 -9.084 1.00 95.38 355 GLY A CA 1
ATOM 2750 C C . GLY A 1 355 ? 8.823 -5.424 -7.708 1.00 95.38 355 GLY A C 1
ATOM 2751 O O . GLY A 1 355 ? 8.676 -6.198 -6.757 1.00 95.38 355 GLY A O 1
ATOM 2752 N N . ALA A 1 356 ? 8.704 -4.096 -7.574 1.00 96.94 356 ALA A N 1
ATOM 2753 C CA . ALA A 1 356 ? 8.273 -3.498 -6.319 1.00 96.94 356 ALA A CA 1
ATOM 2754 C C . ALA A 1 356 ? 6.822 -3.907 -6.010 1.00 96.94 356 ALA A C 1
ATOM 2756 O O . ALA A 1 356 ? 5.942 -3.929 -6.874 1.00 96.94 356 ALA A O 1
ATOM 2757 N N . ARG A 1 357 ? 6.572 -4.295 -4.760 1.00 98.06 357 ARG A N 1
ATOM 2758 C CA . ARG A 1 357 ? 5.275 -4.778 -4.284 1.00 98.06 357 ARG A CA 1
ATOM 2759 C C . ARG A 1 357 ? 4.695 -3.785 -3.293 1.00 98.06 357 ARG A C 1
ATOM 2761 O O . ARG A 1 357 ? 5.342 -3.424 -2.314 1.00 98.06 357 ARG A O 1
ATOM 2768 N N . PHE A 1 358 ? 3.467 -3.375 -3.558 1.00 98.44 358 PHE A N 1
ATOM 2769 C CA . PHE A 1 358 ? 2.731 -2.375 -2.805 1.00 98.44 358 PHE A CA 1
ATOM 2770 C C . PHE A 1 358 ? 1.549 -3.070 -2.150 1.00 98.44 358 PHE A C 1
ATOM 2772 O O . PHE A 1 358 ? 0.770 -3.738 -2.841 1.00 98.44 358 PHE A O 1
ATOM 2779 N N . ARG A 1 359 ? 1.433 -2.949 -0.825 1.00 98.38 359 ARG A N 1
ATOM 2780 C CA . ARG A 1 359 ? 0.346 -3.583 -0.081 1.00 98.38 359 ARG A CA 1
ATOM 2781 C C . ARG A 1 359 ? -0.368 -2.613 0.837 1.00 98.38 359 ARG A C 1
ATOM 2783 O O . ARG A 1 359 ? 0.259 -1.755 1.457 1.00 98.38 359 ARG A O 1
ATOM 2790 N N . VAL A 1 360 ? -1.676 -2.791 0.937 1.00 98.00 360 VAL A N 1
ATOM 2791 C CA . VAL A 1 360 ? -2.535 -2.104 1.896 1.00 98.00 360 VAL A CA 1
ATOM 2792 C C . VAL A 1 360 ? -3.165 -3.162 2.785 1.00 98.00 360 VAL A C 1
ATOM 2794 O O . VAL A 1 360 ? -3.736 -4.133 2.289 1.00 98.00 360 VAL A O 1
ATOM 2797 N N . TYR A 1 361 ? -3.034 -2.983 4.092 1.00 97.31 361 TYR A N 1
ATOM 2798 C CA . TYR A 1 361 ? -3.653 -3.828 5.102 1.00 97.31 361 TYR A CA 1
ATOM 2799 C C . TYR A 1 361 ? -4.679 -3.013 5.871 1.00 97.31 361 TYR A C 1
ATOM 2801 O O . TYR A 1 361 ? -4.393 -1.889 6.283 1.00 97.31 361 TYR A O 1
ATOM 2809 N N . GLU A 1 362 ? -5.841 -3.604 6.101 1.00 95.31 362 GLU A N 1
ATOM 2810 C CA . GLU A 1 362 ? -6.871 -3.055 6.976 1.00 95.31 362 GLU A CA 1
ATOM 2811 C C . GLU A 1 362 ? -6.789 -3.778 8.317 1.00 95.31 362 GLU A C 1
ATOM 2813 O O . GLU A 1 362 ? -7.019 -4.984 8.417 1.00 95.31 362 GLU A O 1
ATOM 2818 N N . VAL A 1 363 ? -6.384 -3.041 9.348 1.00 93.75 363 VAL A N 1
ATOM 2819 C CA . VAL A 1 363 ? -6.232 -3.532 10.716 1.00 93.75 363 VAL A CA 1
ATOM 2820 C C . VAL A 1 363 ? -7.181 -2.715 11.579 1.00 93.75 363 VAL A C 1
ATOM 2822 O O . VAL A 1 363 ? -6.840 -1.619 12.018 1.00 93.75 363 VAL A O 1
ATOM 2825 N N . GLY A 1 364 ? -8.396 -3.228 11.779 1.00 89.12 364 GLY A N 1
ATOM 2826 C CA . GLY A 1 364 ? -9.467 -2.471 12.425 1.00 89.12 364 GLY A CA 1
ATOM 2827 C C . GLY A 1 364 ? -9.835 -1.242 11.595 1.00 89.12 364 GLY A C 1
ATOM 2828 O O . GLY A 1 364 ? -10.190 -1.375 10.429 1.00 89.12 364 GLY A O 1
ATOM 2829 N N . SER A 1 365 ? -9.725 -0.058 12.188 1.00 89.69 365 SER A N 1
ATOM 2830 C CA . SER A 1 365 ? -9.948 1.226 11.508 1.00 89.69 365 SER A CA 1
ATOM 2831 C C . SER A 1 365 ? -8.657 1.872 10.990 1.00 89.69 365 SER A C 1
ATOM 2833 O O . SER A 1 365 ? -8.664 2.990 10.471 1.00 89.69 365 SER A O 1
ATOM 2835 N N . LEU A 1 366 ? -7.524 1.173 11.115 1.00 94.31 366 LEU A N 1
ATOM 2836 C CA . LEU A 1 366 ? -6.268 1.606 10.529 1.00 94.31 366 LEU A CA 1
ATOM 2837 C C . LEU A 1 366 ? -6.036 0.971 9.169 1.00 94.31 366 LEU A C 1
ATOM 2839 O O . LEU A 1 366 ? -6.176 -0.236 8.979 1.00 94.31 366 LEU A O 1
ATOM 2843 N N . GLN A 1 367 ? -5.540 1.792 8.257 1.00 96.12 367 GLN A N 1
ATOM 2844 C CA . GLN A 1 367 ? -4.963 1.354 7.007 1.00 96.12 367 GLN A CA 1
ATOM 2845 C C . GLN A 1 367 ? -3.436 1.450 7.097 1.00 96.12 367 GLN A C 1
ATOM 2847 O O . GLN A 1 367 ? -2.870 2.526 7.292 1.00 96.12 367 GLN A O 1
ATOM 2852 N N . VAL A 1 368 ? -2.752 0.320 6.935 1.00 97.31 368 VAL A N 1
ATOM 2853 C CA . VAL A 1 368 ? -1.288 0.234 6.957 1.00 97.31 368 VAL A CA 1
ATOM 2854 C C . VAL A 1 368 ? -0.788 0.006 5.540 1.00 97.31 368 VAL A C 1
ATOM 2856 O O . VAL A 1 368 ? -1.164 -0.975 4.897 1.00 97.31 368 VAL A O 1
ATOM 2859 N N . ARG A 1 369 ? 0.074 0.896 5.045 1.00 98.25 369 ARG A N 1
ATOM 2860 C CA . ARG A 1 369 ? 0.661 0.782 3.706 1.00 98.25 369 ARG A CA 1
ATOM 2861 C C . ARG A 1 369 ? 2.110 0.341 3.789 1.00 98.25 369 ARG A C 1
ATOM 2863 O O . ARG A 1 369 ? 2.919 0.935 4.512 1.00 98.25 369 ARG A O 1
ATOM 2870 N N . THR A 1 370 ? 2.444 -0.693 3.027 1.00 98.56 370 THR A N 1
ATOM 2871 C CA . THR A 1 370 ? 3.795 -1.246 2.961 1.00 98.56 370 THR A CA 1
ATOM 2872 C C . THR A 1 370 ? 4.316 -1.259 1.535 1.00 98.56 370 THR A C 1
ATOM 2874 O O . THR A 1 370 ? 3.565 -1.374 0.563 1.00 98.56 370 THR A O 1
ATOM 2877 N N . ILE A 1 371 ? 5.635 -1.127 1.425 1.00 98.50 371 ILE A N 1
ATOM 2878 C CA . ILE A 1 371 ? 6.359 -1.210 0.162 1.00 98.50 371 ILE A CA 1
ATOM 2879 C C . ILE A 1 371 ? 7.482 -2.219 0.353 1.00 98.50 371 ILE A C 1
ATOM 2881 O O . ILE A 1 371 ? 8.254 -2.140 1.312 1.00 98.50 371 ILE A O 1
ATOM 2885 N N . GLN A 1 372 ? 7.569 -3.168 -0.567 1.00 97.94 372 GLN A N 1
ATOM 2886 C CA . GLN A 1 372 ? 8.646 -4.139 -0.647 1.00 97.94 372 GLN A CA 1
ATOM 2887 C C . GLN A 1 372 ? 9.364 -3.953 -1.980 1.00 97.94 372 GLN A C 1
ATOM 2889 O O . GLN A 1 372 ? 8.803 -4.238 -3.036 1.00 97.94 372 GLN A O 1
ATOM 2894 N N . GLN A 1 373 ? 10.607 -3.478 -1.924 1.00 95.88 373 GLN A N 1
ATOM 2895 C CA . GLN A 1 373 ? 11.473 -3.422 -3.102 1.00 95.88 373 GLN A CA 1
ATOM 2896 C C . GLN A 1 373 ? 11.860 -4.841 -3.539 1.00 95.88 373 GLN A C 1
ATOM 2898 O O . GLN A 1 373 ? 11.830 -5.772 -2.729 1.00 95.88 373 GLN A O 1
ATOM 2903 N N . HIS A 1 374 ? 12.228 -5.023 -4.809 1.00 89.94 374 HIS A N 1
ATOM 2904 C CA . HIS A 1 374 ? 12.650 -6.332 -5.309 1.00 89.94 374 HIS A CA 1
ATOM 2905 C C . HIS A 1 374 ? 13.799 -6.913 -4.469 1.00 89.94 374 HIS A C 1
ATOM 2907 O O . HIS A 1 374 ? 14.803 -6.246 -4.230 1.00 89.94 374 HIS A O 1
ATOM 2913 N N . GLY A 1 375 ? 13.628 -8.152 -3.996 1.00 87.56 375 GLY A N 1
ATOM 2914 C CA . GLY A 1 375 ? 14.598 -8.834 -3.131 1.00 87.56 375 GLY A CA 1
ATOM 2915 C C . GLY A 1 375 ? 14.761 -8.218 -1.735 1.00 87.56 375 GLY A C 1
ATOM 2916 O O . GLY A 1 375 ? 15.532 -8.736 -0.935 1.00 87.56 375 GLY A O 1
ATOM 2917 N N . GLY A 1 376 ? 14.045 -7.132 -1.431 1.00 93.38 376 GLY A N 1
ATOM 2918 C CA . GLY A 1 376 ? 14.091 -6.438 -0.153 1.00 93.38 376 GLY A CA 1
ATOM 2919 C C . GLY A 1 376 ? 13.062 -6.953 0.849 1.00 93.38 376 GLY A C 1
ATOM 2920 O O . GLY A 1 376 ? 12.116 -7.676 0.518 1.00 93.38 376 GLY A O 1
ATOM 2921 N N . GLU A 1 377 ? 13.234 -6.534 2.099 1.00 96.31 377 GLU A N 1
ATOM 2922 C CA . GLU A 1 377 ? 12.228 -6.734 3.137 1.00 96.31 377 GLU A CA 1
ATOM 2923 C C . GLU A 1 377 ? 11.004 -5.844 2.890 1.00 96.31 377 GLU A C 1
ATOM 2925 O O . GLU A 1 377 ? 11.089 -4.753 2.321 1.00 96.31 377 GLU A O 1
ATOM 2930 N N . GLU A 1 378 ? 9.843 -6.314 3.331 1.00 97.81 378 GLU A N 1
ATOM 2931 C CA . GLU A 1 378 ? 8.641 -5.494 3.377 1.00 97.81 378 GLU A CA 1
ATOM 2932 C C . GLU A 1 378 ? 8.762 -4.443 4.485 1.00 97.81 378 GLU A C 1
ATOM 2934 O O . GLU A 1 378 ? 8.978 -4.768 5.655 1.00 97.81 378 GLU A O 1
ATOM 2939 N N . VAL A 1 379 ? 8.607 -3.171 4.114 1.00 97.81 379 VAL A N 1
ATOM 2940 C CA . VAL A 1 379 ? 8.740 -2.041 5.035 1.00 97.81 379 VAL A CA 1
ATOM 2941 C C . VAL A 1 379 ? 7.405 -1.316 5.141 1.00 97.81 379 VAL A C 1
ATOM 2943 O O . VAL A 1 379 ? 6.805 -0.956 4.128 1.00 97.81 379 VAL A O 1
ATOM 2946 N N . ILE A 1 380 ? 6.948 -1.075 6.373 1.00 98.00 380 ILE A N 1
ATOM 2947 C CA . ILE A 1 380 ? 5.802 -0.199 6.643 1.00 98.00 380 ILE A CA 1
ATOM 2948 C C . ILE A 1 380 ? 6.218 1.243 6.360 1.00 98.00 380 ILE A C 1
ATOM 2950 O O . ILE A 1 380 ? 7.252 1.696 6.851 1.00 98.00 380 ILE A O 1
ATOM 2954 N N . ARG A 1 381 ? 5.431 1.946 5.545 1.00 98.06 381 ARG A N 1
ATOM 2955 C CA . ARG A 1 381 ? 5.781 3.273 5.024 1.00 98.06 381 ARG A CA 1
ATOM 2956 C C . ARG A 1 381 ? 4.735 4.345 5.310 1.00 98.06 381 ARG A C 1
ATOM 2958 O O . ARG A 1 381 ? 5.108 5.509 5.365 1.00 98.06 381 ARG A O 1
ATOM 2965 N N . ALA A 1 382 ? 3.472 3.977 5.533 1.00 97.75 382 ALA A N 1
ATOM 2966 C CA . ALA A 1 382 ? 2.436 4.912 5.974 1.00 97.75 382 ALA A CA 1
ATOM 2967 C C . ALA A 1 382 ? 1.374 4.221 6.842 1.00 97.75 382 ALA A C 1
ATOM 2969 O O . ALA A 1 382 ? 1.110 3.025 6.692 1.00 97.75 382 ALA A O 1
ATOM 2970 N N . PHE A 1 383 ? 0.764 5.009 7.725 1.00 96.44 383 PHE A N 1
ATOM 2971 C CA . PHE A 1 383 ? -0.424 4.654 8.493 1.00 96.44 383 PHE A CA 1
ATOM 2972 C C . PHE A 1 383 ? -1.499 5.695 8.223 1.00 96.44 383 PHE A C 1
ATOM 2974 O O . PHE A 1 383 ? -1.209 6.893 8.219 1.00 96.44 383 PHE A O 1
ATOM 2981 N N . PHE A 1 384 ? -2.731 5.236 8.062 1.00 95.75 384 PHE A N 1
ATOM 2982 C CA . PHE A 1 384 ? -3.908 6.083 7.982 1.00 95.75 384 PHE A CA 1
ATOM 2983 C C . PHE A 1 384 ? -4.984 5.563 8.921 1.00 95.75 384 PHE A C 1
ATOM 2985 O O . PHE A 1 384 ? -5.020 4.373 9.228 1.00 95.75 384 PHE A O 1
ATOM 2992 N N . SER A 1 385 ? -5.860 6.457 9.352 1.00 93.38 385 SER A N 1
ATOM 2993 C CA . SER A 1 385 ? -7.102 6.130 10.042 1.00 93.38 385 SER A CA 1
ATOM 2994 C C . SER A 1 385 ? -8.287 6.421 9.126 1.00 93.38 385 SER A C 1
ATOM 2996 O O . SER A 1 385 ? -8.263 7.400 8.378 1.00 93.38 385 SER A O 1
ATOM 2998 N N . THR A 1 386 ? -9.317 5.578 9.185 1.00 90.50 386 THR A N 1
ATOM 2999 C CA . THR A 1 386 ? -10.610 5.825 8.530 1.00 90.50 386 THR A CA 1
ATOM 3000 C C . THR A 1 386 ? -11.503 6.785 9.315 1.00 90.50 386 THR A C 1
ATOM 3002 O O . THR A 1 386 ? -12.543 7.201 8.811 1.00 90.50 386 THR A O 1
ATOM 3005 N N . HIS A 1 387 ? -11.142 7.108 10.556 1.00 86.06 387 HIS A N 1
ATOM 3006 C CA . HIS A 1 387 ? -11.866 8.054 11.388 1.00 86.06 387 HIS A CA 1
ATOM 3007 C C . HIS A 1 387 ? -11.174 9.412 11.343 1.00 86.06 387 HIS A C 1
ATOM 3009 O O . HIS A 1 387 ? -9.952 9.516 11.481 1.00 86.06 387 HIS A O 1
ATOM 3015 N N . ALA A 1 388 ? -11.971 10.469 11.182 1.00 80.88 388 ALA A N 1
ATOM 3016 C CA . ALA A 1 388 ? -11.481 11.813 11.419 1.00 80.88 388 ALA A CA 1
ATOM 3017 C C . ALA A 1 388 ? -10.889 11.877 12.818 1.00 80.88 388 ALA A C 1
ATOM 3019 O O . ALA A 1 388 ? -11.534 11.478 13.791 1.00 80.88 388 ALA A O 1
ATOM 3020 N N . LEU A 1 389 ? -9.654 12.377 12.910 1.00 72.62 389 LEU A N 1
ATOM 3021 C CA . LEU A 1 389 ? -9.177 12.931 14.164 1.00 72.62 389 LEU A CA 1
ATOM 3022 C C . LEU A 1 389 ? -10.230 13.965 14.548 1.00 72.62 389 LEU A C 1
ATOM 3024 O O . LEU A 1 389 ? -10.323 15.018 13.919 1.00 72.62 389 LEU A O 1
ATOM 3028 N N . GLN A 1 390 ? -11.058 13.646 15.542 1.00 68.44 390 GLN A N 1
ATOM 3029 C CA . GLN A 1 390 ? -11.679 14.696 16.321 1.00 68.44 390 GLN A CA 1
ATOM 3030 C C . GLN A 1 390 ? -10.489 15.465 16.870 1.00 68.44 390 GLN A C 1
ATOM 3032 O O . GLN A 1 390 ? -9.770 14.969 17.739 1.00 68.44 390 GLN A O 1
ATOM 3037 N N . GLU A 1 391 ? -10.193 16.606 16.247 1.00 63.72 391 GLU A N 1
ATOM 3038 C CA . GLU A 1 391 ? -9.261 17.568 16.795 1.00 63.72 391 GLU A CA 1
ATOM 3039 C C . GLU A 1 391 ? -9.809 17.865 18.179 1.00 63.72 391 GLU A C 1
ATOM 3041 O O . GLU A 1 391 ? -10.799 18.578 18.317 1.00 63.72 391 GLU A O 1
ATOM 3046 N N . THR A 1 392 ? -9.236 17.233 19.204 1.00 58.69 392 THR A N 1
ATOM 3047 C CA . THR A 1 392 ? -9.508 17.622 20.577 1.00 58.69 392 THR A CA 1
ATOM 3048 C C . THR A 1 392 ? -9.123 19.093 20.610 1.00 58.69 392 THR A C 1
ATOM 3050 O O . THR A 1 392 ? -7.930 19.367 20.405 1.00 58.69 392 THR A O 1
ATOM 3053 N N . PRO A 1 393 ? -10.084 20.030 20.749 1.00 63.34 393 PRO A N 1
ATOM 3054 C CA . PRO A 1 393 ? -9.763 21.445 20.799 1.00 63.34 393 PRO A CA 1
ATOM 3055 C C . PRO A 1 393 ? -8.648 21.590 21.825 1.00 63.34 393 PRO A C 1
ATOM 3057 O O . PRO A 1 393 ? -8.746 21.006 22.908 1.00 63.34 393 PRO A O 1
ATOM 3060 N N . ALA A 1 394 ? -7.541 22.215 21.399 1.00 61.00 394 ALA A N 1
ATOM 3061 C CA . ALA A 1 394 ? -6.293 22.294 22.152 1.00 61.00 394 ALA A CA 1
ATOM 3062 C C . ALA A 1 394 ? -6.628 22.481 23.627 1.00 61.00 394 ALA A C 1
ATOM 3064 O O . ALA A 1 394 ? -7.292 23.465 23.924 1.00 61.00 394 ALA A O 1
ATOM 3065 N N . GLN A 1 395 ? -6.264 21.492 24.459 1.00 52.41 395 GLN A N 1
ATOM 3066 C CA . GLN A 1 395 ? -6.693 21.333 25.851 1.00 52.41 395 GLN A CA 1
ATOM 3067 C C . GLN A 1 395 ? -6.783 22.679 26.581 1.00 52.41 395 GLN A C 1
ATOM 3069 O O . GLN A 1 395 ? -5.836 23.099 27.240 1.00 52.41 395 GLN A O 1
ATOM 3074 N N . ASP A 1 396 ? -7.928 23.344 26.485 1.00 53.50 396 ASP A N 1
ATOM 3075 C CA . ASP A 1 396 ? -8.354 24.273 27.509 1.00 53.50 396 ASP A CA 1
ATOM 3076 C C . ASP A 1 396 ? -8.750 23.349 28.654 1.00 53.50 396 ASP A C 1
ATOM 3078 O O . ASP A 1 396 ? -9.544 22.432 28.447 1.00 53.50 396 ASP A O 1
ATOM 3082 N N . GLU A 1 397 ? -8.126 23.495 29.821 1.00 61.44 397 GLU A N 1
ATOM 3083 C CA . GLU A 1 397 ? -8.163 22.513 30.922 1.00 61.44 397 GLU A CA 1
ATOM 3084 C C . GLU A 1 397 ? -9.567 22.212 31.499 1.00 61.44 397 GLU A C 1
ATOM 3086 O O . GLU A 1 397 ? -9.681 21.495 32.490 1.00 61.44 397 GLU A O 1
ATOM 3091 N N . ASP A 1 398 ? -10.638 22.702 30.873 1.00 61.28 398 ASP A N 1
ATOM 3092 C CA . ASP A 1 398 ? -12.006 22.674 31.380 1.00 61.28 398 ASP A CA 1
ATOM 3093 C C . ASP A 1 398 ? -13.009 21.887 30.512 1.00 61.28 398 ASP A C 1
ATOM 3095 O O . ASP A 1 398 ? -14.195 21.842 30.845 1.00 61.28 398 ASP A O 1
ATOM 3099 N N . TRP A 1 399 ? -12.586 21.208 29.432 1.00 60.84 399 TRP A N 1
ATOM 3100 C CA . TRP A 1 399 ? -13.468 20.255 28.731 1.00 60.84 399 TRP A CA 1
ATOM 3101 C C . TRP A 1 399 ? -13.583 18.937 29.516 1.00 60.84 399 TRP A C 1
ATOM 3103 O O . TRP A 1 399 ? -13.182 17.863 29.087 1.00 60.84 399 TRP A O 1
ATOM 3113 N N . SER A 1 400 ? -14.144 19.014 30.721 1.00 72.88 400 SER A N 1
ATOM 3114 C CA . SER A 1 400 ? -14.650 17.833 31.409 1.00 72.88 400 SER A CA 1
ATOM 3115 C C . SER A 1 400 ? -15.774 17.260 30.554 1.00 72.88 400 SER A C 1
ATOM 3117 O O . SER A 1 400 ? -16.833 17.887 30.456 1.00 72.88 400 SER A O 1
ATOM 3119 N N . THR A 1 401 ? -15.592 16.063 29.987 1.00 77.31 401 THR A N 1
ATOM 3120 C CA . THR A 1 401 ? -16.718 15.315 29.418 1.00 77.31 401 THR A CA 1
ATOM 3121 C C . THR A 1 401 ? -17.821 15.292 30.473 1.00 77.31 401 THR A C 1
ATOM 3123 O O . THR A 1 401 ? -17.588 14.903 31.625 1.00 77.31 401 THR A O 1
ATOM 3126 N N . SER A 1 402 ? -18.995 15.825 30.128 1.00 89.25 402 SER A N 1
ATOM 3127 C CA . SER A 1 402 ? -20.088 15.971 31.087 1.00 89.25 402 SER A CA 1
ATOM 3128 C C . SER A 1 402 ? -20.395 14.600 31.678 1.00 89.25 402 SER A C 1
ATOM 3130 O O . SER A 1 402 ? -20.642 13.635 30.956 1.00 89.25 402 SER A O 1
ATOM 3132 N N . GLU A 1 403 ? -20.379 14.491 33.008 1.00 92.50 403 GLU A N 1
ATOM 3133 C CA . GLU A 1 403 ? -20.618 13.210 33.685 1.00 92.50 403 GLU A CA 1
ATOM 3134 C C . GLU A 1 403 ? -22.011 12.643 33.376 1.00 92.50 403 GLU A C 1
ATOM 3136 O O . GLU A 1 403 ? -22.258 11.457 33.580 1.00 92.50 403 GLU A O 1
ATOM 3141 N N . ASN A 1 404 ? -22.910 13.482 32.861 1.00 94.44 404 ASN A N 1
ATOM 3142 C CA . ASN A 1 404 ? -24.259 13.107 32.469 1.00 94.44 404 ASN A CA 1
ATOM 3143 C C . ASN A 1 404 ? -24.354 12.566 31.033 1.00 94.44 404 ASN A C 1
ATOM 3145 O O . ASN A 1 404 ? -25.450 12.187 30.636 1.00 94.44 404 ASN A O 1
ATOM 3149 N N . ASN A 1 405 ? -23.259 12.524 30.266 1.00 95.06 405 ASN A N 1
ATOM 3150 C CA . ASN A 1 405 ? -23.273 11.954 28.918 1.00 95.06 405 ASN A CA 1
ATOM 3151 C C . ASN A 1 405 ? -23.650 10.471 28.978 1.00 95.06 405 ASN A C 1
ATOM 3153 O O . ASN A 1 405 ? -23.110 9.722 29.807 1.00 95.06 405 ASN A O 1
ATOM 3157 N N . LEU A 1 406 ? -24.566 10.059 28.098 1.00 95.44 406 LEU A N 1
ATOM 3158 C CA . LEU A 1 406 ? -24.995 8.670 28.005 1.00 95.44 406 LEU A CA 1
ATOM 3159 C C . LEU A 1 406 ? -23.906 7.818 27.361 1.00 95.44 406 LEU A C 1
ATOM 3161 O O . LEU A 1 406 ? -23.304 8.194 26.354 1.00 95.44 406 LEU A O 1
ATOM 3165 N N . VAL A 1 407 ? -23.664 6.651 27.950 1.00 96.00 407 VAL A N 1
ATOM 3166 C CA . VAL A 1 407 ? -22.786 5.626 27.390 1.00 96.00 407 VAL A CA 1
ATOM 3167 C C . VAL A 1 407 ? -23.619 4.775 26.442 1.00 96.00 407 VAL A C 1
ATOM 3169 O O . VAL A 1 407 ? -24.591 4.150 26.864 1.00 96.00 407 VAL A O 1
ATOM 3172 N N . VAL A 1 408 ? -23.240 4.737 25.166 1.00 96.12 408 VAL A N 1
ATOM 3173 C CA . VAL A 1 408 ? -23.944 3.975 24.122 1.00 96.12 408 VAL A CA 1
ATOM 3174 C C . VAL A 1 408 ? -23.298 2.628 23.845 1.00 96.12 408 VAL A C 1
ATOM 3176 O O . VAL A 1 408 ? -23.982 1.707 23.421 1.00 96.12 408 VAL A O 1
ATOM 3179 N N . ARG A 1 409 ? -21.996 2.469 24.095 1.00 95.94 409 ARG A N 1
ATOM 3180 C CA . ARG A 1 409 ? -21.324 1.183 23.887 1.00 95.94 409 ARG A CA 1
ATOM 3181 C C . ARG A 1 409 ? -20.207 0.973 24.888 1.00 95.94 409 ARG A C 1
ATOM 3183 O O . ARG A 1 409 ? -19.443 1.884 25.192 1.00 95.94 409 ARG A O 1
ATOM 3190 N N . VAL A 1 410 ? -20.073 -0.258 25.366 1.00 97.00 410 VAL A N 1
ATOM 3191 C CA . VAL A 1 410 ? -18.989 -0.661 26.261 1.00 97.00 410 VAL A CA 1
ATOM 3192 C C . VAL A 1 410 ? -18.288 -1.881 25.696 1.00 97.00 410 VAL A C 1
ATOM 3194 O O . VAL A 1 410 ? -18.878 -2.951 25.555 1.00 97.00 410 VAL A O 1
ATOM 3197 N N . THR A 1 411 ? -16.999 -1.740 25.398 1.00 97.12 411 THR A N 1
ATOM 3198 C CA . THR A 1 411 ? -16.198 -2.809 24.797 1.00 97.12 411 THR A CA 1
ATOM 3199 C C . THR A 1 411 ? -14.997 -3.138 25.667 1.00 97.12 411 THR A C 1
ATOM 3201 O O . THR A 1 411 ? -14.190 -2.272 25.997 1.00 97.12 411 THR A O 1
ATOM 3204 N N . GLN A 1 412 ? -14.862 -4.410 26.041 1.00 97.31 412 GLN A N 1
ATOM 3205 C CA . GLN A 1 412 ? -13.686 -4.916 26.737 1.00 97.31 412 GLN A CA 1
ATOM 3206 C C . GLN A 1 412 ? -12.677 -5.467 25.729 1.00 97.31 412 GLN A C 1
ATOM 3208 O O . GLN A 1 412 ? -12.9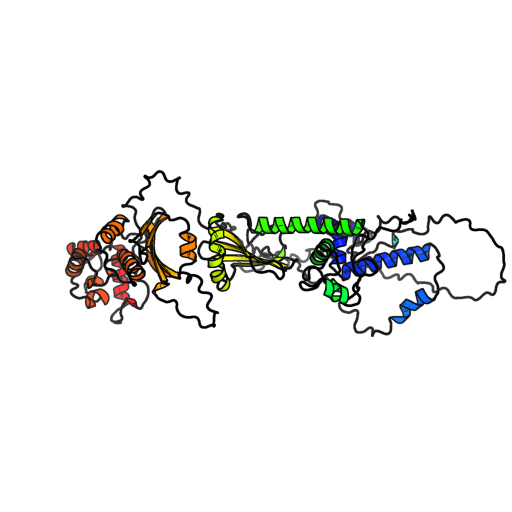90 -6.318 24.891 1.00 97.31 412 GLN A O 1
ATOM 3213 N N . TYR A 1 413 ? -11.437 -5.025 25.888 1.00 97.00 413 TYR A N 1
ATOM 3214 C CA . TYR A 1 413 ? -10.302 -5.422 25.077 1.00 97.00 413 TYR A CA 1
ATOM 3215 C C . TYR A 1 413 ? -9.267 -6.165 25.916 1.00 97.00 413 TYR A C 1
ATOM 3217 O O . TYR A 1 413 ? -9.111 -5.925 27.118 1.00 97.00 413 TYR A O 1
ATOM 3225 N N . VAL A 1 414 ? -8.525 -7.051 25.255 1.00 95.94 414 VAL A N 1
ATOM 3226 C CA . VAL A 1 414 ? -7.304 -7.655 25.777 1.00 95.94 414 VAL A CA 1
ATOM 3227 C C . VAL A 1 414 ? -6.162 -7.456 24.787 1.00 95.94 414 VAL A C 1
ATOM 3229 O O . VAL A 1 414 ? -6.253 -7.837 23.621 1.00 95.94 414 VAL A O 1
ATOM 3232 N N . GLU A 1 415 ? -5.068 -6.876 25.263 1.00 93.56 415 GLU A N 1
ATOM 3233 C CA . GLU A 1 415 ? -3.816 -6.746 24.522 1.00 93.56 415 GLU A CA 1
ATOM 3234 C C . GLU A 1 415 ? -2.750 -7.657 25.139 1.00 93.56 415 GLU A C 1
ATOM 3236 O O . GLU A 1 415 ? -2.743 -7.912 26.349 1.00 93.56 415 GLU A O 1
ATOM 3241 N N . THR A 1 416 ? -1.840 -8.156 24.306 1.00 91.19 416 THR A N 1
ATOM 3242 C CA . THR A 1 416 ? -0.659 -8.878 24.788 1.00 91.19 416 THR A CA 1
ATOM 3243 C C . THR A 1 416 ? 0.485 -7.881 24.907 1.00 91.19 416 THR A C 1
ATOM 3245 O O . THR A 1 416 ? 0.856 -7.232 23.933 1.00 91.19 416 THR A O 1
ATOM 3248 N N . LEU A 1 417 ? 1.044 -7.740 26.104 1.00 87.75 417 LEU A N 1
ATOM 3249 C CA . LEU A 1 417 ? 2.268 -6.989 26.326 1.00 87.75 417 LEU A CA 1
ATOM 3250 C C . LEU A 1 417 ? 3.425 -7.777 25.716 1.00 87.75 417 LEU A C 1
ATOM 3252 O O . LEU A 1 417 ? 3.695 -8.908 26.128 1.00 87.75 417 LEU A O 1
ATOM 3256 N N . GLU A 1 418 ? 4.103 -7.158 24.750 1.00 78.81 418 GLU A N 1
ATOM 3257 C CA . GLU A 1 418 ? 5.382 -7.633 24.226 1.00 78.81 418 GLU A CA 1
ATOM 3258 C C . GLU A 1 418 ? 6.300 -7.995 25.407 1.00 78.81 418 GLU A C 1
ATOM 3260 O O . GLU A 1 418 ? 6.585 -7.131 26.248 1.00 78.81 418 GLU A O 1
ATOM 3265 N N 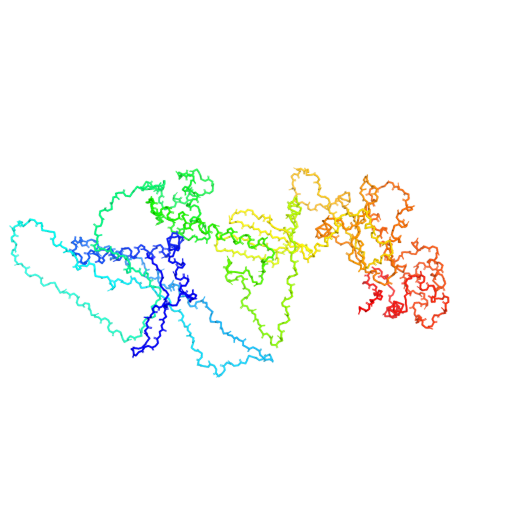. PRO A 1 419 ? 6.741 -9.262 25.535 1.00 68.25 419 PRO A N 1
ATOM 3266 C CA . PRO A 1 419 ? 7.695 -9.618 26.568 1.00 68.25 419 PRO A CA 1
ATOM 3267 C C . PRO A 1 419 ? 8.961 -8.801 26.326 1.00 68.25 419 PRO A C 1
ATOM 3269 O O . PRO A 1 419 ? 9.566 -8.919 25.263 1.00 68.25 419 PRO A O 1
ATOM 3272 N N . ALA A 1 420 ? 9.344 -7.968 27.301 1.00 66.06 420 ALA A N 1
ATOM 3273 C CA . ALA A 1 420 ? 10.552 -7.149 27.245 1.00 66.06 420 ALA A CA 1
ATOM 3274 C C . ALA A 1 420 ? 11.709 -8.005 26.715 1.00 66.06 420 ALA A C 1
ATOM 3276 O O . ALA A 1 420 ? 12.089 -8.975 27.374 1.00 66.06 420 ALA A O 1
ATOM 3277 N N . ALA A 1 421 ? 12.156 -7.678 25.496 1.00 57.81 421 ALA A N 1
ATOM 3278 C CA . ALA A 1 421 ? 12.914 -8.518 24.573 1.00 57.81 421 ALA A CA 1
ATOM 3279 C C . ALA A 1 421 ? 13.964 -9.399 25.261 1.00 57.81 421 ALA A C 1
ATOM 3281 O O . ALA A 1 421 ? 15.152 -9.081 25.327 1.00 57.81 421 ALA A O 1
ATOM 3282 N N . THR A 1 422 ? 13.536 -10.551 25.764 1.00 59.25 422 THR A N 1
ATOM 3283 C CA . THR A 1 422 ? 14.453 -11.575 26.229 1.00 59.25 422 THR A CA 1
ATOM 3284 C C . THR A 1 422 ? 14.783 -12.344 24.967 1.00 59.25 422 THR A C 1
ATOM 3286 O O . THR A 1 422 ? 13.939 -13.074 24.457 1.00 59.25 422 THR A O 1
ATOM 3289 N N . LYS A 1 423 ? 15.984 -12.116 24.417 1.00 61.56 423 LYS A N 1
ATOM 3290 C CA . LYS A 1 423 ? 16.528 -12.735 23.190 1.00 61.56 423 LYS A CA 1
ATOM 3291 C C . LYS A 1 423 ? 16.716 -14.264 23.310 1.00 61.56 423 LYS A C 1
ATOM 3293 O O . LYS A 1 423 ? 17.688 -14.820 22.807 1.00 61.56 423 LYS A O 1
ATOM 3298 N N . ALA A 1 424 ? 15.838 -14.955 24.029 1.00 59.62 424 ALA A N 1
ATOM 3299 C CA . ALA A 1 424 ? 15.841 -16.396 24.145 1.00 59.62 424 ALA A CA 1
ATOM 3300 C C . ALA A 1 424 ? 15.281 -16.973 22.842 1.00 59.62 424 ALA A C 1
ATOM 3302 O O . ALA A 1 424 ? 14.098 -16.836 22.541 1.00 59.62 424 ALA A O 1
ATOM 3303 N N . VAL A 1 425 ? 16.197 -17.562 22.076 1.00 55.69 425 VAL A N 1
ATOM 3304 C CA . VAL A 1 425 ? 16.015 -18.262 20.803 1.00 55.69 425 VAL A CA 1
ATOM 3305 C C . VAL A 1 425 ? 14.650 -18.950 20.730 1.00 55.69 425 VAL A C 1
ATOM 3307 O O . VAL A 1 425 ? 14.357 -19.881 21.485 1.00 55.69 425 VAL A O 1
ATOM 3310 N N . ALA A 1 426 ? 13.821 -18.447 19.814 1.00 51.22 426 ALA A N 1
ATOM 3311 C CA . ALA A 1 426 ? 12.494 -18.944 19.507 1.00 51.22 426 ALA A CA 1
ATOM 3312 C C . ALA A 1 426 ? 12.586 -20.399 19.033 1.00 51.22 426 ALA A C 1
ATOM 3314 O O . ALA A 1 426 ? 12.883 -20.679 17.877 1.00 51.22 426 ALA A O 1
ATOM 3315 N N . THR A 1 427 ? 12.347 -21.338 19.945 1.00 65.00 427 THR A N 1
ATOM 3316 C CA . THR A 1 427 ? 11.955 -22.693 19.565 1.00 65.00 427 THR A CA 1
ATOM 3317 C C . THR A 1 427 ? 10.433 -22.735 19.523 1.00 65.00 427 THR A C 1
ATOM 3319 O O . THR A 1 427 ? 9.729 -22.364 20.462 1.00 65.00 427 THR A O 1
ATOM 3322 N N . GLU A 1 428 ? 9.956 -23.119 18.352 1.00 58.59 428 GLU A N 1
ATOM 3323 C CA . GLU A 1 428 ? 8.662 -22.867 17.729 1.00 58.59 428 GLU A CA 1
ATOM 3324 C C . GLU A 1 428 ? 7.517 -23.685 18.347 1.00 58.59 428 GLU A C 1
ATOM 3326 O O . GLU A 1 428 ? 6.905 -24.554 17.732 1.00 58.59 428 GLU A O 1
ATOM 3331 N N . ARG A 1 429 ? 7.216 -23.431 19.621 1.00 66.56 429 ARG A N 1
ATOM 3332 C CA . ARG A 1 429 ? 5.935 -23.824 20.213 1.00 66.56 429 ARG A CA 1
ATOM 3333 C C . ARG A 1 429 ? 5.246 -22.574 20.711 1.00 66.56 429 ARG A C 1
ATOM 3335 O O . ARG A 1 429 ? 5.725 -21.952 21.655 1.00 66.56 429 ARG A O 1
ATOM 3342 N N . VAL A 1 430 ? 4.119 -22.244 20.078 1.00 67.81 430 VAL A N 1
ATOM 3343 C CA . VAL A 1 430 ? 3.201 -21.164 20.463 1.00 67.81 430 VAL A CA 1
ATOM 3344 C C . VAL A 1 430 ? 2.787 -21.382 21.919 1.00 67.81 430 VAL A C 1
ATOM 3346 O O . VAL A 1 430 ? 1.843 -22.109 22.229 1.00 67.81 430 VAL A O 1
ATOM 3349 N N . ARG A 1 431 ? 3.554 -20.815 22.851 1.00 79.38 431 ARG A N 1
ATOM 3350 C CA . ARG A 1 431 ? 3.198 -20.818 24.264 1.00 79.38 431 ARG A CA 1
ATOM 3351 C C . ARG A 1 431 ? 2.096 -19.791 24.433 1.00 79.38 431 ARG A C 1
ATOM 3353 O O . ARG A 1 431 ? 2.267 -18.630 24.075 1.00 79.38 431 ARG A O 1
ATOM 3360 N N . ARG A 1 432 ? 0.968 -20.232 24.990 1.00 81.75 432 ARG A N 1
ATOM 3361 C CA . ARG A 1 432 ? -0.100 -19.337 25.435 1.00 81.75 432 ARG A CA 1
ATOM 3362 C C . ARG A 1 432 ? 0.533 -18.260 26.335 1.00 81.75 432 ARG A C 1
ATOM 3364 O O . ARG A 1 432 ? 1.246 -18.650 27.266 1.00 81.75 432 ARG A O 1
ATOM 3371 N N . PRO A 1 433 ? 0.322 -16.958 26.063 1.00 83.31 433 PRO A N 1
ATOM 3372 C CA . PRO A 1 433 ? 0.904 -15.896 26.872 1.00 83.31 433 PRO A CA 1
ATOM 3373 C C . PRO A 1 433 ? 0.500 -16.084 28.332 1.00 83.31 433 PRO A C 1
ATOM 3375 O O . PRO A 1 433 ? -0.627 -16.494 28.636 1.00 83.31 433 PRO A O 1
ATOM 3378 N N . ALA A 1 434 ? 1.441 -15.831 29.240 1.00 86.88 434 ALA A N 1
ATOM 3379 C CA . ALA A 1 434 ? 1.152 -15.905 30.662 1.00 86.88 434 ALA A CA 1
ATOM 3380 C C . ALA A 1 434 ? 0.077 -14.856 31.002 1.00 86.88 434 ALA A C 1
ATOM 3382 O O . ALA A 1 434 ? 0.116 -13.762 30.440 1.00 86.88 434 ALA A O 1
ATOM 3383 N N . PRO A 1 435 ? -0.849 -15.114 31.944 1.00 85.81 435 PRO A N 1
ATOM 3384 C CA . PRO A 1 435 ? -1.876 -14.138 32.320 1.00 85.81 435 PRO A CA 1
ATOM 3385 C C . PRO A 1 435 ? -1.313 -12.760 32.702 1.00 85.81 435 PRO A C 1
ATOM 3387 O O . PRO A 1 435 ? -1.947 -11.745 32.456 1.00 85.81 435 PRO A O 1
ATOM 3390 N N . SER A 1 436 ? -0.088 -12.709 33.235 1.00 85.00 436 SER A N 1
ATOM 3391 C CA . SER A 1 436 ? 0.615 -11.466 33.575 1.00 85.00 436 SER A CA 1
ATOM 3392 C C . SER A 1 436 ? 1.100 -10.647 32.373 1.00 85.00 436 SER A C 1
ATOM 3394 O O . SER A 1 436 ? 1.533 -9.514 32.558 1.00 85.00 436 SER A O 1
ATOM 3396 N N . GLN A 1 437 ? 1.104 -11.228 31.174 1.00 89.44 437 GLN A N 1
ATOM 3397 C CA . GLN A 1 437 ? 1.428 -10.554 29.913 1.00 89.44 437 GLN A CA 1
ATOM 3398 C C . GLN A 1 437 ? 0.173 -10.015 29.228 1.00 89.44 437 GLN A C 1
ATOM 3400 O O . GLN A 1 437 ? 0.284 -9.307 28.238 1.00 89.44 437 GLN A O 1
ATOM 3405 N N . LEU A 1 438 ? -1.017 -10.350 29.722 1.00 92.81 438 LEU A N 1
ATOM 3406 C CA . LEU A 1 438 ? -2.260 -9.835 29.178 1.00 92.81 438 LEU A CA 1
ATOM 3407 C C . LEU A 1 438 ? -2.642 -8.560 29.917 1.00 92.81 438 LEU A C 1
ATOM 3409 O O . LEU A 1 438 ? -2.585 -8.484 31.148 1.00 92.81 438 LEU A O 1
ATOM 3413 N N . ARG A 1 439 ? -3.062 -7.556 29.160 1.00 93.88 439 ARG A N 1
ATOM 3414 C CA . ARG A 1 439 ? -3.589 -6.314 29.701 1.00 93.88 439 ARG A CA 1
ATOM 3415 C C . ARG A 1 439 ? -5.005 -6.123 29.208 1.00 93.88 439 ARG A C 1
ATOM 3417 O O . ARG A 1 439 ? -5.269 -6.148 28.013 1.00 93.88 439 ARG A O 1
ATOM 3424 N N . PHE A 1 440 ? -5.905 -5.964 30.165 1.00 95.62 440 PHE A N 1
ATOM 3425 C CA . PHE A 1 440 ? -7.315 -5.753 29.906 1.00 95.62 440 PHE A CA 1
ATOM 3426 C C . PHE A 1 440 ? -7.646 -4.287 30.132 1.00 95.62 440 PHE A C 1
ATOM 3428 O O . PHE A 1 440 ? -7.154 -3.669 31.081 1.00 95.62 440 PHE A O 1
ATOM 3435 N N . TYR A 1 441 ? -8.476 -3.747 29.256 1.00 97.06 441 TYR A N 1
ATOM 3436 C CA . TYR A 1 441 ? -9.028 -2.409 29.386 1.00 97.06 441 TYR A CA 1
ATOM 3437 C C . TYR A 1 441 ? -10.445 -2.390 28.825 1.00 97.06 441 TYR A C 1
ATOM 3439 O O . TYR A 1 441 ? -10.842 -3.278 28.068 1.00 97.06 441 TYR A O 1
ATOM 3447 N N . VAL A 1 442 ? -11.217 -1.397 29.238 1.00 97.31 442 VAL A N 1
ATOM 3448 C CA . VAL A 1 442 ? -12.576 -1.165 28.756 1.00 97.31 442 VAL A CA 1
ATOM 3449 C C . VAL A 1 442 ? -12.606 0.184 28.062 1.00 97.31 442 VAL A C 1
ATOM 3451 O O . VAL A 1 442 ? -11.995 1.135 28.545 1.00 97.31 442 VAL A O 1
ATOM 3454 N N . VAL A 1 443 ? -13.288 0.245 26.926 1.00 97.56 443 VAL A N 1
ATOM 3455 C CA . VAL A 1 443 ? -13.614 1.484 26.226 1.00 97.56 443 VAL A CA 1
ATOM 3456 C C . VAL A 1 443 ? -15.106 1.724 26.392 1.00 97.56 443 VAL A C 1
ATOM 3458 O O . VAL A 1 443 ? -15.902 0.843 26.063 1.00 97.56 443 VAL A O 1
ATOM 3461 N N . LEU A 1 444 ? -15.459 2.883 26.939 1.00 97.38 444 LEU A N 1
ATOM 3462 C CA . LEU A 1 444 ? -16.820 3.403 26.980 1.00 97.38 444 LEU A CA 1
ATOM 3463 C C . LEU A 1 444 ? -16.955 4.407 25.842 1.00 97.38 444 LEU A C 1
ATOM 3465 O O . LEU A 1 444 ? -16.156 5.334 25.766 1.00 97.38 444 LEU A O 1
ATOM 3469 N N . GLU A 1 445 ? -17.944 4.234 24.986 1.00 96.38 445 GLU A N 1
ATOM 3470 C CA . GLU A 1 445 ? -18.271 5.182 23.928 1.00 96.38 445 GLU A CA 1
ATOM 3471 C C . GLU A 1 445 ? -19.554 5.912 24.308 1.00 96.38 445 GLU A C 1
ATOM 3473 O O . GLU A 1 445 ? -20.519 5.280 24.752 1.00 96.38 445 GLU A O 1
ATOM 3478 N N . THR A 1 446 ? -19.555 7.236 24.184 1.00 96.38 446 THR A N 1
ATOM 3479 C CA . THR A 1 446 ? -20.699 8.086 24.528 1.00 96.38 446 THR A CA 1
ATOM 3480 C C . THR A 1 446 ? -21.549 8.407 23.304 1.00 96.38 446 THR A C 1
ATOM 3482 O O . THR A 1 446 ? -21.107 8.267 22.165 1.00 96.38 446 THR A O 1
ATOM 3485 N N . GLU A 1 447 ? -22.773 8.881 23.528 1.00 94.81 447 GLU A N 1
ATOM 3486 C CA . GLU A 1 447 ? -23.670 9.346 22.457 1.00 94.81 447 GLU A CA 1
ATOM 3487 C C . GLU A 1 447 ? -23.102 10.522 21.642 1.00 94.81 447 GLU A C 1
ATOM 3489 O O . GLU A 1 447 ? -23.485 10.722 20.493 1.00 94.81 447 GLU A O 1
ATOM 3494 N N . LEU A 1 448 ? -22.161 11.280 22.219 1.00 92.25 448 LEU A N 1
ATOM 3495 C CA . LEU A 1 448 ? -21.473 12.390 21.553 1.00 92.25 448 LEU A CA 1
ATOM 3496 C C . LEU A 1 448 ? -20.239 11.932 20.755 1.00 92.25 448 LEU A C 1
ATOM 3498 O O . LEU A 1 448 ? -19.570 12.752 20.128 1.00 92.25 448 LEU A O 1
ATOM 3502 N N . GLY A 1 449 ? -19.933 10.631 20.768 1.00 91.00 449 GLY A N 1
ATOM 3503 C CA . GLY A 1 449 ? -18.781 10.044 20.085 1.00 91.00 449 GLY A CA 1
ATOM 3504 C C . GLY A 1 449 ? -17.482 10.051 20.897 1.00 91.00 449 GLY A C 1
ATOM 3505 O O . GLY A 1 449 ? -16.458 9.604 20.380 1.00 91.00 449 GLY A O 1
ATOM 3506 N N . ASP A 1 450 ? -17.501 10.501 22.157 1.00 92.62 450 ASP A N 1
ATOM 3507 C CA . ASP A 1 450 ? -16.323 10.427 23.027 1.00 92.62 450 ASP A CA 1
ATOM 3508 C C . ASP A 1 450 ? -16.008 8.977 23.391 1.00 92.62 450 ASP A C 1
ATOM 3510 O O . ASP A 1 450 ? -16.897 8.156 23.612 1.00 92.62 450 ASP A O 1
ATOM 3514 N N . SER A 1 451 ? -14.722 8.673 23.526 1.00 94.06 451 SER A N 1
ATOM 3515 C CA . SER A 1 451 ? -14.208 7.374 23.941 1.00 94.06 451 SER A CA 1
ATOM 3516 C C . SER A 1 451 ? -13.413 7.489 25.239 1.00 94.06 451 SER A C 1
ATOM 3518 O O . SER A 1 451 ? -12.348 8.102 25.291 1.00 94.06 451 SER A O 1
ATOM 3520 N N . ILE A 1 452 ? -13.884 6.838 26.298 1.00 95.81 452 ILE A N 1
ATOM 3521 C CA . ILE A 1 452 ? -13.232 6.804 27.606 1.00 95.81 452 ILE A CA 1
ATOM 3522 C C . ILE A 1 452 ? -12.570 5.447 27.797 1.00 95.81 452 ILE A C 1
ATOM 3524 O O . ILE A 1 452 ? -13.219 4.406 27.737 1.00 95.81 452 ILE A O 1
ATOM 3528 N N . VAL A 1 453 ? -11.275 5.447 28.101 1.00 96.44 453 VAL A N 1
ATOM 3529 C CA . VAL A 1 453 ? -10.533 4.233 28.440 1.00 96.44 453 VAL A CA 1
ATOM 3530 C C . VAL A 1 453 ? -10.419 4.086 29.942 1.00 96.44 453 VAL A C 1
ATOM 3532 O O . VAL A 1 453 ? -9.871 4.945 30.636 1.00 96.44 453 VAL A O 1
ATOM 3535 N N . MET A 1 454 ? -10.857 2.927 30.416 1.00 96.31 454 MET A N 1
ATOM 3536 C CA . MET A 1 454 ? -10.731 2.494 31.794 1.00 96.31 454 MET A CA 1
ATOM 3537 C C . MET A 1 454 ? -9.782 1.305 31.878 1.00 96.31 454 MET A C 1
ATOM 3539 O O . MET A 1 454 ? -10.032 0.240 31.310 1.00 96.31 454 MET A O 1
ATOM 3543 N N . GLU A 1 455 ? -8.682 1.455 32.611 1.00 95.31 455 GLU A N 1
ATOM 3544 C CA . GLU A 1 455 ? -7.719 0.368 32.801 1.00 95.31 455 GLU A CA 1
ATOM 3545 C C . GLU A 1 455 ? -7.031 0.427 34.163 1.00 95.31 455 GLU A C 1
ATOM 3547 O O . GLU A 1 455 ? -6.797 1.508 34.703 1.00 95.31 455 GLU A O 1
ATOM 3552 N N . LYS A 1 456 ? -6.633 -0.739 34.682 1.00 93.25 456 LYS A N 1
ATOM 3553 C CA . LYS A 1 456 ? -5.797 -0.863 35.880 1.00 93.25 456 LYS A CA 1
ATOM 3554 C C . LYS A 1 456 ? -4.495 -1.572 35.523 1.00 93.25 456 LYS A C 1
ATOM 3556 O O . LYS A 1 456 ? -4.518 -2.702 35.030 1.00 93.25 456 LYS A O 1
ATOM 3561 N N . ARG A 1 457 ? -3.353 -0.913 35.740 1.00 90.31 457 ARG A N 1
ATOM 3562 C CA . ARG A 1 457 ? -2.023 -1.514 35.517 1.00 90.31 457 ARG A CA 1
ATOM 3563 C C . ARG A 1 457 ? -1.521 -2.150 36.812 1.00 90.31 457 ARG A C 1
ATOM 3565 O O . ARG A 1 457 ? -1.938 -1.749 37.888 1.00 90.31 457 ARG A O 1
ATOM 3572 N N . ARG A 1 458 ? -0.613 -3.126 36.706 1.00 83.50 458 ARG A N 1
ATOM 3573 C CA . ARG A 1 458 ? -0.144 -3.958 37.834 1.00 83.50 458 ARG A CA 1
ATOM 3574 C C . ARG A 1 458 ? 0.308 -3.157 39.061 1.00 83.50 458 ARG A C 1
ATOM 3576 O O . ARG A 1 458 ? 0.039 -3.581 40.175 1.00 83.50 458 ARG A O 1
ATOM 3583 N N . ASP A 1 459 ? 0.930 -2.005 38.827 1.00 81.12 459 ASP A N 1
ATOM 3584 C CA . ASP A 1 459 ? 1.513 -1.158 39.871 1.00 81.12 459 ASP A CA 1
ATOM 3585 C C . ASP A 1 459 ? 0.926 0.266 39.862 1.00 81.12 459 ASP A C 1
ATOM 3587 O O . ASP A 1 459 ? 1.533 1.194 40.392 1.00 81.12 459 ASP A O 1
ATOM 3591 N N . GLN A 1 460 ? -0.224 0.477 39.208 1.00 82.69 460 GLN A N 1
ATOM 3592 C CA . GLN A 1 460 ? -0.851 1.798 39.110 1.00 82.69 460 GLN A CA 1
ATOM 3593 C C . GLN A 1 460 ? -2.320 1.741 39.514 1.00 82.69 460 GLN A C 1
ATOM 3595 O O . GLN A 1 460 ? -2.998 0.725 39.346 1.00 82.69 460 GLN A O 1
ATOM 3600 N N . ALA A 1 461 ? -2.812 2.867 40.026 1.00 88.25 461 ALA A N 1
ATOM 3601 C CA . ALA A 1 461 ? -4.230 3.058 40.268 1.00 88.25 461 ALA A CA 1
ATOM 3602 C C . ALA A 1 461 ? -5.042 2.827 38.983 1.00 88.25 461 ALA A C 1
ATOM 3604 O O . ALA A 1 461 ? -4.525 2.912 37.862 1.00 88.25 461 ALA A O 1
ATOM 3605 N N . ALA A 1 462 ? -6.328 2.534 39.169 1.00 91.25 462 ALA A N 1
ATOM 3606 C CA . ALA A 1 462 ? -7.292 2.605 38.086 1.00 91.25 462 ALA A CA 1
ATOM 3607 C C . ALA A 1 462 ? -7.159 3.967 37.390 1.00 91.25 462 ALA A C 1
ATOM 3609 O O . ALA A 1 462 ? -7.093 5.005 38.046 1.00 91.25 462 ALA A O 1
ATOM 3610 N N . SER A 1 463 ? -7.063 3.947 36.067 1.00 92.88 463 SER A N 1
ATOM 3611 C CA . SER A 1 463 ? -6.957 5.154 35.259 1.00 92.88 463 SER A CA 1
ATOM 3612 C C . SER A 1 463 ? -8.228 5.351 34.449 1.00 92.88 463 SER A C 1
ATOM 3614 O O . SER A 1 463 ? -8.787 4.391 33.915 1.00 92.88 463 SER A O 1
ATOM 3616 N N . TRP A 1 464 ? -8.648 6.610 34.387 1.00 94.12 464 TRP A N 1
ATOM 3617 C CA . TRP A 1 464 ? -9.731 7.134 33.569 1.00 94.12 464 TRP A CA 1
ATOM 3618 C C . TRP A 1 464 ? -9.096 8.092 32.567 1.00 94.12 464 TRP A C 1
ATOM 3620 O O . TRP A 1 464 ? -8.438 9.050 32.978 1.00 94.12 464 TRP A O 1
ATOM 3630 N N . ARG A 1 465 ? -9.201 7.804 31.270 1.00 94.00 465 ARG A N 1
ATOM 3631 C CA . ARG A 1 465 ? -8.630 8.654 30.217 1.00 94.00 465 ARG A CA 1
ATOM 3632 C C . ARG A 1 465 ? -9.679 8.922 29.159 1.00 94.00 465 ARG A C 1
ATOM 3634 O O . ARG A 1 465 ? -10.146 7.981 28.527 1.00 94.00 465 ARG A O 1
ATOM 3641 N N . GLU A 1 466 ? -10.009 10.187 28.972 1.00 93.56 466 GLU A N 1
ATOM 3642 C CA . GLU A 1 466 ? -10.958 10.648 27.961 1.00 93.56 466 GLU A CA 1
ATOM 3643 C C . GLU A 1 466 ? -10.200 10.882 26.652 1.00 93.56 466 GLU A C 1
ATOM 3645 O O . GLU A 1 466 ? -9.109 11.453 26.662 1.00 93.56 466 GLU A O 1
ATOM 3650 N N . ASN A 1 467 ? -10.733 10.345 25.554 1.00 91.25 467 ASN A N 1
ATOM 3651 C CA . ASN A 1 467 ? -10.203 10.429 24.194 1.00 91.25 467 ASN A CA 1
ATOM 3652 C C . ASN A 1 467 ? -8.673 10.245 24.100 1.00 91.25 467 ASN A C 1
ATOM 3654 O O . ASN A 1 467 ? -7.979 11.091 23.530 1.00 91.25 467 ASN A O 1
ATOM 3658 N N . PRO A 1 468 ? -8.089 9.169 24.676 1.00 91.94 468 PRO A N 1
ATOM 3659 C CA . PRO A 1 468 ? -6.643 9.039 24.690 1.00 91.94 468 PRO A CA 1
ATOM 3660 C C . PRO A 1 468 ? -6.107 8.895 23.267 1.00 91.94 468 PRO A C 1
ATOM 3662 O O . PRO A 1 468 ? -6.534 8.021 22.507 1.00 91.94 468 PRO A O 1
ATOM 3665 N N . ALA A 1 469 ? -5.107 9.715 22.941 1.00 84.56 469 ALA A N 1
ATOM 3666 C CA . ALA A 1 469 ? -4.388 9.619 21.681 1.00 84.56 469 ALA A CA 1
ATOM 3667 C C . ALA A 1 469 ? -3.903 8.177 21.447 1.00 84.56 469 ALA A C 1
ATOM 3669 O O . ALA A 1 469 ? -3.373 7.520 22.349 1.00 84.56 469 ALA A O 1
ATOM 3670 N N . GLY A 1 470 ? -4.118 7.673 20.234 1.00 86.19 470 GLY A N 1
ATOM 3671 C CA . GLY A 1 470 ? -3.714 6.318 19.859 1.00 86.19 470 GLY A CA 1
ATOM 3672 C C . GLY A 1 470 ? -4.676 5.193 20.269 1.00 86.19 470 GLY A C 1
ATOM 3673 O O . GLY A 1 470 ? -4.367 4.027 20.013 1.00 86.19 470 GLY A O 1
ATOM 3674 N N . LEU A 1 471 ? -5.833 5.492 20.884 1.00 91.44 471 LEU A N 1
ATOM 3675 C CA . LEU A 1 471 ? -6.824 4.471 21.270 1.00 91.44 471 LEU A CA 1
ATOM 3676 C C . LEU A 1 471 ? -7.229 3.571 20.104 1.00 91.44 471 LEU A C 1
ATOM 3678 O O . LEU A 1 471 ? -7.407 2.366 20.261 1.00 91.44 471 LEU A O 1
ATOM 3682 N N . GLU A 1 472 ? -7.358 4.169 18.936 1.00 87.69 472 GLU A N 1
ATOM 3683 C CA . GLU A 1 472 ? -7.764 3.499 17.719 1.00 87.69 472 GLU A CA 1
ATOM 3684 C C . GLU A 1 472 ? -6.777 2.403 17.284 1.00 87.69 472 GLU A C 1
ATOM 3686 O O . GLU A 1 472 ? -7.181 1.253 17.094 1.00 87.69 472 GLU A O 1
ATOM 3691 N N . ALA A 1 473 ? -5.472 2.708 17.210 1.00 85.38 473 ALA A N 1
ATOM 3692 C CA . ALA A 1 473 ? -4.458 1.679 16.957 1.00 85.38 473 ALA A CA 1
ATOM 3693 C C . ALA A 1 473 ? -4.470 0.625 18.037 1.00 85.38 473 ALA A C 1
ATOM 3695 O O . ALA A 1 473 ? -4.425 -0.566 17.746 1.00 85.38 473 ALA A O 1
ATOM 3696 N N . ARG A 1 474 ? -4.517 1.071 19.293 1.00 91.94 474 ARG A N 1
ATOM 3697 C CA . ARG A 1 474 ? -4.478 0.167 20.430 1.00 91.94 474 ARG A CA 1
ATOM 3698 C C . ARG A 1 474 ? -5.622 -0.842 20.356 1.00 91.94 474 ARG A C 1
ATOM 3700 O O . ARG A 1 474 ? -5.383 -2.032 20.513 1.00 91.94 474 ARG A O 1
ATOM 3707 N N . SER A 1 475 ? -6.829 -0.376 20.047 1.00 92.94 475 SER A N 1
ATOM 3708 C CA . SER A 1 475 ? -8.031 -1.204 19.900 1.00 92.94 475 SER A CA 1
ATOM 3709 C C . SER A 1 475 ? -7.978 -2.095 18.666 1.00 92.94 475 SER A C 1
ATOM 3711 O O . SER A 1 475 ? -8.398 -3.243 18.746 1.00 92.94 475 SER A O 1
ATOM 3713 N N . SER A 1 476 ? -7.387 -1.615 17.570 1.00 88.44 476 SER A N 1
ATOM 3714 C CA . SER A 1 476 ? -7.177 -2.397 16.346 1.00 88.44 476 SER A CA 1
ATOM 3715 C C . SER A 1 476 ? -6.148 -3.525 16.514 1.00 88.44 476 SER A C 1
ATOM 3717 O O . SER A 1 476 ? -6.241 -4.558 15.856 1.00 88.44 476 SER A O 1
ATOM 3719 N N . LEU A 1 477 ? -5.168 -3.345 17.406 1.00 88.44 477 LEU A N 1
ATOM 3720 C CA . LEU A 1 477 ? -4.177 -4.364 17.775 1.00 88.44 477 LEU A CA 1
ATOM 3721 C C . LEU A 1 477 ? -4.667 -5.293 18.896 1.00 88.44 477 LEU A C 1
ATOM 3723 O O . LEU A 1 477 ? -4.127 -6.386 19.089 1.00 88.44 477 LEU A O 1
ATOM 3727 N N . ALA A 1 478 ? -5.651 -4.849 19.675 1.00 92.75 478 ALA A N 1
ATOM 3728 C CA . ALA A 1 478 ? -6.210 -5.616 20.769 1.00 92.75 478 ALA A CA 1
ATOM 3729 C C . ALA A 1 478 ? -7.296 -6.576 20.280 1.00 92.75 478 ALA A C 1
ATOM 3731 O O . ALA A 1 478 ? -7.967 -6.380 19.270 1.00 92.75 478 ALA A O 1
ATOM 3732 N N . ARG A 1 479 ? -7.512 -7.637 21.053 1.00 93.25 479 ARG A N 1
ATOM 3733 C CA . ARG A 1 479 ? -8.622 -8.555 20.826 1.00 93.25 479 ARG A CA 1
ATOM 3734 C C . ARG A 1 479 ? -9.828 -8.100 21.635 1.00 93.25 479 ARG A C 1
ATOM 3736 O O . ARG A 1 479 ? -9.731 -7.954 22.852 1.00 93.25 479 ARG A O 1
ATOM 3743 N N . VAL A 1 480 ? -10.982 -7.977 20.987 1.00 95.75 480 VAL A N 1
ATOM 3744 C CA . VAL A 1 480 ? -12.262 -7.799 21.685 1.00 95.75 480 VAL A CA 1
ATOM 3745 C C . VAL A 1 480 ? -12.617 -9.097 22.410 1.00 95.75 480 VAL A C 1
ATOM 3747 O O . VAL A 1 480 ? -12.687 -10.166 21.797 1.00 95.75 480 VAL A O 1
ATOM 3750 N N . THR A 1 481 ? -12.818 -9.025 23.725 1.00 96.00 481 THR A N 1
ATOM 3751 C CA . THR A 1 481 ? -13.304 -10.168 24.516 1.00 96.00 481 THR A CA 1
ATOM 3752 C C . THR A 1 481 ? -14.823 -10.170 24.619 1.00 96.00 481 THR A C 1
ATOM 3754 O O . THR A 1 481 ? -15.422 -11.244 24.635 1.00 96.00 481 THR A O 1
ATOM 3757 N N . ARG A 1 482 ? -15.436 -8.983 24.696 1.00 95.19 482 ARG A N 1
ATOM 3758 C CA . ARG A 1 482 ? -16.886 -8.762 24.773 1.00 95.19 482 ARG A CA 1
ATOM 3759 C C . ARG A 1 482 ? -17.222 -7.300 24.487 1.00 95.19 482 ARG A C 1
ATOM 3761 O O . ARG A 1 482 ? -16.408 -6.418 24.748 1.00 95.19 482 ARG A O 1
ATOM 3768 N N . SER A 1 483 ? -18.421 -7.064 23.976 1.00 95.75 483 SER A N 1
ATOM 3769 C CA . SER A 1 483 ? -18.975 -5.739 23.700 1.00 95.75 483 SER A CA 1
ATOM 3770 C C . SER A 1 483 ? -20.465 -5.767 24.027 1.00 95.75 483 SER A C 1
ATOM 3772 O O . SER A 1 483 ? -21.099 -6.806 23.842 1.00 95.75 483 SER A O 1
ATOM 3774 N N . VAL A 1 484 ? -20.989 -4.686 24.593 1.00 94.50 484 VAL A N 1
ATOM 3775 C CA . VAL A 1 484 ? -22.417 -4.504 24.871 1.00 94.50 484 VAL A CA 1
ATOM 3776 C C . VAL A 1 484 ? -22.838 -3.124 24.383 1.00 94.50 484 VAL A C 1
ATOM 3778 O O . VAL A 1 484 ? -22.114 -2.146 24.578 1.00 94.50 484 VAL A O 1
ATOM 3781 N N . ASP A 1 485 ? -23.979 -3.080 23.707 1.00 92.56 485 ASP A N 1
ATOM 3782 C CA . ASP A 1 485 ? -24.665 -1.848 23.335 1.00 92.56 485 ASP A CA 1
ATOM 3783 C C . ASP A 1 485 ? -25.529 -1.420 24.523 1.00 92.56 485 ASP A C 1
ATOM 3785 O O .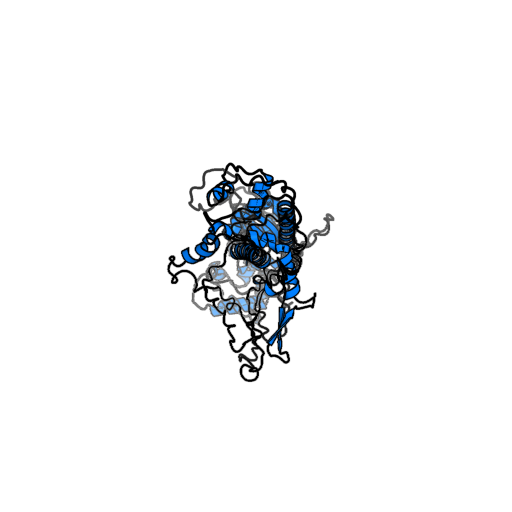 ASP A 1 485 ? -26.309 -2.215 25.049 1.00 92.56 485 ASP A O 1
ATOM 3789 N N . THR A 1 486 ? -25.323 -0.197 24.989 1.00 91.94 486 THR A N 1
ATOM 3790 C CA . THR A 1 486 ? -26.014 0.392 26.137 1.00 91.94 486 THR A CA 1
ATOM 3791 C C . THR A 1 486 ? -26.896 1.570 25.732 1.00 91.94 486 THR A C 1
ATOM 3793 O O . THR A 1 486 ? -27.392 2.286 26.608 1.00 91.94 486 THR A O 1
ATOM 3796 N N . SER A 1 487 ? -27.125 1.777 24.430 1.00 87.88 487 SER A N 1
ATOM 3797 C CA . SER A 1 487 ? -28.117 2.739 23.948 1.00 87.88 487 SER A CA 1
ATOM 3798 C C . SER A 1 487 ? -29.482 2.476 24.607 1.00 87.88 487 SER A C 1
ATOM 3800 O O . SER A 1 487 ? -29.901 1.337 24.798 1.00 87.88 487 SER A O 1
ATOM 3802 N N . GLY A 1 488 ? -30.123 3.540 25.100 1.00 84.12 488 GLY A N 1
ATOM 3803 C CA . GLY A 1 488 ? -31.411 3.460 25.805 1.00 84.12 488 GLY A CA 1
ATOM 3804 C C . GLY A 1 488 ? -31.354 3.042 27.283 1.00 84.12 488 GLY A C 1
ATOM 3805 O O . GLY A 1 488 ? -32.324 3.250 28.003 1.00 84.12 488 GLY A O 1
ATOM 3806 N N . SER A 1 489 ? -30.223 2.546 27.797 1.00 83.94 489 SER A N 1
ATOM 3807 C CA . SER A 1 489 ? -30.138 2.082 29.200 1.00 83.94 489 SER A CA 1
ATOM 3808 C C . SER A 1 489 ? -30.088 3.210 30.244 1.00 83.94 489 SER A C 1
ATOM 3810 O O . SER A 1 489 ? -30.121 2.951 31.447 1.00 83.94 489 SER A O 1
ATOM 3812 N N . GLY A 1 490 ? -29.954 4.468 29.806 1.00 88.00 490 GLY A N 1
ATOM 3813 C CA . GLY A 1 490 ? -29.812 5.629 30.691 1.00 88.00 490 GLY A CA 1
ATOM 3814 C C . GLY A 1 490 ? -28.510 5.638 31.505 1.00 88.00 490 GLY A C 1
ATOM 3815 O O . GLY A 1 490 ? -28.353 6.461 32.409 1.00 88.00 490 GLY A O 1
ATOM 3816 N N . ILE A 1 491 ? -27.573 4.725 31.220 1.00 92.31 491 ILE A N 1
ATOM 3817 C CA . ILE A 1 491 ? -26.294 4.647 31.922 1.00 92.31 491 ILE A CA 1
ATOM 3818 C C . ILE A 1 491 ? -25.436 5.854 31.528 1.00 92.31 491 ILE A C 1
ATOM 3820 O O . ILE A 1 491 ? -25.098 6.051 30.364 1.00 92.31 491 ILE A O 1
ATOM 3824 N N . THR A 1 492 ? -25.048 6.642 32.526 1.00 95.75 492 THR A N 1
ATOM 3825 C CA . THR A 1 492 ? -24.204 7.835 32.363 1.00 95.75 492 THR A CA 1
ATOM 3826 C C . THR A 1 492 ? -22.765 7.568 32.798 1.00 95.75 492 THR A C 1
ATOM 3828 O O . THR A 1 492 ? -22.495 6.652 33.581 1.00 95.75 492 THR A O 1
ATOM 3831 N N . LEU A 1 493 ? -21.816 8.404 32.368 1.00 95.50 493 LEU A N 1
ATOM 3832 C CA . LEU A 1 493 ? -20.428 8.337 32.854 1.00 95.50 493 LEU A CA 1
ATOM 3833 C C . LEU A 1 493 ? -20.321 8.488 34.380 1.00 95.50 493 LEU A C 1
ATOM 3835 O O . LEU A 1 493 ? -19.466 7.861 35.012 1.00 95.50 493 LEU A O 1
ATOM 3839 N N . LYS A 1 494 ? -21.222 9.268 34.989 1.00 94.44 494 LYS A N 1
ATOM 3840 C CA . LYS A 1 494 ? -21.332 9.443 36.440 1.00 94.44 494 LYS A CA 1
ATOM 3841 C C . LYS A 1 494 ? -21.514 8.115 37.170 1.00 94.44 494 LYS A C 1
ATOM 3843 O O . LYS A 1 494 ? -20.928 7.921 38.234 1.00 94.44 494 LYS A O 1
ATOM 3848 N N . HIS A 1 495 ? -22.290 7.198 36.592 1.00 92.25 495 HIS A N 1
ATOM 3849 C CA . HIS A 1 495 ? -22.515 5.870 37.157 1.00 92.25 495 HIS A CA 1
ATOM 3850 C C . HIS A 1 495 ? -21.201 5.081 37.264 1.00 92.25 495 HIS A C 1
ATOM 3852 O O . HIS A 1 495 ? -20.887 4.543 38.324 1.00 92.25 495 HIS A O 1
ATOM 3858 N N . PHE A 1 496 ? -20.368 5.102 36.217 1.00 93.94 496 PHE A N 1
ATOM 3859 C CA . PHE A 1 496 ? -19.053 4.455 36.247 1.00 93.94 496 PHE A CA 1
ATOM 3860 C C . PHE A 1 496 ? -18.092 5.124 37.239 1.00 93.94 496 PHE A C 1
ATOM 3862 O O . PHE A 1 496 ? -17.414 4.427 37.995 1.00 93.94 496 PHE A O 1
ATOM 3869 N N . LYS A 1 497 ? -18.039 6.464 37.281 1.00 92.19 497 LYS A N 1
ATOM 3870 C CA . LYS A 1 497 ? -17.168 7.198 38.219 1.00 92.19 497 LYS A CA 1
ATOM 3871 C C . LYS A 1 497 ? -17.518 6.916 39.686 1.00 92.19 497 LYS A C 1
ATOM 3873 O O . LYS A 1 497 ? -16.611 6.707 40.492 1.00 92.19 497 LYS A O 1
ATOM 3878 N N . GLY A 1 498 ? -18.810 6.882 40.022 1.00 89.44 498 GLY A N 1
ATOM 3879 C CA . GLY A 1 498 ? -19.287 6.651 41.389 1.00 89.44 498 GLY A CA 1
ATOM 3880 C C . GLY A 1 498 ? -18.926 5.267 41.930 1.00 89.44 498 GLY A C 1
ATOM 3881 O O . GLY A 1 498 ? -18.383 5.157 43.028 1.00 89.44 498 GLY A O 1
ATOM 3882 N N . GLU A 1 499 ? -19.161 4.221 41.137 1.00 85.62 499 GLU A N 1
ATOM 3883 C CA . GLU A 1 499 ? -18.911 2.830 41.542 1.00 85.62 499 GLU A CA 1
ATOM 3884 C C . GLU A 1 499 ? -17.413 2.513 41.659 1.00 85.62 499 GLU A C 1
ATOM 3886 O O . GLU A 1 499 ? -16.977 1.778 42.545 1.00 85.62 499 GLU A O 1
ATOM 3891 N N . ILE A 1 500 ? -16.589 3.107 40.795 1.00 83.62 500 ILE A N 1
ATOM 3892 C CA . ILE A 1 500 ? -15.153 2.806 40.744 1.00 83.62 500 ILE A CA 1
ATOM 3893 C C . ILE A 1 500 ? -14.372 3.573 41.818 1.00 83.62 500 ILE A C 1
ATOM 3895 O O . ILE A 1 500 ? -13.374 3.060 42.326 1.00 83.62 500 ILE A O 1
ATOM 3899 N N . GLY A 1 501 ? -14.839 4.760 42.217 1.00 79.31 501 GLY A N 1
ATOM 3900 C CA . GLY A 1 501 ? -14.227 5.550 43.290 1.00 79.31 501 GLY A CA 1
ATOM 3901 C C . GLY A 1 501 ? -14.379 4.949 44.695 1.00 79.31 501 GLY A C 1
ATOM 3902 O O . GLY A 1 501 ? -13.602 5.291 45.583 1.00 79.31 501 GLY A O 1
ATOM 3903 N N . ALA A 1 502 ? -15.344 4.047 44.904 1.00 73.50 502 ALA A N 1
ATOM 3904 C CA . ALA A 1 502 ? -15.665 3.479 46.218 1.00 73.50 502 ALA A CA 1
ATOM 3905 C C . ALA A 1 502 ? -14.906 2.176 46.561 1.00 73.50 502 ALA A C 1
ATOM 3907 O O . ALA A 1 502 ? -14.968 1.706 47.698 1.00 73.50 502 ALA A O 1
ATOM 3908 N N . GLY A 1 503 ? -14.199 1.569 45.600 1.00 69.44 503 GLY A N 1
ATOM 3909 C CA . GLY A 1 503 ? -13.557 0.262 45.770 1.00 69.44 503 GLY A CA 1
ATOM 3910 C C . GLY A 1 503 ? -12.160 0.326 46.398 1.00 69.44 503 GLY A C 1
ATOM 3911 O O . GLY A 1 503 ? -11.201 0.737 45.746 1.00 69.44 503 GLY A O 1
ATOM 3912 N N . ASP A 1 504 ? -12.027 -0.155 47.637 1.00 57.44 504 ASP A N 1
ATOM 3913 C CA . ASP A 1 504 ? -10.753 -0.206 48.365 1.00 57.44 504 ASP A CA 1
ATOM 3914 C C . ASP A 1 504 ? -9.758 -1.208 47.730 1.00 57.44 504 ASP A C 1
ATOM 3916 O O . ASP A 1 504 ? -10.092 -2.346 47.370 1.00 57.44 504 ASP A O 1
ATOM 3920 N N . ALA A 1 505 ? -8.511 -0.773 47.542 1.00 53.28 505 ALA A N 1
ATOM 3921 C CA . ALA A 1 505 ? -7.528 -1.412 46.669 1.00 53.28 505 ALA A CA 1
ATOM 3922 C C . ALA A 1 505 ? -6.841 -2.633 47.317 1.00 53.28 505 ALA A C 1
ATOM 3924 O O . ALA A 1 505 ? -5.739 -2.531 47.851 1.00 53.28 505 ALA A O 1
ATOM 3925 N N . SER A 1 506 ? -7.445 -3.825 47.230 1.00 52.59 506 SER A N 1
ATOM 3926 C CA . SER A 1 506 ? -6.774 -5.068 47.654 1.00 52.59 506 SER A CA 1
ATOM 3927 C C . SER A 1 506 ? -5.961 -5.723 46.519 1.00 52.59 506 SER A C 1
ATOM 3929 O O . SER A 1 506 ? -6.497 -6.051 45.459 1.00 52.59 506 SER A O 1
ATOM 3931 N N . GLN A 1 507 ? -4.658 -5.909 46.773 1.00 53.81 507 GLN A N 1
ATOM 3932 C CA . GLN A 1 507 ? -3.590 -6.312 45.843 1.00 53.81 507 GLN A CA 1
ATOM 3933 C C . GLN A 1 507 ? -3.584 -7.819 45.475 1.00 53.81 507 GLN A C 1
ATOM 3935 O O . GLN A 1 507 ? -3.140 -8.640 46.281 1.00 53.81 507 GLN A O 1
ATOM 3940 N N . ARG A 1 508 ? -3.969 -8.210 44.247 1.00 51.97 508 ARG A N 1
ATOM 3941 C CA . ARG A 1 508 ? -3.589 -9.469 43.560 1.00 51.97 508 ARG A CA 1
ATOM 3942 C C . ARG A 1 508 ? -3.527 -9.321 42.028 1.00 51.97 508 ARG A C 1
ATOM 3944 O O . ARG A 1 508 ? -4.452 -8.854 41.390 1.00 51.97 508 ARG A O 1
ATOM 3951 N N . SER A 1 509 ? -2.506 -9.907 41.395 1.00 52.12 509 SER A N 1
ATOM 3952 C CA . SER A 1 509 ? -2.204 -9.835 39.943 1.00 52.12 509 SER A CA 1
ATOM 3953 C C . SER A 1 509 ? -3.270 -10.281 38.908 1.00 52.12 509 SER A C 1
ATOM 3955 O O . SER A 1 509 ? -3.020 -10.119 37.718 1.00 52.12 509 SER A O 1
ATOM 3957 N N . SER A 1 510 ? -4.453 -10.781 39.296 1.00 62.75 510 SER A N 1
ATOM 3958 C CA . SER A 1 510 ? -5.635 -10.837 38.404 1.00 62.75 510 SER A CA 1
ATOM 3959 C C . SER A 1 510 ? -6.397 -9.504 38.336 1.00 62.75 510 SER A C 1
ATOM 3961 O O . SER A 1 510 ? -7.493 -9.436 37.786 1.00 62.75 510 SER A O 1
ATOM 3963 N N . GLU A 1 511 ? -5.826 -8.446 38.906 1.00 80.31 511 GLU A N 1
ATOM 3964 C CA . GLU A 1 511 ? -6.435 -7.132 39.051 1.00 80.31 511 GLU A CA 1
ATOM 3965 C C . GLU A 1 511 ? -6.811 -6.460 37.737 1.00 80.31 511 GLU A C 1
ATOM 3967 O O . GLU A 1 511 ? -7.889 -5.889 37.690 1.00 80.31 511 GLU A O 1
ATOM 3972 N N . SER A 1 512 ? -5.987 -6.514 36.683 1.00 90.69 512 SER A N 1
ATOM 3973 C CA . SER A 1 512 ? -6.314 -5.812 35.429 1.00 90.69 512 SER A CA 1
ATOM 3974 C C . SER A 1 512 ? -7.519 -6.445 34.739 1.00 90.69 512 SER A C 1
ATOM 3976 O O . SER A 1 512 ? -8.456 -5.738 34.373 1.00 90.69 512 SER A O 1
ATOM 3978 N N . GLN A 1 513 ? -7.520 -7.780 34.633 1.00 93.19 513 GLN A N 1
ATOM 3979 C CA . GLN A 1 513 ? -8.655 -8.537 34.125 1.00 93.19 513 GLN A CA 1
ATOM 3980 C C . GLN A 1 513 ? -9.871 -8.258 34.994 1.00 93.19 513 GLN A C 1
ATOM 3982 O O . GLN A 1 513 ? -10.831 -7.703 34.480 1.00 93.19 513 GLN A O 1
ATOM 3987 N N . ARG A 1 514 ? -9.807 -8.573 36.297 1.00 92.12 514 ARG A N 1
ATOM 3988 C CA . ARG A 1 514 ? -10.937 -8.430 37.222 1.00 92.12 514 ARG A CA 1
ATOM 3989 C C . ARG A 1 514 ? -11.496 -7.014 37.204 1.00 92.12 514 ARG A C 1
ATOM 3991 O O . ARG A 1 514 ? -12.696 -6.870 37.063 1.00 92.12 514 ARG A O 1
ATOM 3998 N N . TYR A 1 515 ? -10.645 -5.992 37.268 1.00 92.94 515 TYR A N 1
ATOM 3999 C CA . TYR A 1 515 ? -11.060 -4.597 37.148 1.00 92.94 515 TYR A CA 1
ATOM 4000 C C . TYR A 1 515 ? -11.826 -4.355 35.848 1.00 92.94 515 TYR A C 1
ATOM 4002 O O . TYR A 1 515 ? -12.953 -3.884 35.893 1.00 92.94 515 TYR A O 1
ATOM 4010 N N . ALA A 1 516 ? -11.267 -4.741 34.699 1.00 94.94 516 ALA A N 1
ATOM 4011 C CA . ALA A 1 516 ? -11.960 -4.595 33.427 1.00 94.94 516 ALA A CA 1
ATOM 4012 C C . ALA A 1 516 ? -13.270 -5.406 33.377 1.00 94.94 516 ALA A C 1
ATOM 4014 O O . ALA A 1 516 ? -14.201 -4.994 32.692 1.00 94.94 516 ALA A O 1
ATOM 4015 N N . GLU A 1 517 ? -13.362 -6.563 34.047 1.00 94.00 517 GLU A N 1
ATOM 4016 C CA . GLU A 1 517 ? -14.615 -7.327 34.137 1.00 94.00 517 GLU A CA 1
ATOM 4017 C C . GLU A 1 517 ? -15.647 -6.603 34.996 1.00 94.00 517 GLU A C 1
ATOM 4019 O O . GLU A 1 517 ? -16.798 -6.534 34.588 1.00 94.00 517 GLU A O 1
ATOM 4024 N N . GLU A 1 518 ? -15.249 -6.058 36.147 1.00 92.56 518 GLU A N 1
ATOM 4025 C CA . GLU A 1 518 ? -16.131 -5.293 37.032 1.00 92.56 518 GLU A CA 1
ATOM 4026 C C . GLU A 1 518 ? -16.639 -4.027 36.333 1.00 92.56 518 GLU A C 1
ATOM 4028 O O . GLU A 1 518 ? -17.844 -3.810 36.294 1.00 92.56 518 GLU A O 1
ATOM 4033 N N . VAL A 1 519 ? -15.761 -3.262 35.668 1.00 94.69 519 VAL A N 1
ATOM 4034 C CA . VAL A 1 519 ? -16.169 -2.102 34.854 1.00 94.69 519 VAL A CA 1
ATOM 4035 C C . VAL A 1 519 ? -17.158 -2.523 33.769 1.00 94.69 519 VAL A C 1
ATOM 4037 O O . VAL A 1 519 ? -18.209 -1.911 33.627 1.00 94.69 519 VAL A O 1
ATOM 4040 N N . TYR A 1 520 ? -16.870 -3.593 33.024 1.00 95.69 520 TYR A N 1
ATOM 4041 C CA . TYR A 1 520 ? -17.783 -4.075 31.988 1.00 95.69 520 TYR A CA 1
ATOM 4042 C C . TYR A 1 520 ? -19.143 -4.509 32.566 1.00 95.69 520 TYR A C 1
ATOM 4044 O O . TYR A 1 520 ? -20.176 -4.236 31.967 1.00 95.69 520 TYR A O 1
ATOM 4052 N N . LYS A 1 521 ? -19.176 -5.144 33.745 1.00 92.81 521 LYS A N 1
ATOM 4053 C CA . LYS A 1 521 ? -20.429 -5.541 34.412 1.00 92.81 521 LYS A CA 1
ATOM 4054 C C . LYS A 1 521 ? -21.304 -4.352 34.810 1.00 92.81 521 LYS A C 1
ATOM 4056 O O . LYS A 1 521 ? -22.520 -4.514 34.859 1.00 92.81 521 LYS A O 1
ATOM 4061 N N . LEU A 1 522 ? -20.724 -3.176 35.066 1.00 92.38 522 LEU A N 1
ATOM 4062 C CA . LEU A 1 522 ? -21.504 -1.961 35.336 1.00 92.38 522 LEU A CA 1
ATOM 4063 C C . LEU A 1 522 ? -22.364 -1.547 34.136 1.00 92.38 522 LEU A C 1
ATOM 4065 O O . LEU A 1 522 ? -23.430 -0.970 34.338 1.00 92.38 522 LEU A O 1
ATOM 4069 N N . ALA A 1 523 ? -21.923 -1.876 32.918 1.00 93.69 523 ALA A N 1
ATOM 4070 C CA . ALA A 1 523 ? -22.648 -1.622 31.676 1.00 93.69 523 ALA A CA 1
ATOM 4071 C C . ALA A 1 523 ? -23.785 -2.621 31.425 1.00 93.69 523 ALA A C 1
ATOM 4073 O O . ALA A 1 523 ? -24.703 -2.333 30.667 1.00 93.69 523 ALA A O 1
ATOM 4074 N N . LEU A 1 524 ? -23.718 -3.801 32.046 1.00 91.00 524 LEU A N 1
ATOM 4075 C CA . LEU A 1 524 ? -24.737 -4.827 31.881 1.00 91.00 524 LEU A CA 1
ATOM 4076 C C . LEU A 1 524 ? -26.020 -4.404 32.585 1.00 91.00 524 LEU A C 1
ATOM 4078 O O . LEU A 1 524 ? -25.994 -3.975 33.751 1.00 91.00 524 LEU A O 1
ATOM 4082 N N . ALA A 1 525 ? -27.137 -4.594 31.887 1.00 85.25 525 ALA A N 1
ATOM 4083 C CA . ALA A 1 525 ? -28.461 -4.414 32.452 1.00 85.25 525 ALA A CA 1
ATOM 4084 C C . ALA A 1 525 ? -28.642 -5.334 33.670 1.00 85.25 525 ALA A C 1
ATOM 4086 O O . ALA A 1 525 ? -28.015 -6.395 33.769 1.00 85.25 525 ALA A O 1
ATOM 4087 N N . ALA A 1 526 ? -29.495 -4.937 34.621 1.00 84.19 526 ALA A N 1
ATOM 4088 C CA . ALA A 1 526 ? -29.645 -5.656 35.890 1.00 84.19 526 ALA A CA 1
ATOM 4089 C C . ALA A 1 526 ? -29.933 -7.153 35.679 1.00 84.19 526 ALA A C 1
ATOM 4091 O O . ALA A 1 526 ? -29.419 -8.000 36.405 1.00 84.19 526 ALA A O 1
ATOM 4092 N N . TRP A 1 527 ? -30.690 -7.482 34.635 1.00 79.44 527 TRP A N 1
ATOM 4093 C CA . TRP A 1 527 ? -31.075 -8.844 34.274 1.00 79.44 527 TRP A CA 1
ATOM 4094 C C . TRP A 1 527 ? -29.944 -9.739 33.750 1.00 79.44 527 TRP A C 1
ATOM 4096 O O . TRP A 1 527 ? -30.017 -10.958 33.891 1.00 79.44 527 TRP A O 1
ATOM 4106 N N . GLU A 1 528 ? -28.853 -9.166 33.246 1.00 83.19 528 GLU A N 1
ATOM 4107 C CA . GLU A 1 528 ? -27.668 -9.919 32.810 1.00 83.19 528 GLU A CA 1
ATOM 4108 C C . GLU A 1 528 ? -26.678 -10.183 33.954 1.00 83.19 528 GLU A C 1
ATOM 4110 O O . GLU A 1 528 ? -25.803 -11.065 33.869 1.00 83.19 528 GLU A O 1
ATOM 4115 N N . ARG A 1 529 ? -26.809 -9.424 35.047 1.00 85.44 529 ARG A N 1
ATOM 4116 C CA . ARG A 1 529 ? -25.978 -9.570 36.242 1.00 85.44 529 ARG A CA 1
ATOM 4117 C C . ARG A 1 529 ? -26.353 -10.827 36.997 1.00 85.44 529 ARG A C 1
ATOM 4119 O O . ARG A 1 529 ? -27.480 -11.328 36.928 1.00 85.44 529 ARG A O 1
ATOM 4126 N N . SER A 1 530 ? -25.385 -11.371 37.731 1.00 85.19 530 SER A N 1
ATOM 4127 C CA . SER A 1 530 ? -25.718 -12.486 38.598 1.00 85.19 530 SER A CA 1
ATOM 4128 C C . SER A 1 530 ? -26.587 -12.047 39.768 1.00 85.19 530 SER A C 1
ATOM 4130 O O . SER A 1 530 ? -26.495 -10.915 40.224 1.00 85.19 530 SER A O 1
ATOM 4132 N N . TRP A 1 531 ? -27.417 -12.954 40.283 1.00 86.38 531 TRP A N 1
ATOM 4133 C CA . TRP A 1 531 ? -28.285 -12.665 41.429 1.00 86.38 531 TRP A CA 1
ATOM 4134 C C . TRP A 1 531 ? -27.526 -12.062 42.625 1.00 86.38 531 TRP A C 1
ATOM 4136 O O . TRP A 1 531 ? -28.027 -11.173 43.301 1.00 86.38 531 TRP A O 1
ATOM 4146 N N . SER A 1 532 ? -26.296 -12.525 42.872 1.00 87.94 532 SER A N 1
ATOM 4147 C CA . SER A 1 532 ? -25.413 -12.007 43.927 1.00 87.94 532 SER A CA 1
ATOM 4148 C C . SER A 1 532 ? -24.787 -10.641 43.624 1.00 87.94 532 SER A C 1
ATOM 4150 O O . SER A 1 532 ? -24.164 -10.063 44.506 1.00 87.94 532 SER A O 1
ATOM 4152 N N . GLU A 1 533 ? -24.895 -10.159 42.387 1.00 86.44 533 GLU A N 1
ATOM 4153 C CA . GLU A 1 533 ? -24.363 -8.874 41.910 1.00 86.44 533 GLU A CA 1
ATOM 4154 C C . GLU A 1 533 ? -25.459 -7.800 41.773 1.00 86.44 533 GLU A C 1
ATOM 4156 O O . GLU A 1 533 ? -25.156 -6.670 41.390 1.00 86.44 533 GLU A O 1
ATOM 4161 N N . LEU A 1 534 ? -26.723 -8.127 42.066 1.00 86.94 534 LEU A N 1
ATOM 4162 C CA . LEU A 1 534 ? -27.804 -7.144 42.104 1.00 86.94 534 LEU A CA 1
ATOM 4163 C C . LEU A 1 534 ? -27.624 -6.216 43.309 1.00 86.94 534 LEU A C 1
ATOM 4165 O O . LEU A 1 534 ? -27.356 -6.674 44.422 1.00 86.94 534 LEU A O 1
ATOM 4169 N N . SER A 1 535 ? -27.813 -4.913 43.102 1.00 87.31 535 SER A N 1
ATOM 4170 C CA . SER A 1 535 ? -27.877 -3.958 44.211 1.00 87.31 535 SER A CA 1
ATOM 4171 C C . SER A 1 535 ? -29.103 -4.232 45.090 1.00 87.31 535 SER A C 1
ATOM 4173 O O . SER A 1 535 ? -30.066 -4.847 44.638 1.00 87.31 535 SER A O 1
ATOM 4175 N N . GLU A 1 536 ? -29.112 -3.768 46.343 1.00 90.19 536 GLU A N 1
ATOM 4176 C CA . GLU A 1 536 ? -30.272 -3.962 47.231 1.00 90.19 536 GLU A CA 1
ATOM 4177 C C . GLU A 1 536 ? -31.591 -3.441 46.609 1.00 90.19 536 GLU A C 1
ATOM 4179 O O . GLU A 1 536 ? -32.572 -4.186 46.626 1.00 90.19 536 GLU A O 1
ATOM 4184 N N . PRO A 1 537 ? -31.640 -2.252 45.965 1.00 91.62 537 PRO A N 1
ATOM 4185 C CA . PRO A 1 537 ? -32.828 -1.811 45.230 1.00 91.62 537 PRO A CA 1
ATOM 4186 C C . PRO A 1 537 ? -33.216 -2.743 44.076 1.00 91.62 537 PRO A C 1
ATOM 4188 O O . PRO A 1 537 ? -34.392 -3.064 43.922 1.00 91.62 537 PRO A O 1
ATOM 4191 N N . GLN A 1 538 ? -32.245 -3.229 43.295 1.00 92.12 538 GLN A N 1
ATOM 4192 C CA . GLN A 1 538 ? -32.511 -4.175 42.207 1.00 92.12 538 GLN A CA 1
ATOM 4193 C C . GLN A 1 538 ? -33.037 -5.502 42.757 1.00 92.12 538 GLN A C 1
ATOM 4195 O O . GLN A 1 538 ? -34.035 -6.015 42.271 1.00 92.12 538 GLN A O 1
ATOM 4200 N N . ALA A 1 539 ? -32.435 -6.042 43.815 1.00 92.69 539 ALA A N 1
ATOM 4201 C CA . ALA A 1 539 ? -32.893 -7.265 44.460 1.00 92.69 539 ALA A CA 1
ATOM 4202 C C . ALA A 1 539 ? -34.314 -7.115 45.034 1.00 92.69 539 ALA A C 1
ATOM 4204 O O . ALA A 1 539 ? -35.102 -8.060 44.981 1.00 92.69 539 ALA A O 1
ATOM 4205 N N . GLN A 1 540 ? -34.668 -5.938 45.560 1.00 94.19 540 GLN A N 1
ATOM 4206 C CA . GLN A 1 540 ? -36.032 -5.625 45.997 1.00 94.19 540 GLN A CA 1
ATOM 4207 C C . GLN A 1 540 ? -37.007 -5.532 44.819 1.00 94.19 540 GLN A C 1
ATOM 4209 O O . GLN A 1 540 ? -38.094 -6.103 44.904 1.00 94.19 540 GLN A O 1
ATOM 4214 N N . ALA A 1 541 ? -36.611 -4.900 43.713 1.00 95.00 541 ALA A N 1
ATOM 4215 C CA . ALA A 1 541 ? -37.402 -4.854 42.487 1.00 95.00 541 ALA A CA 1
ATOM 4216 C C . ALA A 1 541 ? -37.647 -6.267 41.928 1.00 95.00 541 ALA A C 1
ATOM 4218 O O . ALA A 1 541 ? -38.786 -6.658 41.691 1.00 95.00 541 ALA A O 1
ATOM 4219 N N . VAL A 1 542 ? -36.605 -7.097 41.846 1.00 94.69 542 VAL A N 1
ATOM 4220 C CA . VAL A 1 542 ? -36.705 -8.500 41.418 1.00 94.69 542 VAL A CA 1
ATOM 4221 C C . VAL A 1 542 ? -37.644 -9.311 42.326 1.00 94.69 542 VAL A C 1
ATOM 4223 O O . VAL A 1 542 ? -38.468 -10.085 41.834 1.00 94.69 542 VAL A O 1
ATOM 4226 N N . LYS A 1 543 ? -37.611 -9.079 43.645 1.00 94.81 543 LYS A N 1
ATOM 4227 C CA . LYS A 1 543 ? -38.577 -9.674 44.587 1.00 94.81 543 LYS A CA 1
ATOM 4228 C C . LYS A 1 543 ? -40.005 -9.166 44.371 1.00 94.81 543 LYS A C 1
ATOM 4230 O O . LYS A 1 543 ? -40.938 -9.957 44.488 1.00 94.81 543 LYS A O 1
ATOM 4235 N N . ALA A 1 544 ? -40.195 -7.886 44.045 1.00 95.38 544 ALA A N 1
ATOM 4236 C CA . ALA A 1 544 ? -41.509 -7.313 43.734 1.00 95.38 544 ALA A CA 1
ATOM 4237 C C . ALA A 1 544 ? -42.114 -7.903 42.447 1.00 95.38 544 ALA A C 1
ATOM 4239 O O . ALA A 1 544 ? -43.335 -8.010 42.325 1.00 95.38 544 ALA A O 1
ATOM 4240 N N . LEU A 1 545 ? -41.268 -8.381 41.531 1.00 95.56 545 LEU A N 1
ATOM 4241 C CA . LEU A 1 545 ? -41.677 -9.169 40.367 1.00 95.56 545 LEU A CA 1
ATOM 4242 C C . LEU A 1 545 ? -42.033 -10.629 40.704 1.00 95.56 545 LEU A C 1
ATOM 4244 O O . LEU A 1 545 ? -42.442 -11.380 39.823 1.00 95.56 545 LEU A O 1
ATOM 4248 N N . GLY A 1 546 ? -41.916 -11.043 41.968 1.00 95.19 546 GLY A N 1
ATOM 4249 C CA . GLY A 1 546 ? -42.210 -12.406 42.408 1.00 95.19 546 GLY A CA 1
ATOM 4250 C C . GLY A 1 546 ? -41.088 -13.405 42.122 1.00 95.19 546 GLY A C 1
ATOM 4251 O O . GLY A 1 546 ? -41.320 -14.608 42.203 1.00 95.19 546 GLY A O 1
ATOM 4252 N N . VAL A 1 547 ? -39.881 -12.932 41.797 1.00 94.50 547 VAL A N 1
ATOM 4253 C CA . VAL A 1 547 ? -38.703 -13.789 41.630 1.00 94.50 547 VAL A CA 1
ATOM 4254 C C . VAL A 1 547 ? -38.024 -13.949 42.988 1.00 94.50 547 VAL A C 1
ATOM 4256 O O . VAL A 1 547 ? -37.609 -12.974 43.614 1.00 94.50 547 VAL A O 1
ATOM 4259 N N . SER A 1 548 ? -37.918 -15.183 43.471 1.00 91.88 548 SER A N 1
ATOM 4260 C CA . SER A 1 548 ? -37.465 -15.490 44.833 1.00 91.88 548 SER A CA 1
ATOM 4261 C C . SER A 1 548 ? -36.094 -16.163 44.891 1.00 91.88 548 SER A C 1
ATOM 4263 O O . SER A 1 548 ? -35.474 -16.224 45.956 1.00 91.88 548 SER A O 1
ATOM 4265 N N . SER A 1 549 ? -35.595 -16.657 43.755 1.00 92.56 549 SER A N 1
ATOM 4266 C CA . SER A 1 549 ? -34.321 -17.367 43.683 1.00 92.56 549 SER A CA 1
ATOM 4267 C C . SER A 1 549 ? -33.513 -17.023 42.434 1.00 92.56 549 SER A C 1
ATOM 4269 O O . SER A 1 549 ? -34.050 -16.668 41.386 1.00 92.56 549 SER A O 1
ATOM 4271 N N . ALA A 1 550 ? -32.195 -17.227 42.525 1.00 88.50 550 ALA A N 1
ATOM 4272 C CA . ALA A 1 550 ? -31.296 -17.113 41.380 1.00 88.50 550 ALA A CA 1
ATOM 4273 C C . ALA A 1 550 ? -31.689 -18.060 40.230 1.00 88.50 550 ALA A C 1
ATOM 4275 O O . ALA A 1 550 ? -31.518 -17.710 39.067 1.00 88.50 550 ALA A O 1
ATOM 4276 N N . ALA A 1 551 ? -32.228 -19.246 40.544 1.00 87.12 551 ALA A N 1
ATOM 4277 C CA . ALA A 1 551 ? -32.704 -20.186 39.534 1.00 87.12 551 ALA A CA 1
ATOM 4278 C C . ALA A 1 551 ? -33.894 -19.605 38.760 1.00 87.12 551 ALA A C 1
ATOM 4280 O O . ALA A 1 551 ? -33.874 -19.612 37.538 1.00 87.12 551 ALA A O 1
ATOM 4281 N N . GLU A 1 552 ? -34.883 -19.026 39.445 1.00 89.31 552 GLU A N 1
ATOM 4282 C CA . GLU A 1 552 ? -36.037 -18.390 38.789 1.00 89.31 552 GLU A CA 1
ATOM 4283 C C . GLU A 1 552 ? -35.636 -17.187 37.930 1.00 89.31 552 GLU A C 1
ATOM 4285 O O . GLU A 1 552 ? -36.174 -17.021 36.835 1.00 89.31 552 GLU A O 1
ATOM 4290 N N . TRP A 1 553 ? -34.670 -16.394 38.402 1.00 88.56 553 TRP A N 1
ATOM 4291 C CA . TRP A 1 553 ? -34.117 -15.247 37.680 1.00 88.56 553 TRP A CA 1
ATOM 4292 C C . TRP A 1 553 ? -33.438 -15.653 36.380 1.00 88.56 553 TRP A C 1
ATOM 4294 O O . TRP A 1 553 ? -33.787 -15.179 35.306 1.00 88.56 553 TRP A O 1
ATOM 4304 N N . PHE A 1 554 ? -32.480 -16.572 36.471 1.00 82.00 554 PHE A N 1
ATOM 4305 C CA . PHE A 1 554 ? -31.690 -16.974 35.319 1.00 82.00 554 PHE A CA 1
ATOM 4306 C C . PHE A 1 554 ? -32.453 -17.897 34.378 1.00 82.00 554 PHE A C 1
ATOM 4308 O O . PHE A 1 554 ? -32.264 -17.847 33.170 1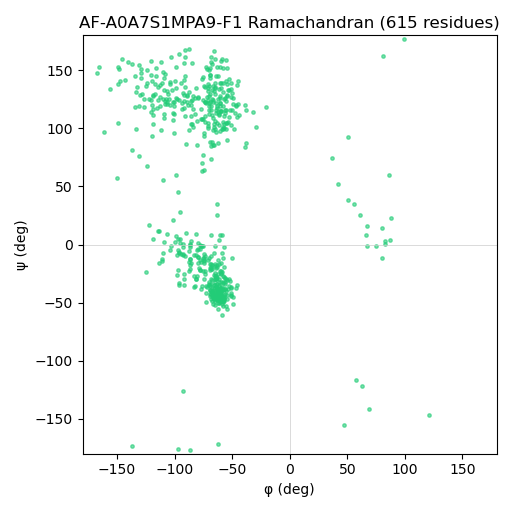.00 82.00 554 PHE A O 1
ATOM 4315 N N . GLU A 1 555 ? -33.294 -18.782 34.894 1.00 83.06 555 GLU A N 1
ATOM 4316 C CA . GLU A 1 555 ? -34.041 -19.704 34.042 1.00 83.06 555 GLU A CA 1
ATOM 4317 C C . GLU A 1 555 ? -35.263 -19.031 33.406 1.00 83.06 555 GLU A C 1
ATOM 4319 O O . GLU A 1 555 ? -35.929 -19.668 32.596 1.00 83.06 555 GLU A O 1
ATOM 4324 N N . GLY A 1 556 ? -35.554 -17.766 33.747 1.00 83.19 556 GLY A N 1
ATOM 4325 C CA . GLY A 1 556 ? -36.712 -17.037 33.233 1.00 83.19 556 GLY A CA 1
ATOM 4326 C C . GLY A 1 556 ? -38.036 -17.706 33.609 1.00 83.19 556 GLY A C 1
ATOM 4327 O O . GLY A 1 556 ? -39.020 -17.572 32.889 1.00 83.19 556 GLY A O 1
ATOM 4328 N N . LYS A 1 557 ? -38.056 -18.470 34.712 1.00 85.31 557 LYS A N 1
ATOM 4329 C CA . LYS A 1 557 ? -39.189 -19.326 35.110 1.00 85.31 557 LYS A CA 1
ATOM 4330 C C . LYS A 1 557 ? -40.250 -18.608 35.932 1.00 85.31 557 LYS A C 1
ATOM 4332 O O . LYS A 1 557 ? -41.322 -19.165 36.158 1.00 85.31 557 LYS A O 1
ATOM 4337 N N . ALA A 1 558 ? -39.959 -17.406 36.419 1.00 88.88 558 ALA A N 1
ATOM 4338 C CA . ALA A 1 558 ? -40.950 -16.633 37.145 1.00 88.88 558 ALA A CA 1
ATOM 4339 C C . ALA A 1 558 ? -42.112 -16.255 36.216 1.00 88.88 558 ALA A C 1
ATOM 4341 O O . ALA A 1 558 ? -41.900 -15.806 35.090 1.00 88.88 558 ALA A O 1
ATOM 4342 N N . GLN A 1 559 ? -43.344 -16.400 36.710 1.00 91.62 559 GLN A N 1
ATOM 4343 C CA . GLN A 1 559 ? -44.567 -16.170 35.933 1.00 91.62 559 GLN A CA 1
ATOM 4344 C C . GLN A 1 559 ? -44.612 -14.773 35.291 1.00 91.62 559 GLN A C 1
ATOM 4346 O O . GLN A 1 559 ? -45.165 -14.606 34.207 1.00 91.62 559 GLN A O 1
ATOM 4351 N N . VAL A 1 560 ? -43.993 -13.787 35.945 1.00 93.94 560 VAL A N 1
ATOM 4352 C CA . VAL A 1 560 ? -43.919 -12.394 35.494 1.00 93.94 560 VAL A CA 1
ATOM 4353 C C . VAL A 1 560 ? -43.304 -12.245 34.100 1.00 93.94 560 VAL A C 1
ATOM 4355 O O . VAL A 1 560 ? -43.781 -11.423 33.329 1.00 93.94 560 VAL A O 1
ATOM 4358 N N . PHE A 1 561 ? -42.334 -13.085 33.724 1.00 91.75 561 PHE A N 1
ATOM 4359 C CA . PHE A 1 561 ? -41.667 -13.011 32.420 1.00 91.75 561 PHE A CA 1
ATOM 4360 C C . PHE A 1 561 ? -42.569 -13.433 31.246 1.00 91.75 561 PHE A C 1
ATOM 4362 O O . PHE A 1 561 ? -42.237 -13.186 30.092 1.00 91.75 561 PHE A O 1
ATOM 4369 N N . GLY A 1 562 ? -43.733 -14.038 31.519 1.00 92.38 562 GLY A N 1
ATOM 4370 C CA . GLY A 1 562 ? -44.766 -14.323 30.515 1.00 92.38 562 GLY A CA 1
ATOM 4371 C C . GLY A 1 562 ? -45.857 -13.247 30.402 1.00 92.38 562 GLY A C 1
ATOM 4372 O O . GLY A 1 562 ? -46.697 -13.318 29.491 1.00 92.38 562 GLY A O 1
ATOM 4373 N N . THR A 1 563 ? -45.858 -12.273 31.316 1.00 95.75 563 THR A N 1
ATOM 4374 C CA . THR A 1 563 ? -46.891 -11.242 31.471 1.00 95.75 563 THR A CA 1
ATOM 4375 C C . THR A 1 563 ? -46.560 -10.026 30.610 1.00 95.75 563 THR A C 1
ATOM 4377 O O . THR A 1 563 ? -45.453 -9.494 30.674 1.00 95.75 563 THR A O 1
ATOM 4380 N N . ARG A 1 564 ? -47.512 -9.568 29.785 1.00 95.75 564 ARG A N 1
ATOM 4381 C CA . ARG A 1 564 ? -47.306 -8.372 28.949 1.00 95.75 564 ARG A CA 1
ATOM 4382 C C . ARG A 1 564 ? -47.201 -7.139 29.843 1.00 95.75 564 ARG A C 1
ATOM 4384 O O . ARG A 1 564 ? -47.786 -7.120 30.919 1.00 95.75 564 ARG A O 1
ATOM 4391 N N . TRP A 1 565 ? -46.533 -6.092 29.364 1.00 96.25 565 TRP A N 1
ATOM 4392 C CA . TRP A 1 565 ? -46.368 -4.840 30.111 1.00 96.25 565 TRP A CA 1
ATOM 4393 C C . TRP A 1 565 ? -47.686 -4.290 30.683 1.00 96.25 565 TRP A C 1
ATOM 4395 O O . TRP A 1 565 ? -47.775 -3.959 31.862 1.00 96.25 565 TRP A O 1
ATOM 4405 N N . GLN A 1 566 ? -48.742 -4.279 29.866 1.00 96.81 566 GLN A N 1
ATOM 4406 C CA . GLN A 1 566 ? -50.077 -3.779 30.228 1.00 96.81 566 GLN A CA 1
ATOM 4407 C C . GLN A 1 566 ? -50.796 -4.634 31.284 1.00 96.81 566 GLN A C 1
ATOM 4409 O O . GLN A 1 566 ? -51.710 -4.149 31.947 1.00 96.81 566 GLN A O 1
ATOM 4414 N N . ASP A 1 567 ? -50.382 -5.893 31.437 1.00 97.19 567 ASP A N 1
ATOM 4415 C CA . ASP A 1 567 ? -50.938 -6.838 32.406 1.00 97.19 567 ASP A CA 1
ATOM 4416 C C . ASP A 1 567 ? -50.157 -6.820 33.736 1.00 97.19 567 ASP A C 1
ATOM 4418 O O . ASP A 1 567 ? -50.585 -7.431 34.719 1.00 97.19 567 ASP A O 1
ATOM 4422 N N . LEU A 1 568 ? -49.006 -6.136 33.788 1.00 96.81 568 LEU A N 1
ATOM 4423 C CA . LEU A 1 568 ? -48.259 -5.930 35.024 1.00 96.81 568 LEU A CA 1
ATOM 4424 C C . LEU A 1 568 ? -49.011 -4.952 35.929 1.00 96.81 568 LEU A C 1
ATOM 4426 O O . LEU A 1 568 ? -49.513 -3.914 35.497 1.00 96.81 568 LEU A O 1
ATOM 4430 N N . SER A 1 569 ? -49.049 -5.254 37.225 1.00 96.94 569 SER A N 1
ATOM 4431 C CA . SER A 1 569 ? -49.503 -4.270 38.207 1.00 96.94 569 SER A CA 1
ATOM 4432 C C . SER A 1 569 ? -48.555 -3.066 38.226 1.00 96.94 569 SER A C 1
ATOM 4434 O O . SER A 1 569 ? -47.362 -3.206 37.964 1.00 96.94 569 SER A O 1
ATOM 4436 N N . ARG A 1 570 ? -49.054 -1.883 38.597 1.00 96.44 570 ARG A N 1
ATOM 4437 C CA . ARG A 1 570 ? -48.226 -0.669 38.677 1.00 96.44 570 ARG A CA 1
ATOM 4438 C C . ARG A 1 570 ? -46.926 -0.852 39.493 1.00 96.44 570 ARG A C 1
ATOM 4440 O O . ARG A 1 570 ? -45.884 -0.456 38.990 1.00 96.44 570 ARG A O 1
ATOM 4447 N N . PRO A 1 571 ? -46.922 -1.514 40.671 1.00 96.88 571 PRO A N 1
ATOM 4448 C CA . PRO A 1 571 ? -45.675 -1.788 41.393 1.00 96.88 571 PRO A CA 1
ATOM 4449 C C . PRO A 1 571 ? -44.710 -2.716 40.642 1.00 96.88 571 PRO A C 1
ATOM 4451 O O . PRO A 1 571 ? -43.502 -2.618 40.822 1.00 96.88 571 PRO A O 1
ATOM 4454 N N . GLN A 1 572 ? -45.224 -3.631 39.815 1.00 96.69 572 GLN A N 1
ATOM 4455 C CA . GLN A 1 572 ? -44.384 -4.466 38.957 1.00 96.69 572 GLN A CA 1
ATOM 4456 C C . GLN A 1 572 ? -43.808 -3.656 37.800 1.00 96.69 572 GLN A C 1
ATOM 4458 O O . GLN A 1 572 ? -42.631 -3.816 37.527 1.00 96.69 572 GLN A O 1
ATOM 4463 N N . GLN A 1 573 ? -44.581 -2.769 37.166 1.00 96.31 573 GLN A N 1
ATOM 4464 C CA . GLN A 1 573 ? -44.053 -1.850 36.147 1.00 96.31 573 GLN A CA 1
ATOM 4465 C C . GLN A 1 573 ? -42.930 -0.988 36.735 1.00 96.31 573 GLN A C 1
ATOM 4467 O O . GLN A 1 573 ? -41.826 -0.999 36.209 1.00 96.31 573 GLN A O 1
ATOM 4472 N N . GLU A 1 574 ? -43.155 -0.375 37.901 1.00 94.44 574 GLU A N 1
ATOM 4473 C CA . GLU A 1 574 ? -42.133 0.402 38.620 1.00 94.44 574 GLU A CA 1
ATOM 4474 C C . GLU A 1 574 ? -40.890 -0.451 38.962 1.00 94.44 574 GLU A C 1
ATOM 4476 O O . GLU A 1 574 ? -39.759 0.025 38.879 1.00 94.44 574 GLU A O 1
ATOM 4481 N N . ALA A 1 575 ? -41.068 -1.733 39.305 1.00 95.00 575 ALA A N 1
ATOM 4482 C CA . ALA A 1 575 ? -39.959 -2.659 39.538 1.00 95.00 575 ALA A CA 1
ATOM 4483 C C . ALA A 1 575 ? -39.223 -3.063 38.246 1.00 95.00 575 ALA A C 1
ATOM 4485 O O . ALA A 1 575 ? -38.004 -3.217 38.268 1.00 95.00 575 ALA A O 1
ATOM 4486 N N . VAL A 1 576 ? -39.933 -3.231 37.129 1.00 93.06 576 VAL A N 1
ATOM 4487 C CA . VAL A 1 576 ? -39.340 -3.499 35.812 1.00 93.06 576 VAL A CA 1
ATOM 4488 C C . VAL A 1 576 ? -38.531 -2.283 35.338 1.00 93.06 576 VAL A C 1
ATOM 4490 O O . VAL A 1 576 ? -37.372 -2.439 34.949 1.00 93.06 576 VAL A O 1
ATOM 4493 N N . GLU A 1 577 ? -39.077 -1.074 35.483 1.00 90.31 577 GLU A N 1
ATOM 4494 C CA . GLU A 1 577 ? -38.379 0.189 35.207 1.00 90.31 577 GLU A CA 1
ATOM 4495 C C . GLU A 1 577 ? -37.128 0.341 36.084 1.00 90.31 577 GLU A C 1
ATOM 4497 O O . GLU A 1 577 ? -36.054 0.683 35.589 1.00 90.31 577 GLU A O 1
ATOM 4502 N N . ALA A 1 578 ? -37.212 -0.010 37.373 1.00 89.12 578 ALA A N 1
ATOM 4503 C CA . ALA A 1 578 ? -36.063 -0.002 38.285 1.00 89.12 578 ALA A CA 1
ATOM 4504 C C . ALA A 1 578 ? -34.949 -0.999 37.897 1.00 89.12 578 ALA A C 1
ATOM 4506 O O . ALA A 1 578 ? -33.814 -0.873 38.366 1.00 89.12 578 ALA A O 1
ATOM 4507 N N . LEU A 1 579 ? -35.251 -1.985 37.047 1.00 89.12 579 LEU A N 1
ATOM 4508 C CA . LEU A 1 579 ? -34.280 -2.924 36.476 1.00 89.12 579 LEU A CA 1
ATOM 4509 C C . LEU A 1 579 ? -33.728 -2.468 35.117 1.00 89.12 579 LEU A C 1
ATOM 4511 O O . LEU A 1 579 ? -32.863 -3.152 34.564 1.00 89.12 579 LEU A O 1
ATOM 4515 N N . GLY A 1 580 ? -34.172 -1.306 34.627 1.00 86.31 580 GLY A N 1
ATOM 4516 C CA . GLY A 1 580 ? -33.706 -0.680 33.391 1.00 86.31 580 GLY A CA 1
ATOM 4517 C C . GLY A 1 580 ? -34.455 -1.129 32.138 1.00 86.31 580 GLY A C 1
ATOM 4518 O O . GLY A 1 580 ? -33.891 -1.055 31.052 1.00 86.31 580 GLY A O 1
ATOM 4519 N N . PHE A 1 581 ? -35.682 -1.629 32.277 1.00 86.31 581 PHE A N 1
ATOM 4520 C CA . PHE A 1 581 ? -36.536 -1.984 31.145 1.00 86.31 581 PHE A CA 1
ATOM 4521 C C . PHE A 1 581 ? -37.619 -0.932 30.937 1.00 86.31 581 PHE A C 1
ATOM 4523 O O . PHE A 1 581 ? -38.271 -0.514 31.893 1.00 86.31 581 PHE A O 1
ATOM 4530 N N . ASP A 1 582 ? -37.867 -0.582 29.683 1.00 87.69 582 ASP A N 1
ATOM 4531 C CA . ASP A 1 582 ? -39.090 0.091 29.267 1.00 87.69 582 ASP A CA 1
ATOM 4532 C C . ASP A 1 582 ? -40.113 -0.918 28.705 1.00 87.69 582 ASP A C 1
ATOM 4534 O O . ASP A 1 582 ? -39.912 -2.139 28.748 1.00 87.69 582 ASP A O 1
ATOM 4538 N N . GLU A 1 583 ? -41.243 -0.410 28.206 1.00 92.75 583 GLU A N 1
ATOM 4539 C CA . GLU A 1 583 ? -42.319 -1.240 27.652 1.00 92.75 583 GLU A CA 1
ATOM 4540 C C . GLU A 1 583 ? -41.847 -2.091 26.461 1.00 92.75 583 GLU A C 1
ATOM 4542 O O . GLU A 1 583 ? -42.248 -3.253 26.346 1.00 92.75 583 GLU A O 1
ATOM 4547 N N . GLU A 1 584 ? -40.979 -1.548 25.603 1.00 88.62 584 GLU A N 1
ATOM 4548 C CA . GLU A 1 584 ? -40.473 -2.232 24.411 1.00 88.62 584 GLU A CA 1
ATOM 4549 C C . GLU A 1 584 ? -39.469 -3.331 24.782 1.00 88.62 584 GLU A C 1
ATOM 4551 O O . GLU A 1 584 ? -39.668 -4.492 24.412 1.00 88.62 584 GLU A O 1
ATOM 4556 N N . ALA A 1 585 ? -38.470 -3.019 25.615 1.00 83.94 585 ALA A N 1
ATOM 4557 C CA . ALA A 1 585 ? -37.502 -3.995 26.116 1.00 83.94 585 ALA A CA 1
ATOM 4558 C C . ALA A 1 585 ? -38.187 -5.146 26.868 1.00 83.94 585 ALA A C 1
ATOM 4560 O O . ALA A 1 585 ? -37.806 -6.315 26.745 1.00 83.94 585 ALA A O 1
ATOM 4561 N N . TRP A 1 586 ? -39.224 -4.831 27.652 1.00 91.38 586 TRP A N 1
ATOM 4562 C CA . TRP A 1 586 ? -40.009 -5.849 28.340 1.00 91.38 586 TRP A CA 1
ATOM 4563 C C . TRP A 1 586 ? -40.812 -6.708 27.362 1.00 91.38 586 TRP A C 1
ATOM 4565 O O . TRP A 1 586 ? -40.880 -7.928 27.525 1.00 91.38 586 TRP A O 1
ATOM 4575 N N . ALA A 1 587 ? -41.406 -6.109 26.326 1.00 90.44 587 ALA A N 1
ATOM 4576 C CA . ALA A 1 587 ? -42.128 -6.852 25.300 1.00 90.44 587 ALA A CA 1
ATOM 4577 C C . ALA A 1 587 ? -41.214 -7.843 24.563 1.00 90.44 587 ALA A C 1
ATOM 4579 O O . ALA A 1 587 ? -41.620 -8.993 24.357 1.00 90.44 587 ALA A O 1
ATOM 4580 N N . GLU A 1 588 ? -39.981 -7.445 24.236 1.00 86.69 588 GLU A N 1
ATOM 4581 C CA . GLU A 1 588 ? -38.992 -8.354 23.651 1.00 86.69 588 GLU A CA 1
ATOM 4582 C C . GLU A 1 588 ? -38.611 -9.487 24.613 1.00 86.69 588 GLU A C 1
ATOM 4584 O O . GLU A 1 588 ? -38.568 -10.654 24.215 1.00 86.69 588 GLU A O 1
ATOM 4589 N N . MET A 1 589 ? -38.399 -9.179 25.898 1.00 86.25 589 MET A N 1
ATOM 4590 C CA . MET A 1 589 ? -38.111 -10.193 26.915 1.00 86.25 589 MET A CA 1
ATOM 4591 C C . MET A 1 589 ? -39.257 -11.213 27.048 1.00 86.25 589 MET A C 1
ATOM 4593 O O . MET A 1 589 ? -39.017 -12.422 27.115 1.00 86.25 589 MET A O 1
ATOM 4597 N N . VAL A 1 590 ? -40.509 -10.748 27.035 1.00 89.69 590 VAL A N 1
ATOM 4598 C CA . VAL A 1 590 ? -41.701 -11.609 27.086 1.00 89.69 590 VAL A CA 1
ATOM 4599 C C . VAL A 1 590 ? -41.818 -12.466 25.826 1.00 89.69 590 VAL A C 1
ATOM 4601 O O . VAL A 1 590 ? -42.159 -13.650 25.914 1.00 89.69 590 VAL A O 1
ATOM 4604 N N . ALA A 1 591 ? -41.547 -11.896 24.648 1.00 87.88 591 ALA A N 1
ATOM 4605 C CA . ALA A 1 591 ? -41.534 -12.640 23.390 1.00 87.88 591 ALA A CA 1
ATOM 4606 C C . ALA A 1 591 ? -40.480 -13.756 23.430 1.00 87.88 591 ALA A C 1
ATOM 4608 O O . ALA A 1 591 ? -40.799 -14.919 23.179 1.00 87.88 591 ALA A O 1
ATOM 4609 N N . TRP A 1 592 ? -39.268 -13.422 23.872 1.00 82.50 592 TRP A N 1
ATOM 4610 C CA . TRP A 1 592 ? -38.171 -14.367 24.042 1.00 82.50 592 TRP A CA 1
ATOM 4611 C C . TRP A 1 592 ? -38.495 -15.485 25.048 1.00 82.50 592 TRP A C 1
ATOM 4613 O O . TRP A 1 592 ? -38.244 -16.661 24.776 1.00 82.50 592 TRP A O 1
ATOM 4623 N N . SER A 1 593 ? -39.108 -15.151 26.191 1.00 84.25 593 SER A N 1
ATOM 4624 C CA . SER A 1 593 ? -39.529 -16.136 27.201 1.00 84.25 593 SER A CA 1
ATOM 4625 C C . SER A 1 593 ? -40.536 -17.145 26.626 1.00 84.25 593 SER A C 1
ATOM 4627 O O . SER A 1 593 ? -40.432 -18.349 26.874 1.00 84.25 593 SER A O 1
ATOM 4629 N N . ARG A 1 594 ? -41.472 -16.681 25.784 1.00 85.62 594 ARG A N 1
ATOM 4630 C CA . ARG A 1 594 ? -42.481 -17.536 25.132 1.00 85.62 594 ARG A CA 1
ATOM 4631 C C . ARG A 1 594 ? -41.896 -18.473 24.083 1.00 85.62 594 ARG A C 1
ATOM 4633 O O . ARG A 1 594 ? -42.342 -19.616 24.000 1.00 85.62 594 ARG A O 1
ATOM 4640 N N . GLU A 1 595 ? -40.925 -18.016 23.297 1.00 82.75 595 GLU A N 1
ATOM 4641 C CA . GLU A 1 595 ? -40.303 -18.831 22.245 1.00 82.75 595 GLU A CA 1
ATOM 4642 C C . GLU A 1 595 ? -39.543 -20.043 22.798 1.00 82.75 595 GLU A C 1
ATOM 4644 O O . GLU A 1 595 ? -39.440 -21.069 22.124 1.00 82.75 595 GLU A O 1
ATOM 4649 N N . ARG A 1 596 ? -39.036 -19.967 24.035 1.00 73.31 596 ARG A N 1
ATOM 4650 C CA . ARG A 1 596 ? -38.244 -21.052 24.629 1.00 73.31 596 ARG A CA 1
ATOM 4651 C C . ARG A 1 596 ? -39.050 -22.216 25.201 1.00 73.31 596 ARG A C 1
ATOM 4653 O O . ARG A 1 596 ? -38.528 -23.331 25.211 1.00 73.31 596 ARG A O 1
ATOM 4660 N N . GLY A 1 597 ? -40.291 -21.999 25.641 1.00 68.56 597 GLY A N 1
ATOM 4661 C CA . GLY A 1 597 ? -41.113 -23.043 26.272 1.00 68.56 597 GLY A CA 1
ATOM 4662 C C . GLY A 1 597 ? -40.370 -23.861 27.351 1.00 68.56 597 GLY A C 1
ATOM 4663 O O . GLY A 1 597 ? -39.375 -23.417 27.919 1.00 68.56 597 GLY A O 1
ATOM 4664 N N . ASP A 1 598 ? -40.815 -25.096 27.610 1.00 60.41 598 ASP A N 1
ATOM 4665 C CA . ASP A 1 598 ? -40.230 -26.012 28.614 1.00 60.41 598 ASP A CA 1
ATOM 4666 C C . ASP A 1 598 ? -38.814 -26.545 28.274 1.00 60.41 598 ASP A C 1
ATOM 4668 O O . ASP A 1 598 ? -38.293 -27.428 28.964 1.00 60.41 598 ASP A O 1
ATOM 4672 N N . ALA A 1 599 ? -38.150 -26.046 27.223 1.00 56.75 599 ALA A N 1
ATOM 4673 C CA . ALA A 1 599 ? -36.800 -26.470 26.850 1.00 56.75 599 ALA A CA 1
ATOM 4674 C C . ALA A 1 599 ? -35.751 -25.868 27.812 1.00 56.75 599 ALA A C 1
ATOM 4676 O O . ALA A 1 599 ? -35.054 -24.900 27.511 1.00 56.75 599 ALA A O 1
ATOM 4677 N N . ALA A 1 600 ? -35.653 -26.456 29.007 1.00 44.97 600 ALA A N 1
ATOM 4678 C CA . ALA A 1 600 ? -34.779 -26.034 30.094 1.00 44.97 600 ALA A CA 1
ATOM 4679 C C . ALA A 1 600 ? -33.284 -26.090 29.709 1.00 44.97 600 ALA A C 1
ATOM 4681 O O . ALA A 1 600 ? -32.653 -27.148 29.718 1.00 44.97 600 ALA A O 1
ATOM 4682 N N . GLY A 1 601 ? -32.694 -24.928 29.427 1.00 53.78 601 GLY A N 1
ATOM 4683 C CA . GLY A 1 601 ? -31.254 -24.755 29.241 1.00 53.78 601 GLY A CA 1
ATOM 4684 C C . GLY A 1 601 ? -30.809 -23.315 29.516 1.00 53.78 601 GLY A C 1
ATOM 4685 O O . GLY A 1 601 ? -31.431 -22.363 29.051 1.00 53.78 601 GLY A O 1
ATOM 4686 N N . GLN A 1 602 ? -29.720 -23.157 30.283 1.00 54.34 602 GLN A N 1
ATOM 4687 C CA . GLN A 1 602 ? -29.148 -21.868 30.706 1.00 54.34 602 GLN A CA 1
ATOM 4688 C C . GLN A 1 602 ? -29.056 -20.852 29.548 1.00 54.34 602 GLN A C 1
ATOM 4690 O O . GLN A 1 602 ? -28.341 -21.076 28.570 1.00 54.34 602 GLN A O 1
ATOM 4695 N N . TRP A 1 603 ? -29.722 -19.702 29.702 1.00 57.59 603 TRP A N 1
ATOM 4696 C CA . TRP A 1 603 ? -29.662 -18.530 28.811 1.00 57.59 603 TRP A CA 1
ATOM 4697 C C . TRP A 1 603 ? -28.237 -18.127 28.390 1.00 57.59 603 TRP A C 1
ATOM 4699 O O . TRP A 1 603 ? -28.028 -17.820 27.224 1.00 57.59 603 TRP A O 1
ATOM 4709 N N . ARG A 1 604 ? -27.221 -18.271 29.259 1.00 48.78 604 ARG A N 1
ATOM 4710 C CA . ARG A 1 604 ? -25.818 -17.918 28.945 1.00 48.78 604 ARG A CA 1
ATOM 4711 C C . ARG A 1 604 ? -25.157 -18.695 27.795 1.00 48.78 604 ARG A C 1
ATOM 4713 O O . ARG A 1 604 ? -24.068 -18.310 27.383 1.00 48.78 604 ARG A O 1
ATOM 4720 N N . ARG A 1 605 ? -25.729 -19.803 27.305 1.00 45.31 605 ARG A N 1
ATOM 4721 C CA . ARG A 1 605 ? -25.093 -20.627 26.251 1.00 45.31 605 ARG A CA 1
ATOM 4722 C C . ARG A 1 605 ? -25.681 -20.459 24.849 1.00 45.31 605 ARG A C 1
ATOM 4724 O O . ARG A 1 605 ? -25.145 -21.064 23.927 1.00 45.31 605 ARG A O 1
ATOM 4731 N N . SER A 1 606 ? -26.757 -19.696 24.663 1.00 39.69 606 SER A N 1
ATOM 4732 C CA . SER A 1 606 ? -27.499 -19.681 23.391 1.00 39.69 606 SER A CA 1
ATOM 4733 C C . SER A 1 606 ? -27.891 -18.263 22.973 1.00 39.69 606 SER A C 1
ATOM 4735 O O . SER A 1 606 ? -29.025 -17.849 23.167 1.00 39.69 606 SER A O 1
ATOM 4737 N N . GLY A 1 607 ? -26.935 -17.559 22.360 1.00 48.72 607 GLY A N 1
ATOM 4738 C CA . GLY A 1 607 ? -27.157 -16.287 21.661 1.00 48.72 607 GLY A CA 1
ATOM 4739 C C . GLY A 1 607 ? -27.231 -15.042 22.558 1.00 48.72 607 GLY A C 1
ATOM 4740 O O . GLY A 1 607 ? -27.388 -15.171 23.772 1.00 48.72 607 GLY A O 1
ATOM 4741 N N . PRO A 1 608 ? -27.062 -13.838 21.975 1.00 46.25 608 PRO A N 1
ATOM 4742 C CA . PRO A 1 608 ? -27.351 -12.587 22.668 1.00 46.25 608 PRO A CA 1
ATOM 4743 C C . PRO A 1 608 ? -28.849 -12.522 22.990 1.00 46.25 608 PRO A C 1
ATOM 4745 O O . PRO A 1 608 ? -29.674 -13.026 22.227 1.00 46.25 608 PRO A O 1
ATOM 4748 N N . ALA A 1 609 ? -29.194 -11.935 24.129 1.00 49.50 609 ALA A N 1
ATOM 4749 C CA . ALA A 1 609 ? -30.581 -11.661 24.475 1.00 49.50 609 ALA A CA 1
ATOM 4750 C C . ALA A 1 609 ? -31.216 -10.627 23.525 1.00 49.50 609 ALA A C 1
ATOM 4752 O O . ALA A 1 609 ? -30.480 -9.965 22.782 1.00 49.50 609 ALA A O 1
ATOM 4753 N N . PRO A 1 610 ? -32.557 -10.488 23.541 1.00 47.88 610 PRO A N 1
ATOM 4754 C CA . PRO A 1 610 ? -33.253 -9.368 22.906 1.00 47.88 610 PRO A CA 1
ATOM 4755 C C . PRO A 1 610 ? -32.586 -8.021 23.209 1.00 47.88 610 PRO A C 1
ATOM 4757 O O . PRO A 1 610 ? -32.053 -7.811 24.304 1.00 47.88 610 PRO A O 1
ATOM 4760 N N . ARG A 1 611 ? -32.539 -7.153 22.197 1.00 47.72 611 ARG A N 1
ATOM 4761 C CA . ARG A 1 611 ? -31.800 -5.889 22.259 1.00 47.72 611 ARG A CA 1
ATOM 4762 C C . ARG A 1 611 ? -32.618 -4.915 23.111 1.00 47.72 611 ARG A C 1
ATOM 4764 O O . ARG A 1 611 ? -33.838 -4.901 23.047 1.00 47.72 611 ARG A O 1
ATOM 4771 N N . GLY A 1 612 ? -31.953 -4.091 23.918 1.00 41.56 612 GLY A N 1
ATOM 4772 C CA . GLY A 1 612 ? -32.614 -2.896 24.449 1.00 41.56 612 GLY A CA 1
ATOM 4773 C C . GLY A 1 612 ? -33.096 -2.000 23.293 1.00 41.56 612 GLY A C 1
ATOM 4774 O O . GLY A 1 612 ? -32.596 -2.146 22.172 1.00 41.56 612 GLY A O 1
ATOM 4775 N N . PRO A 1 613 ? -34.058 -1.099 23.540 1.00 33.06 613 PRO A N 1
ATOM 4776 C CA . PRO A 1 613 ? -34.689 -0.281 22.510 1.00 33.06 613 PRO A CA 1
ATOM 4777 C C . PRO A 1 613 ? -33.633 0.504 21.729 1.00 33.06 613 PRO A C 1
ATOM 4779 O O . PRO A 1 613 ? -32.868 1.292 22.290 1.00 33.06 613 PRO A O 1
ATOM 4782 N N . ALA A 1 614 ? -33.617 0.320 20.409 1.00 30.06 614 ALA A N 1
ATOM 4783 C CA . ALA A 1 614 ? -32.977 1.269 19.517 1.00 30.06 614 ALA A CA 1
ATOM 4784 C C . ALA A 1 614 ? -33.921 2.467 19.389 1.00 30.06 614 ALA A C 1
ATOM 4786 O O . ALA A 1 614 ? -34.964 2.369 18.744 1.00 30.06 614 ALA A O 1
ATOM 4787 N N . LEU A 1 615 ? -33.563 3.600 19.997 1.00 28.64 615 LEU A N 1
ATOM 4788 C CA . LEU A 1 615 ? -34.218 4.868 19.683 1.00 28.64 615 LEU A CA 1
ATOM 4789 C C . LEU A 1 615 ? -34.082 5.101 18.172 1.00 28.64 615 LEU A C 1
ATOM 4791 O O . LEU A 1 615 ? -32.973 5.257 17.660 1.00 28.64 615 LEU A O 1
ATOM 4795 N N . ALA A 1 616 ? -35.209 5.072 17.458 1.00 25.84 616 ALA A N 1
ATOM 4796 C CA . ALA A 1 616 ? -35.266 5.484 16.065 1.00 25.84 616 ALA A CA 1
ATOM 4797 C C . ALA A 1 616 ? -34.785 6.942 15.976 1.00 25.84 616 ALA A C 1
ATOM 4799 O O . ALA A 1 616 ? -35.359 7.819 16.623 1.00 25.84 616 ALA A O 1
ATOM 4800 N N . SER A 1 617 ? -33.701 7.142 15.223 1.00 27.34 617 SER A N 1
ATOM 4801 C CA . SER A 1 617 ? -33.061 8.430 14.924 1.00 27.34 617 SER A CA 1
ATOM 4802 C C . SER A 1 617 ? -34.025 9.477 14.386 1.00 27.34 617 SER A 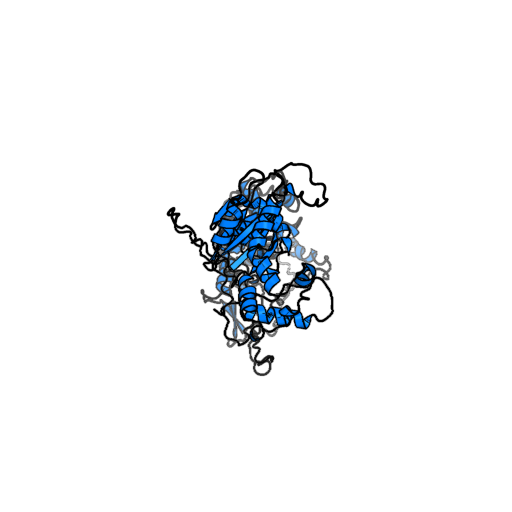C 1
ATOM 4804 O O . SER A 1 617 ? -34.790 9.101 13.462 1.00 27.34 617 SER A O 1
#

Sequence (617 aa):
MGVEAREQFKGDSGMEDSPLSRADHPLVKYAEAFTHYFDVIAERRSVVYHLRELAKASVLAKFLMEASVNLEDQWFDMADGVDTVGEADLVDDVPQLWNKRCYAQLRVQDGGMIDMEASLGVSTHGVYGGVQFGLDRFEVGAGAVAVSGVSTRVAPLSTARYIDQPHLVPFKGTGRAAARGVDLNLDQFNLSEAAQAAPAESVGSWGPSAVVGSAFWKQLGPDASSVFASEDAKLLRALFNPHLSDRRDEGEVFIPPDTSREYVERLSGLLEEEGTIREQRQELFLSDAFSMQKPGPLFPTSWAQSFEITKGQEPEEPCQTGLLHPRPDYMGEVQRFKQVLVSTVPSFDKRTEDGARFRVYEVGSLQVRTIQQHGGEEVIRAFFSTHALQETPAQDEDWSTSENNLVVRVTQYVETLEPAATKAVATERVRRPAPSQLRFYVVLETELGDSIVMEKRRDQAASWRENPAGLEARSSLARVTRSVDTSGSGITLKHFKGEIGAGDASQRSSESQRYAEEVYKLALAAWERSWSELSEPQAQAVKALGVSSAAEWFEGKAQVFGTRWQDLSRPQQEAVEALGFDEEAWAEMVAWSRERGDAAGQWRRSGPAPRGPALAS

Mean predicted aligned error: 12.87 Å

pLDDT: mean 79.55, std 19.5, range [25.84, 98.56]

Foldseek 3Di:
DFWFAWDWDQDPVGTDIGTDPDPVDPSRVVRVVCRLCLLLLLLFEVVSVVVVVVLVVVLVVLLCVLQVPDDDVVVVVVVVVVPPPDPPPDDDCPPFPVPDDDPDPQAADPNDRPDPPPVPPPPPPDQGADEDSCSVVDDNNPQPDPPPDDDDDDDDDDDDDDDDDPPPDPPPDVDPPDRYHIYPPCVPPDNNDPDPPDPFPQQWLCPPVHDAFQVNVQLLDPPHPHSGDPVNSVLVCLSHQVLRHPLNVVGRVRDDDGRGPVSSVSSVVSSVVVVVLVVVLVVLLQDLVADQQDRDDSAPPVSHDPDPNCPVDDPPPPPPQQRWAWDCVCVVVQVLVVVVVVVFDFPDWDAGSSGKIWTWTDQQQKIWIWIAGVVGDIDTDTIIGSDPPPPPPPCPVPPDPPQQFAFFKKWKWKAFADDPDPVDDDPDDPDDRDLLRIAMWMWTATPVGKIWIWFDHQPDQIDIDIRDPCVRVVRSRIDTPDMAGLVQLSDGNNLLVVVRVPDDDDHDSCCGVVVNVVSVVSSDQQLVDQLVPHDPLLVVLCVLLVNDDSCCSFQVVRPSLLAQLVRDDPSNNVSCVSRRADNVNSNQSNVVSVVCPPVGDGPVPDDDGDHGDDDDD

Solvent-accessible surface area (backbone atoms only — not comparable to full-atom values): 37708 Å² total; per-residue (Å²): 112,38,42,50,33,63,44,78,45,81,51,98,91,39,69,38,81,44,72,56,82,51,78,86,38,70,57,31,51,48,18,52,51,48,29,74,44,31,68,61,48,24,69,9,31,48,72,49,32,52,52,50,52,50,49,53,51,50,52,50,52,50,42,40,60,53,64,63,56,90,72,64,70,66,71,64,54,60,64,71,68,57,78,74,64,62,84,86,79,78,78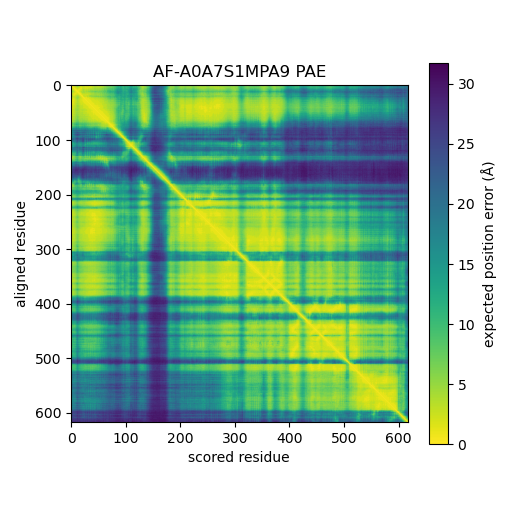,86,76,71,83,69,79,83,83,72,77,86,80,73,86,79,48,53,56,94,91,38,77,61,70,78,80,84,52,87,74,69,81,79,82,76,86,51,78,37,82,43,67,58,68,88,76,61,78,76,45,86,72,76,71,78,77,87,71,83,89,78,90,75,88,80,84,88,75,90,72,91,74,83,74,83,76,79,70,79,82,80,64,86,76,70,66,72,66,76,27,45,32,32,61,49,88,82,68,74,77,88,64,84,72,83,74,68,84,67,63,65,65,43,74,66,33,98,89,44,63,56,17,56,59,35,56,54,40,68,40,95,86,39,87,47,85,44,48,73,67,54,46,51,51,52,47,66,55,56,30,79,60,59,17,58,40,74,76,46,36,68,76,30,75,78,78,73,29,36,46,68,57,46,54,49,52,50,52,56,51,48,53,51,47,51,51,54,48,53,38,49,50,44,68,62,37,73,85,46,34,84,63,60,62,53,88,82,44,66,74,84,59,33,68,89,70,80,78,71,57,87,60,78,79,69,70,72,76,69,78,54,67,50,34,81,37,74,81,52,65,85,46,47,76,65,48,55,63,53,53,77,76,49,78,56,81,37,77,50,70,49,72,69,44,35,32,44,36,34,30,71,44,71,60,3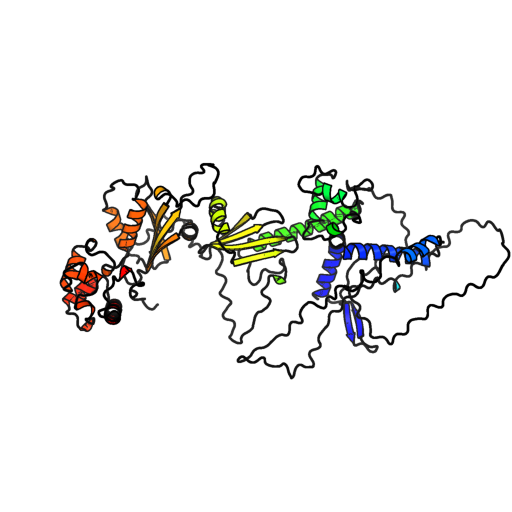2,40,40,31,32,44,20,51,63,97,49,70,78,38,82,74,39,41,28,26,55,55,75,75,75,74,70,71,78,82,57,96,72,79,66,76,60,46,76,45,41,36,31,34,43,35,34,34,39,35,76,55,78,71,79,85,67,87,68,79,86,68,96,62,92,68,78,77,55,74,86,37,52,44,26,28,27,39,38,28,31,79,86,69,50,40,33,40,37,36,36,50,101,92,48,70,78,41,82,38,72,62,51,85,64,50,65,61,52,55,38,73,25,44,77,79,50,72,48,79,26,46,78,53,78,45,28,48,45,58,56,54,58,61,62,73,71,61,80,90,79,91,56,90,62,44,23,52,51,50,30,50,54,60,52,52,71,68,46,53,57,85,77,45,53,70,90,68,48,50,73,71,41,49,50,22,43,42,62,52,64,33,87,46,59,65,34,60,60,65,58,66,33,72,54,45,72,48,52,67,90,72,44,52,70,70,35,49,56,21,42,43,66,41,59,38,54,66,64,34,45,46,42,48,26,51,55,49,61,76,50,62,88,68,86,66,68,55,93,78,69,71,83,74,76,69,63,53,76,80,82,127

Radius of gyration: 40.1 Å; Cα contacts (8 Å, |Δi|>4): 716; chains: 1; bounding box: 99×53×120 Å

Secondary structure (DSSP, 8-state):
---B-EEEEEETTEEEEEE---TTSHHHHHHHHHHHTHHHHHHH-HHHHHHHHHHHHHHHHHHHHHTT----THHHHHHHTGGGS-TTSSSS----TT-S-------EETTEE--SSS-TT----------B--GGG---STT----------------------------------PPP--B---TT---SS--------B-STTSTTSPPTHHHHHHHSTTS--SS-HHHHHHHHHHT-TTT--GGGGGGG--PPP-BHHHHHHHHHHHHHHHHHHHHHHHHHTSTT--SS---TTS-GGGS-S-----SS----------PEE-GGGGGGHHHHHHHHHHSPPSEEEE-TTS-EEEEEEETTEEEEEEE-TTSPEEEEEEEESS------S--TT----TTPBEEEEEEEEEEPPP--------S--PPPPGGGEEEEEEEEETTS-EEEEEE-TTS-EEEEES-TTHHHHHHHSEEEEEEE-TTS--BHHHHHHHHHT------TTHHHHHHHHHHHHHS-GGGS-GGGS-HHHHHHHHHTT--SHHHHHHT-SGGGGS-GGGS-HHHHHHHHHTT--HHHHHHHHHHHHHHTT----GGGSS---PPP----

Organism: Alexandrium catenella (NCBI:txid2925)